Protein AF-A0A2D6QEG7-F1 (afdb_monomer)

Secondary structure (DSSP, 8-state):
------PPPPPGGGS-HHHHHHHHHHHTTT--TT-EEEHHHHHHHTT--HHHHHHHHHTTSS--EEEEETTEEEEEEEHHHHHHHTT------TTSS------PPPHHHHHHHHHHHHHHHHHHHHHHHHHHHHHHHHHHHHHHHHHHS--HHHHHHHHHHHHHHHHHHHS--HHHHHHHHHHHHHHHHS-HHHHHHHHHHHHHHHHHHHHHHHHHHHHHHHHHHHHHHHHHHHHHHHHHHHHHHHHHHHHHHHHHHHHHHHHHHHHHHHHHHHHHHHHHHHHHHHHHHH--S-HHHHHHHHHHHHHHHHHHHHHHHHHHHHHHHHHHHHHHHHHHHHHHHHHHHHHHHHHHHHHHHHHHHHHHHHHHHHHHHHHHHHHHHHHHHHHHHHHHHHHHHHHHHHHHHHHHHHHHHHHHHHHHHHHHTT-S-TTHHHHHHHHHHHHHHSPPP-------

Sequence (456 aa):
MGESHMHAPESPDLVEPEERAAHVRKALEGHAPADLFTVGEAAQLLALSEALLRRRIKSGHLLHEMGRRGGREVRLIRVVDLLDLFGCSGRASAGDLGSGSTAEPDPPAVEALLHLRAERDQLLKRCEDLDGRLTLLALERQEVAAAGAPSRSQWLELESVVARRFIWWRRPSTLGWVASVAALFWLWTGADDARILAQDHVVDVVQEHRLVRDQFTAQLSEWRDEARSTQEVLAQERRDAARDRTLFDERLQDSHGQAESARVIVREERLRFEVERSRWSDLLEDTQRTLGVRDEAWRAAVASNETQQVAFQAELAARDDVLREERERGARRDLERREREAQDQARQAALIEALEGQIIAAQAQSSLFKGELDRMGALADQQEARISEGLERMEQMQLAQDRRLQEAEMRFRILSRLGDLSHWLGLWGPRFQVEALLGARTNVARGPADEPEAHR

Radius of gyration: 50.29 Å; Cα contacts (8 Å, |Δi|>4): 112; chains: 1; bounding box: 112×65×163 Å

Solvent-accessible surface area (backbone atoms only — not comparable to full-atom values): 25643 Å² total; per-residue (Å²): 141,80,86,79,81,76,76,75,78,75,72,81,83,77,60,55,70,66,59,51,27,52,50,46,51,59,59,48,61,92,60,57,60,81,42,73,32,43,57,63,54,48,14,62,61,63,75,45,57,50,66,58,55,52,49,34,38,74,71,66,65,34,64,69,45,86,44,77,59,95,92,38,83,40,55,28,31,37,43,48,42,56,29,51,66,52,71,53,63,64,75,75,69,94,76,82,77,78,92,85,79,96,69,81,76,60,66,71,62,54,51,51,52,51,50,53,48,52,52,50,54,53,50,52,51,51,51,53,52,50,52,50,51,51,51,50,53,49,48,50,51,49,49,49,46,56,72,68,38,61,49,73,65,51,45,48,46,47,48,46,51,50,36,68,75,36,55,63,70,79,43,93,47,68,64,40,58,48,50,53,49,48,50,52,45,44,52,70,73,45,62,71,69,63,35,51,56,54,50,53,56,53,50,50,56,53,51,53,54,48,52,54,49,52,51,52,52,50,53,53,49,52,55,52,51,52,54,47,52,54,49,52,51,55,54,47,53,52,51,51,55,52,50,51,50,51,54,48,54,51,52,52,51,52,52,50,53,51,53,50,51,50,51,51,51,55,51,52,53,48,52,51,49,54,51,50,52,50,53,53,50,51,51,51,52,50,50,55,66,73,48,84,67,62,76,63,65,54,50,51,52,51,53,53,47,52,53,50,50,52,51,51,51,51,51,51,52,55,50,51,51,52,54,49,52,51,50,52,53,48,54,49,52,53,49,54,48,50,52,49,51,52,50,52,50,52,52,49,51,55,50,50,56,52,48,52,55,49,50,54,53,49,51,53,53,50,53,52,52,49,54,50,50,54,51,51,48,55,51,50,53,53,48,52,51,52,51,50,54,51,50,53,52,50,51,53,49,49,54,52,50,52,50,52,50,51,51,52,50,52,53,48,54,52,52,50,53,52,50,53,49,39,55,74,70,65,77,60,63,86,74,58,62,57,56,56,56,54,55,56,57,55,58,70,70,55,64,83,77,79,74,83,80,77,89,127

Foldseek 3Di:
DDDDPDDDPDDPPPDDLVVLLVLLCVLCPPPDQADKDFLVRSCVSSVHDSVVVVVCVVVVLADWDFDDDPNDTTTIGGSNSSCVSSVNPPDPPPPPDDDDDPDDPDPVVVVVVVVVVVVVVVVVVVVVVVVVVVVVVVVVVVVCCVVVVLDVVSVVVVVVVVCVVCVLPPDPPVVSVCVVVVVVVCLVPPDPVVVVVVVVVVVVVVVVVVVVVVVVVVVVVVVVVVVVVVVVVVVVVVVVVVVVVVVVVVVVVVVVVVVVVVVVVVVVVVVVVVVVVVVVVVVVVVCCVVPPDDPPVVVVVVVVVVVVVVVVVVVVVVVVVVVVVVVVVVVVVVVVVVVVVVVVVVVVVVVVVVVVVVVVVVVVVVVVVVVVVVVVVVVVVVVVVVVVVVVVVVVVVVVVVVVVVVVVVVVVVVVVVVVVVCVVVVVDDPVVVVVVVVVVVVVVVDDPDDDPDDDD

pLDDT: mean 74.1, std 18.47, range [35.56, 98.12]

Mean predicted aligned error: 22.45 Å

Structure (mmCIF, N/CA/C/O backbone):
data_AF-A0A2D6QEG7-F1
#
_entry.id   AF-A0A2D6QEG7-F1
#
loop_
_atom_site.group_PDB
_atom_site.id
_atom_site.type_symbol
_atom_site.label_atom_id
_atom_site.label_alt_id
_atom_site.label_comp_id
_atom_site.label_asym_id
_atom_site.label_entity_id
_atom_site.label_seq_id
_atom_site.pdbx_PDB_ins_code
_atom_site.Cartn_x
_atom_site.Cartn_y
_atom_site.Cartn_z
_atom_site.occupancy
_atom_site.B_iso_or_equiv
_atom_site.auth_seq_id
_atom_site.auth_comp_id
_atom_site.auth_asym_id
_atom_site.auth_atom_id
_atom_site.pdbx_PDB_model_num
ATOM 1 N N . MET A 1 1 ? -46.913 -15.820 -39.730 1.00 39.91 1 MET A N 1
ATOM 2 C CA . MET A 1 1 ? -45.527 -15.352 -39.547 1.00 39.91 1 MET A CA 1
ATOM 3 C C . MET A 1 1 ? -45.547 -14.389 -38.378 1.00 39.91 1 MET A C 1
ATOM 5 O O . MET A 1 1 ? -46.182 -13.352 -38.490 1.00 39.91 1 MET A O 1
ATOM 9 N N . GLY A 1 2 ? -45.002 -14.796 -37.237 1.00 43.12 2 GLY A N 1
ATOM 10 C CA . GLY A 1 2 ? -44.930 -13.984 -36.026 1.00 43.12 2 GLY A CA 1
ATOM 11 C C . GLY A 1 2 ? -43.597 -14.288 -35.366 1.00 43.12 2 GLY A C 1
ATOM 12 O O . GLY A 1 2 ? -43.443 -15.345 -34.761 1.00 43.12 2 GLY A O 1
ATOM 13 N N . GLU A 1 3 ? -42.619 -13.417 -35.586 1.00 45.06 3 GLU A N 1
ATOM 14 C CA . GLU A 1 3 ? -41.305 -13.514 -34.961 1.00 45.06 3 GLU A CA 1
ATOM 15 C C . GLU A 1 3 ? -41.426 -13.003 -33.525 1.00 45.06 3 GLU A C 1
ATOM 17 O O . GLU A 1 3 ? -41.550 -11.810 -33.261 1.00 45.06 3 GLU A O 1
ATOM 22 N N . SER A 1 4 ? -41.457 -13.950 -32.589 1.00 47.66 4 SER A N 1
ATOM 23 C CA . SER A 1 4 ? -41.339 -13.683 -31.162 1.00 47.66 4 SER A CA 1
ATOM 24 C C . SER A 1 4 ? -39.878 -13.356 -30.861 1.00 47.66 4 SER A C 1
ATOM 26 O O . SER A 1 4 ? -39.062 -14.260 -30.676 1.00 47.66 4 SER A O 1
ATOM 28 N N . HIS A 1 5 ? -39.538 -12.068 -30.822 1.00 46.06 5 HIS A N 1
ATOM 29 C CA . HIS A 1 5 ? -38.275 -11.601 -30.258 1.00 46.06 5 HIS A CA 1
ATOM 30 C C . HIS A 1 5 ? -38.232 -11.949 -28.764 1.00 46.06 5 HIS A C 1
ATOM 32 O O . HIS A 1 5 ? -38.870 -11.301 -27.938 1.00 46.06 5 HIS A O 1
ATOM 38 N N . MET A 1 6 ? -37.485 -12.999 -28.415 1.00 48.09 6 MET A N 1
ATOM 39 C CA . MET A 1 6 ? -37.076 -13.237 -27.035 1.00 48.09 6 MET A CA 1
ATOM 40 C C . MET A 1 6 ? -36.037 -12.179 -26.666 1.00 48.09 6 MET A C 1
ATOM 42 O O . MET A 1 6 ? -34.900 -12.227 -27.133 1.00 48.09 6 MET A O 1
ATOM 46 N N . HIS A 1 7 ? -36.452 -11.202 -25.860 1.00 41.47 7 HIS A N 1
ATOM 47 C CA . HIS A 1 7 ? -35.541 -10.273 -25.205 1.00 41.47 7 HIS A CA 1
ATOM 48 C C . HIS A 1 7 ? -34.551 -11.073 -24.352 1.00 41.47 7 HIS A C 1
ATOM 50 O O . HIS A 1 7 ? -34.952 -11.834 -23.470 1.00 41.47 7 HIS A O 1
ATOM 56 N N . ALA A 1 8 ? -33.257 -10.923 -24.639 1.00 43.62 8 ALA A N 1
ATOM 57 C CA . ALA A 1 8 ? -32.216 -11.367 -23.727 1.00 43.62 8 ALA A CA 1
ATOM 58 C C . ALA A 1 8 ? -32.406 -10.619 -22.394 1.00 43.62 8 ALA A C 1
ATOM 60 O O . ALA A 1 8 ? -32.623 -9.405 -22.435 1.00 43.62 8 ALA A O 1
ATOM 61 N N . PRO A 1 9 ? -32.371 -11.307 -21.238 1.00 53.78 9 PRO A N 1
ATOM 62 C CA . PRO A 1 9 ? -32.488 -10.638 -19.951 1.00 53.78 9 PRO A CA 1
ATOM 63 C C . PRO A 1 9 ? -31.363 -9.606 -19.831 1.00 53.78 9 PRO A C 1
ATOM 65 O O . PRO A 1 9 ? -30.201 -9.920 -20.096 1.00 53.78 9 PRO A O 1
ATOM 68 N N . GLU A 1 10 ? -31.736 -8.372 -19.496 1.00 51.69 10 GLU A N 1
ATOM 69 C CA . GLU A 1 10 ? -30.807 -7.267 -19.270 1.00 51.69 10 GLU A CA 1
ATOM 70 C C . GLU A 1 10 ? -29.712 -7.715 -18.295 1.00 51.69 10 GLU A C 1
ATOM 72 O O . GLU A 1 10 ? -29.996 -8.352 -17.278 1.00 51.69 10 GLU A O 1
ATOM 77 N N . SER A 1 11 ? -28.448 -7.441 -18.637 1.00 55.84 11 SER A N 1
ATOM 78 C CA . SER A 1 11 ? -27.312 -7.846 -17.810 1.00 55.84 11 SER A CA 1
ATOM 79 C C . SER A 1 11 ? -27.508 -7.338 -16.373 1.00 55.84 11 SER A C 1
ATOM 81 O O . SER A 1 11 ? -27.599 -6.123 -16.182 1.00 55.84 11 SER A O 1
ATOM 83 N N . PRO A 1 12 ? -27.505 -8.222 -15.355 1.00 58.12 12 PRO A N 1
ATOM 84 C CA . PRO A 1 12 ? -27.801 -7.883 -13.955 1.00 58.12 12 PRO A CA 1
ATOM 85 C C . PRO A 1 12 ? -26.788 -6.925 -13.294 1.00 58.12 12 PRO A C 1
ATOM 87 O O . PRO A 1 12 ? -26.907 -6.597 -12.113 1.00 58.12 12 PRO A O 1
ATOM 90 N N . ASP A 1 13 ? -25.794 -6.442 -14.040 1.00 60.88 13 ASP A N 1
ATOM 91 C CA . ASP A 1 13 ? -24.777 -5.510 -13.560 1.00 60.88 13 ASP A CA 1
ATOM 92 C C . ASP A 1 13 ? -25.273 -4.055 -13.430 1.00 60.88 13 ASP A C 1
ATOM 94 O O . ASP A 1 13 ? -24.636 -3.282 -12.710 1.00 60.88 13 ASP A O 1
ATOM 98 N N . LEU A 1 14 ? -26.413 -3.693 -14.041 1.00 65.38 14 LEU A N 1
ATOM 99 C CA . LEU A 1 14 ? -26.975 -2.327 -14.024 1.00 65.38 14 LEU A CA 1
ATOM 100 C C . LEU A 1 14 ? -28.032 -2.066 -12.935 1.00 65.38 14 LEU A C 1
ATOM 102 O O . LEU A 1 14 ? -28.532 -0.951 -12.836 1.00 65.38 14 LEU A O 1
ATOM 106 N N . VAL A 1 15 ? -28.371 -3.058 -12.112 1.00 78.69 15 VAL A N 1
ATOM 107 C CA . VAL A 1 15 ? -29.359 -2.891 -11.033 1.00 78.69 15 VAL A CA 1
ATOM 108 C C . VAL A 1 15 ? -28.757 -2.048 -9.901 1.00 78.69 15 VAL A C 1
ATOM 110 O O . VAL A 1 15 ? -27.615 -2.290 -9.498 1.00 78.69 15 VAL A O 1
ATOM 113 N N . GLU A 1 16 ? -29.492 -1.076 -9.362 1.00 87.81 16 GLU A N 1
ATOM 114 C CA . GLU A 1 16 ? -29.030 -0.258 -8.231 1.00 87.81 16 GLU A CA 1
ATOM 115 C C . GLU A 1 16 ? -28.603 -1.158 -7.044 1.00 87.81 16 GLU A C 1
ATOM 117 O O . GLU A 1 16 ? -29.196 -2.220 -6.811 1.00 87.81 16 GLU A O 1
ATOM 122 N N . PRO A 1 17 ? -27.543 -0.805 -6.291 1.00 85.31 17 PRO A N 1
ATOM 123 C CA . PRO A 1 17 ? -26.996 -1.659 -5.234 1.00 85.31 17 PRO A CA 1
ATOM 124 C C . PRO A 1 17 ? -28.027 -1.997 -4.144 1.00 85.31 17 PRO A C 1
ATOM 126 O O . PRO A 1 17 ? -27.994 -3.100 -3.598 1.00 85.31 17 PRO A O 1
ATOM 129 N N . GLU A 1 18 ? -28.979 -1.101 -3.873 1.00 85.44 18 GLU A N 1
ATOM 130 C CA . GLU A 1 18 ? -30.068 -1.334 -2.916 1.00 85.44 18 GLU A CA 1
ATOM 131 C C . GLU A 1 18 ? -31.064 -2.401 -3.397 1.00 85.44 18 GLU A C 1
ATOM 133 O O . GLU A 1 18 ? -31.463 -3.279 -2.628 1.00 85.44 18 GLU A O 1
ATOM 138 N N . GLU A 1 19 ? -31.423 -2.388 -4.683 1.00 88.81 19 GLU A N 1
ATOM 139 C CA . GLU A 1 19 ? -32.310 -3.392 -5.280 1.00 88.81 19 GLU A CA 1
ATOM 140 C C . GLU A 1 19 ? -31.637 -4.770 -5.329 1.00 88.81 19 GLU A C 1
ATOM 142 O O . GLU A 1 19 ? -32.277 -5.790 -5.049 1.00 88.81 19 GLU A O 1
ATOM 147 N N . ARG A 1 20 ? -30.321 -4.811 -5.586 1.00 87.50 20 ARG A N 1
ATOM 148 C CA . ARG A 1 20 ? -29.526 -6.045 -5.483 1.00 87.50 20 ARG A CA 1
ATOM 149 C C . ARG A 1 20 ? -29.517 -6.595 -4.060 1.00 87.50 20 ARG A C 1
ATOM 151 O O . ARG A 1 20 ? -29.740 -7.790 -3.879 1.00 87.50 20 ARG A O 1
ATOM 158 N N . ALA A 1 21 ? -29.320 -5.746 -3.053 1.00 88.19 21 ALA A N 1
ATOM 159 C CA . ALA A 1 21 ? -29.365 -6.158 -1.652 1.00 88.19 21 ALA A CA 1
ATOM 160 C C . ALA A 1 21 ? -30.751 -6.710 -1.258 1.00 88.19 21 ALA A C 1
ATOM 162 O O . ALA A 1 21 ? -30.854 -7.752 -0.606 1.00 88.19 21 ALA A O 1
ATOM 163 N N . ALA A 1 22 ? -31.833 -6.068 -1.709 1.00 89.06 22 ALA A N 1
ATOM 164 C CA . ALA A 1 22 ? -33.194 -6.550 -1.483 1.00 89.06 22 ALA A CA 1
ATOM 165 C C . ALA A 1 22 ? -33.455 -7.909 -2.161 1.00 89.06 22 ALA A C 1
ATOM 167 O O . ALA A 1 22 ? -34.053 -8.798 -1.549 1.00 89.06 22 ALA A O 1
ATOM 168 N N . HIS A 1 23 ? -32.968 -8.100 -3.392 1.00 91.56 23 HIS A N 1
ATOM 169 C CA . HIS A 1 23 ? -33.079 -9.370 -4.111 1.00 91.56 23 HIS A CA 1
ATOM 170 C C . HIS A 1 23 ? -32.321 -10.498 -3.402 1.00 91.56 23 HIS A C 1
ATOM 172 O O . HIS A 1 23 ? -32.884 -11.568 -3.184 1.00 91.56 23 HIS A O 1
ATOM 178 N N . VAL A 1 24 ? -31.080 -10.241 -2.977 1.00 92.00 24 VAL A N 1
ATOM 179 C CA . VAL A 1 24 ? -30.248 -11.203 -2.237 1.00 92.00 24 VAL A CA 1
ATOM 180 C C . VAL A 1 24 ? -30.906 -11.590 -0.914 1.00 92.00 24 VAL A C 1
ATOM 182 O O . VAL A 1 24 ? -30.996 -12.776 -0.599 1.00 92.00 24 VAL A O 1
ATOM 185 N N . ARG A 1 25 ? -31.431 -10.615 -0.158 1.00 91.81 25 ARG A N 1
ATOM 186 C CA . ARG A 1 25 ? -32.133 -10.880 1.106 1.00 91.81 25 ARG A CA 1
ATOM 187 C C . ARG A 1 25 ? -33.362 -11.763 0.893 1.00 91.81 25 ARG A C 1
ATOM 189 O O . ARG A 1 25 ? -33.557 -12.705 1.649 1.00 91.81 25 ARG A O 1
ATOM 196 N N . LYS A 1 26 ? -34.153 -11.484 -0.146 1.00 94.44 26 LYS A N 1
ATOM 197 C CA . LYS A 1 26 ? -35.336 -12.278 -0.502 1.00 94.44 26 LYS A CA 1
ATOM 198 C C . LYS A 1 26 ? -34.970 -13.683 -0.990 1.00 94.44 26 LYS A C 1
ATOM 200 O O . LYS A 1 26 ? -35.658 -14.639 -0.661 1.00 94.44 26 LYS A O 1
ATOM 205 N N . ALA A 1 27 ? -33.892 -13.824 -1.761 1.00 93.88 27 ALA A N 1
ATOM 206 C CA . ALA A 1 27 ? -33.422 -15.117 -2.259 1.00 93.88 27 ALA A CA 1
ATOM 207 C C . ALA A 1 27 ? -32.888 -16.027 -1.139 1.00 93.88 27 ALA A C 1
ATOM 209 O O . ALA A 1 27 ? -32.972 -17.247 -1.242 1.00 93.88 27 ALA A O 1
ATOM 210 N N . LEU A 1 28 ? -32.354 -15.432 -0.070 1.00 95.12 28 LEU A N 1
ATOM 211 C CA . LEU A 1 28 ? -31.849 -16.137 1.111 1.00 95.12 28 LEU A CA 1
ATOM 212 C C . LEU A 1 28 ? -32.895 -16.262 2.234 1.00 95.12 28 LEU A C 1
ATOM 214 O O . LEU A 1 28 ? -32.611 -16.852 3.278 1.00 95.12 28 LEU A O 1
ATOM 218 N N . GLU A 1 29 ? -34.102 -15.727 2.038 1.00 94.38 29 GLU A N 1
ATOM 219 C CA . GLU A 1 29 ? -35.189 -15.803 3.009 1.00 94.38 29 GLU A CA 1
ATOM 220 C C . GLU A 1 29 ? -35.631 -17.265 3.187 1.00 94.38 29 GLU A C 1
ATOM 222 O O . GLU A 1 29 ? -36.079 -17.917 2.247 1.00 94.38 29 GLU A O 1
ATOM 227 N N . GLY A 1 30 ? -35.473 -17.798 4.402 1.00 92.56 30 GLY A N 1
ATOM 228 C CA . GLY A 1 30 ? -35.771 -19.199 4.726 1.00 92.56 30 GLY A CA 1
ATOM 229 C C . GLY A 1 30 ? -34.545 -20.102 4.895 1.00 92.56 30 GLY A C 1
ATOM 230 O O . GLY A 1 30 ? -34.708 -21.251 5.303 1.00 92.56 30 GLY A O 1
ATOM 231 N N . HIS A 1 31 ? -33.336 -19.591 4.655 1.00 95.56 31 HIS A N 1
ATOM 232 C CA . HIS A 1 31 ? -32.087 -20.294 4.952 1.00 95.56 31 HIS A CA 1
ATOM 233 C C . HIS A 1 31 ? -31.481 -19.816 6.274 1.00 95.56 31 HIS A C 1
ATOM 235 O O . HIS A 1 31 ? -31.470 -18.620 6.578 1.00 95.56 31 HIS A O 1
ATOM 241 N N . ALA A 1 32 ? -30.970 -20.746 7.082 1.00 93.75 32 ALA A N 1
ATOM 242 C CA . ALA A 1 32 ? -30.276 -20.393 8.312 1.00 93.75 32 ALA A CA 1
ATOM 243 C C . ALA A 1 32 ? -28.915 -19.745 7.981 1.00 93.75 32 ALA A C 1
ATOM 245 O O . ALA A 1 32 ? -28.272 -20.139 7.010 1.00 93.75 32 ALA A O 1
ATOM 246 N N . PRO A 1 33 ? -28.398 -18.810 8.803 1.00 92.31 33 PRO A N 1
ATOM 247 C CA . PRO A 1 33 ? -27.100 -18.166 8.553 1.00 92.31 33 PRO A CA 1
ATOM 248 C C . PRO A 1 33 ? -25.915 -19.140 8.419 1.00 92.31 33 PRO A C 1
ATOM 250 O O . PRO A 1 33 ? -24.909 -18.811 7.790 1.00 92.31 33 PRO A O 1
ATOM 253 N N . ALA A 1 34 ? -26.041 -20.328 9.019 1.00 93.12 34 ALA A N 1
ATOM 254 C CA . ALA A 1 34 ? -25.050 -21.400 8.985 1.00 93.12 34 ALA A CA 1
ATOM 255 C C . ALA A 1 34 ? -25.218 -22.372 7.800 1.00 93.12 34 ALA A C 1
ATOM 257 O O . ALA A 1 34 ? -24.381 -23.260 7.640 1.00 93.12 34 ALA A O 1
ATOM 258 N N . ASP A 1 35 ? -26.268 -22.230 6.983 1.00 96.69 35 ASP A N 1
ATOM 259 C CA . ASP A 1 35 ? -26.467 -23.081 5.810 1.00 96.69 35 ASP A CA 1
ATOM 260 C C . ASP A 1 35 ? -25.331 -22.867 4.801 1.00 96.69 35 ASP A C 1
ATOM 262 O O . ASP A 1 35 ? -24.838 -21.752 4.604 1.00 96.69 35 ASP A O 1
ATOM 266 N N . LEU A 1 36 ? -24.904 -23.963 4.171 1.00 97.25 36 LEU A N 1
ATOM 267 C CA . LEU A 1 36 ? -23.751 -24.014 3.276 1.00 97.25 36 LEU A CA 1
ATOM 268 C C . LEU A 1 36 ? -24.193 -24.293 1.841 1.00 97.25 36 LEU A C 1
ATOM 270 O O . LEU A 1 36 ? -24.800 -25.328 1.556 1.00 97.25 36 LEU A O 1
ATOM 274 N N . PHE A 1 37 ? -23.786 -23.424 0.921 1.00 97.62 37 PHE A N 1
ATOM 275 C CA . PHE A 1 37 ? -24.023 -23.579 -0.510 1.00 97.62 37 PHE A CA 1
ATOM 276 C C . PHE A 1 37 ? -22.725 -23.828 -1.260 1.00 97.62 37 PHE A C 1
ATOM 278 O O . PHE A 1 37 ? -21.697 -23.216 -0.981 1.00 97.62 37 PHE A O 1
ATOM 285 N N . THR A 1 38 ? -22.757 -24.700 -2.264 1.00 98.12 38 THR A N 1
ATOM 286 C CA . THR A 1 38 ? -21.666 -24.736 -3.245 1.00 98.12 38 THR A CA 1
ATOM 287 C C . THR A 1 38 ? -21.637 -23.430 -4.039 1.00 98.12 38 THR A C 1
ATOM 289 O O . THR A 1 38 ? -22.656 -22.758 -4.183 1.00 98.12 38 THR A O 1
ATOM 292 N N . VAL A 1 39 ? -20.485 -23.082 -4.620 1.00 97.62 39 VAL A N 1
ATOM 293 C CA . VAL A 1 39 ? -20.364 -21.868 -5.455 1.00 97.62 39 VAL A CA 1
ATOM 294 C C . VAL A 1 39 ? -21.399 -21.838 -6.589 1.00 97.62 39 VAL A C 1
ATOM 296 O O . VAL A 1 39 ? -21.946 -20.780 -6.881 1.00 97.62 39 VAL A O 1
ATOM 299 N N . GLY A 1 40 ? -21.695 -22.992 -7.196 1.00 97.25 40 GLY A N 1
ATOM 300 C CA . GLY A 1 40 ? -22.713 -23.105 -8.244 1.00 97.25 40 GLY A CA 1
ATOM 301 C C . GLY A 1 40 ? -24.137 -22.891 -7.725 1.00 97.25 40 GLY A C 1
ATOM 302 O O . GLY A 1 40 ? -24.908 -22.171 -8.350 1.00 97.25 40 GLY A O 1
ATOM 303 N N . GLU A 1 41 ? -24.477 -23.448 -6.560 1.00 97.44 41 GLU A N 1
ATOM 304 C CA . GLU A 1 41 ? -25.793 -23.233 -5.940 1.00 97.44 41 GLU A CA 1
ATOM 305 C C . GLU A 1 41 ? -25.981 -21.785 -5.496 1.00 97.44 41 GLU A C 1
ATOM 307 O O . GLU A 1 41 ? -27.027 -21.211 -5.763 1.00 97.44 41 GLU A O 1
ATOM 312 N N . ALA A 1 42 ? -24.965 -21.173 -4.881 1.00 97.31 42 ALA A N 1
ATOM 313 C CA . ALA A 1 42 ? -25.007 -19.766 -4.496 1.00 97.31 42 ALA A CA 1
ATOM 314 C C . ALA A 1 42 ? -25.154 -18.852 -5.724 1.00 97.31 42 ALA A C 1
ATOM 316 O O . ALA A 1 42 ? -25.933 -17.903 -5.703 1.00 97.31 42 ALA A O 1
ATOM 317 N N . ALA A 1 43 ? -24.448 -19.159 -6.819 1.00 96.88 43 ALA A N 1
ATOM 318 C CA . ALA A 1 43 ? -24.582 -18.436 -8.081 1.00 96.88 43 ALA A CA 1
ATOM 319 C C . ALA A 1 43 ? -26.010 -18.539 -8.636 1.00 96.88 43 ALA A C 1
ATOM 321 O O . ALA A 1 43 ? -26.601 -17.531 -9.016 1.00 96.88 43 ALA A O 1
ATOM 322 N N . GLN A 1 44 ? -26.584 -19.744 -8.628 1.00 96.31 44 GLN A N 1
ATOM 323 C CA . GLN A 1 44 ? -27.942 -19.982 -9.106 1.00 96.31 44 GLN A CA 1
ATOM 324 C C . GLN A 1 44 ? -29.000 -19.311 -8.219 1.00 96.31 44 GLN A C 1
ATOM 326 O O . GLN A 1 44 ? -29.924 -18.699 -8.748 1.00 96.31 44 GLN A O 1
ATOM 331 N N . LEU A 1 45 ? -28.849 -19.393 -6.894 1.00 95.69 45 LEU A N 1
ATOM 332 C CA . LEU A 1 45 ? -29.766 -18.802 -5.919 1.00 95.69 45 LEU A CA 1
ATOM 333 C C . LEU A 1 45 ? -29.823 -17.275 -6.051 1.00 95.69 45 LEU A C 1
ATOM 335 O O . LEU A 1 45 ? -30.898 -16.691 -5.987 1.00 95.69 45 LEU A O 1
ATOM 339 N N . LEU A 1 46 ? -28.670 -16.636 -6.264 1.00 95.12 46 LEU A N 1
ATOM 340 C CA . LEU A 1 46 ? -28.551 -15.178 -6.346 1.00 95.12 46 LEU A CA 1
ATOM 341 C C . LEU A 1 46 ? -28.691 -14.627 -7.774 1.00 95.12 46 LEU A C 1
ATOM 343 O O . LEU A 1 46 ? -28.523 -13.427 -7.973 1.00 95.12 46 LEU A O 1
ATOM 347 N N . ALA A 1 47 ? -28.945 -15.490 -8.765 1.00 94.00 47 ALA A N 1
ATOM 348 C CA . ALA A 1 47 ? -28.932 -15.141 -10.188 1.00 94.00 47 ALA A CA 1
ATOM 349 C C . ALA A 1 47 ? -27.629 -14.433 -10.635 1.00 94.00 47 ALA A C 1
ATOM 351 O O . ALA A 1 47 ? -27.639 -13.512 -11.452 1.00 94.00 47 ALA A O 1
ATOM 352 N N . LEU A 1 48 ? -26.485 -14.880 -10.105 1.00 94.25 48 LEU A N 1
ATOM 353 C CA . LEU A 1 48 ? -25.152 -14.354 -10.408 1.00 94.25 48 LEU A CA 1
ATOM 354 C C . LEU A 1 48 ? -24.339 -15.335 -11.249 1.00 94.25 48 LEU A C 1
ATOM 356 O O . LEU A 1 48 ? -24.572 -16.542 -11.254 1.00 94.25 48 LEU A O 1
ATOM 360 N N . SER A 1 49 ? -23.305 -14.828 -11.923 1.00 95.50 49 SER A N 1
ATOM 361 C CA . SER A 1 49 ? -22.344 -15.710 -12.582 1.00 95.50 49 SER A CA 1
ATOM 362 C C . SER A 1 49 ? -21.441 -16.406 -11.558 1.00 95.50 49 SER A C 1
ATOM 364 O O . SER A 1 49 ? -20.891 -15.786 -10.645 1.00 95.50 49 SER A O 1
ATOM 366 N N . GLU A 1 50 ? -21.204 -17.705 -11.748 1.00 97.00 50 GLU A N 1
ATOM 367 C CA . GLU A 1 50 ? -20.275 -18.469 -10.902 1.00 97.00 50 GLU A CA 1
ATOM 368 C C . GLU A 1 50 ? -18.849 -17.883 -10.951 1.00 97.00 50 GLU A C 1
ATOM 370 O O . GLU A 1 50 ? -18.110 -17.900 -9.964 1.00 97.00 50 GLU A O 1
ATOM 375 N N . ALA A 1 51 ? -18.472 -17.300 -12.094 1.00 95.06 51 ALA A N 1
ATOM 376 C CA . ALA A 1 51 ? -17.198 -16.616 -12.286 1.00 95.06 51 ALA A CA 1
ATOM 377 C C . ALA A 1 51 ? -17.024 -15.416 -11.339 1.00 95.06 51 ALA A C 1
ATOM 379 O O . ALA A 1 51 ? -15.930 -15.223 -10.801 1.00 95.06 51 ALA A O 1
ATOM 380 N N . LEU A 1 52 ? -18.089 -14.644 -11.091 1.00 94.12 52 LEU A N 1
ATOM 381 C CA . LEU A 1 52 ? -18.065 -13.515 -10.162 1.00 94.12 52 LEU A CA 1
ATOM 382 C C . LEU A 1 52 ? -17.792 -13.988 -8.731 1.00 94.12 52 LEU A C 1
ATOM 384 O O . LEU A 1 52 ? -16.879 -13.474 -8.082 1.00 94.12 52 LEU A O 1
ATOM 388 N N . LEU A 1 53 ? -18.517 -15.009 -8.262 1.00 96.31 53 LEU A N 1
ATOM 389 C CA . LEU A 1 53 ? -18.313 -15.564 -6.920 1.00 96.31 53 LEU A CA 1
ATOM 390 C C . LEU A 1 53 ? -16.908 -16.162 -6.768 1.00 96.31 53 LEU A C 1
ATOM 392 O O . LEU A 1 53 ? -16.222 -15.900 -5.781 1.00 96.31 53 LEU A O 1
ATOM 396 N N . ARG A 1 54 ? -16.409 -16.884 -7.781 1.00 96.88 54 ARG A N 1
ATOM 397 C CA . ARG A 1 54 ? -15.027 -17.398 -7.792 1.00 96.88 54 ARG A CA 1
ATOM 398 C C . ARG A 1 54 ? -13.988 -16.279 -7.733 1.00 96.88 54 ARG A C 1
ATOM 400 O O . ARG A 1 54 ? -12.974 -16.438 -7.051 1.00 96.88 54 ARG A O 1
ATOM 407 N N . ARG A 1 55 ? -14.225 -15.157 -8.422 1.00 95.56 55 ARG A N 1
ATOM 408 C CA . ARG A 1 55 ? -13.351 -13.976 -8.373 1.00 95.56 55 ARG A CA 1
ATOM 409 C C . ARG A 1 55 ? -13.340 -13.355 -6.975 1.00 95.56 55 ARG A C 1
ATOM 411 O O . ARG A 1 55 ? -12.254 -13.063 -6.486 1.00 95.56 55 ARG A O 1
ATOM 418 N N . ARG A 1 56 ? -14.503 -13.227 -6.322 1.00 96.12 56 ARG A N 1
ATOM 419 C CA . ARG A 1 56 ? -14.626 -12.701 -4.947 1.00 96.12 56 ARG A CA 1
ATOM 420 C C . ARG A 1 56 ? -13.965 -13.601 -3.904 1.00 96.12 56 ARG A C 1
ATOM 422 O O . ARG A 1 56 ? -13.306 -13.095 -3.001 1.00 96.12 56 ARG A O 1
ATOM 429 N N . ILE A 1 57 ? -14.053 -14.919 -4.079 1.00 96.56 57 ILE A N 1
ATOM 430 C CA . ILE A 1 57 ? -13.301 -15.881 -3.263 1.00 96.56 57 ILE A CA 1
ATOM 431 C C . ILE A 1 57 ? -11.792 -15.692 -3.462 1.00 96.56 57 ILE A C 1
ATOM 433 O O . ILE A 1 57 ? -11.039 -15.637 -2.496 1.00 96.56 57 ILE A O 1
ATOM 437 N N . LYS A 1 58 ? -11.330 -15.573 -4.715 1.00 94.88 58 LYS A N 1
ATOM 438 C CA . LYS A 1 58 ? -9.899 -15.411 -5.022 1.00 94.88 58 LYS A CA 1
ATOM 439 C C . LYS A 1 58 ? -9.323 -14.104 -4.467 1.00 94.88 58 LYS A C 1
ATOM 441 O O . LYS A 1 58 ? -8.153 -14.085 -4.105 1.00 94.88 58 LYS A O 1
ATOM 446 N N . SER A 1 59 ? -10.120 -13.038 -4.411 1.00 92.56 59 SER A N 1
ATOM 447 C CA . SER A 1 59 ? -9.717 -11.749 -3.840 1.00 92.56 59 SER A CA 1
ATOM 448 C C . SER A 1 59 ? -9.871 -11.670 -2.316 1.00 92.56 59 SER A C 1
ATOM 450 O O . SER A 1 59 ? -9.593 -10.621 -1.756 1.00 92.56 59 SER A O 1
ATOM 452 N N . GLY A 1 60 ? -10.362 -12.720 -1.647 1.00 94.06 60 GLY A N 1
ATOM 453 C CA . GLY A 1 60 ? -10.572 -12.720 -0.194 1.00 94.06 60 GLY A CA 1
ATOM 454 C C . GLY A 1 60 ? -11.796 -11.934 0.293 1.00 94.06 60 GLY A C 1
ATOM 455 O O . GLY A 1 60 ? -11.982 -11.804 1.495 1.00 94.06 60 GLY A O 1
ATOM 456 N N . HIS A 1 61 ? -12.656 -11.446 -0.609 1.00 92.06 61 HIS A N 1
ATOM 457 C CA . HIS A 1 61 ? -13.881 -10.716 -0.240 1.00 92.06 61 HIS A CA 1
ATOM 458 C C . HIS A 1 61 ? -15.058 -11.636 0.102 1.00 92.06 61 HIS A C 1
ATOM 460 O O . HIS A 1 61 ? -16.057 -11.168 0.631 1.00 92.06 61 HIS A O 1
ATOM 466 N N . LEU A 1 62 ? -14.969 -12.923 -0.243 1.00 96.31 62 LEU A N 1
ATOM 467 C CA . LEU A 1 62 ? -15.967 -13.927 0.109 1.00 96.31 62 LEU A CA 1
ATOM 468 C C . LEU A 1 62 ? -15.267 -15.107 0.777 1.00 96.31 62 LEU A C 1
ATOM 470 O O . LEU A 1 62 ? -14.431 -15.774 0.153 1.00 96.31 62 LEU A O 1
ATOM 474 N N . LEU A 1 63 ? -15.600 -15.344 2.043 1.00 94.88 63 LEU A N 1
ATOM 475 C CA . LEU A 1 63 ? -15.090 -16.483 2.794 1.00 94.88 63 LEU A CA 1
ATOM 476 C C . LEU A 1 63 ? -15.716 -17.778 2.268 1.00 94.88 63 LEU A C 1
ATOM 478 O O . LEU A 1 63 ? -16.813 -17.796 1.709 1.00 94.88 63 LEU A O 1
ATOM 482 N N . HIS A 1 64 ? -14.963 -18.867 2.376 1.00 97.12 64 HIS A N 1
ATOM 483 C CA . HIS A 1 64 ? -15.433 -20.189 1.994 1.00 97.12 64 HIS A CA 1
ATOM 484 C C . HIS A 1 64 ? -14.730 -21.258 2.819 1.00 97.12 64 HIS A C 1
ATOM 486 O O . HIS A 1 64 ? -13.596 -21.081 3.266 1.00 97.12 64 HIS A O 1
ATOM 492 N N . GLU A 1 65 ? -15.387 -22.401 2.941 1.00 97.19 65 GLU A N 1
ATOM 493 C CA . GLU A 1 65 ? -14.862 -23.598 3.576 1.00 97.19 65 GLU A CA 1
ATOM 494 C C . GLU A 1 65 ? -14.695 -24.702 2.532 1.00 97.19 65 GLU A C 1
ATOM 496 O O . GLU A 1 65 ? -15.420 -24.769 1.536 1.00 97.19 65 GLU A O 1
ATOM 501 N N . MET A 1 66 ? -13.721 -25.582 2.740 1.00 97.44 66 MET A N 1
ATOM 502 C CA . MET A 1 66 ? -13.572 -26.780 1.918 1.00 97.44 66 MET A CA 1
ATOM 503 C C . MET A 1 66 ? -14.408 -27.899 2.535 1.00 97.44 66 MET A C 1
ATOM 505 O O . MET A 1 66 ? -14.175 -28.296 3.673 1.00 97.44 66 MET A O 1
ATOM 509 N N . GLY A 1 67 ? -15.37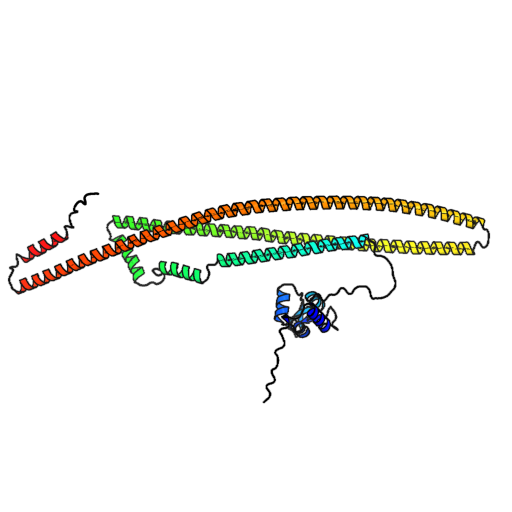6 -28.419 1.782 1.00 95.31 67 GLY A N 1
ATOM 510 C CA . GLY A 1 67 ? -16.222 -29.533 2.204 1.00 95.31 67 GLY A CA 1
ATOM 511 C C . GLY A 1 67 ? -16.269 -30.647 1.165 1.00 95.31 67 GLY A C 1
ATOM 512 O O . GLY A 1 67 ? -15.829 -30.479 0.028 1.00 95.31 67 GLY A O 1
ATOM 513 N N . ARG A 1 68 ? -16.822 -31.806 1.536 1.00 95.44 68 ARG A N 1
ATOM 514 C CA . ARG A 1 68 ? -17.085 -32.903 0.592 1.00 95.44 68 ARG A CA 1
ATOM 515 C C . ARG A 1 68 ? -18.568 -32.985 0.268 1.00 95.44 68 ARG A C 1
ATOM 517 O O . ARG A 1 68 ? -19.384 -33.163 1.165 1.00 95.44 68 ARG A O 1
ATOM 524 N N . ARG A 1 69 ? -18.911 -32.933 -1.022 1.00 92.75 69 ARG A N 1
ATOM 525 C CA . ARG A 1 69 ? -20.283 -33.136 -1.508 1.00 92.75 69 ARG A CA 1
ATOM 526 C C . ARG A 1 69 ? -20.264 -34.021 -2.747 1.00 92.75 69 ARG A C 1
ATOM 528 O O . ARG A 1 69 ? -19.498 -33.781 -3.675 1.00 92.75 69 ARG A O 1
ATOM 535 N N . GLY A 1 70 ? -21.043 -35.104 -2.730 1.00 91.44 70 GLY A N 1
ATOM 536 C CA . GLY A 1 70 ? -21.017 -36.107 -3.804 1.00 91.44 70 GLY A CA 1
ATOM 537 C C . GLY A 1 70 ? -19.637 -36.752 -4.013 1.00 91.44 70 GLY A C 1
ATOM 538 O O . GLY A 1 70 ? -19.258 -37.041 -5.143 1.00 91.44 70 GLY A O 1
ATOM 539 N N . GLY A 1 71 ? -18.849 -36.911 -2.942 1.00 93.56 71 GLY A N 1
ATOM 540 C CA . GLY A 1 71 ? -17.507 -37.508 -2.996 1.00 93.56 71 GLY A CA 1
ATOM 541 C C . GLY A 1 71 ? -16.408 -36.614 -3.583 1.00 93.56 71 GLY A C 1
ATOM 542 O O . GLY A 1 71 ? -15.264 -37.053 -3.667 1.00 93.56 71 GLY A O 1
ATOM 543 N N . ARG A 1 72 ? -16.715 -35.367 -3.961 1.00 95.25 72 ARG A N 1
ATOM 544 C CA . ARG A 1 72 ? -15.734 -34.384 -4.442 1.00 95.25 72 ARG A CA 1
ATOM 545 C C . ARG A 1 72 ? -15.517 -33.294 -3.404 1.00 95.25 72 ARG A C 1
ATOM 547 O O . ARG A 1 72 ? -16.453 -32.909 -2.704 1.00 95.25 72 ARG A O 1
ATOM 554 N N . GLU A 1 73 ? -14.288 -32.797 -3.325 1.00 96.38 73 GLU A N 1
ATOM 555 C CA . GLU A 1 73 ? -13.984 -31.586 -2.568 1.00 96.38 73 GLU A CA 1
ATOM 556 C C . GLU A 1 73 ? -14.532 -30.371 -3.314 1.00 96.38 73 GLU A C 1
ATOM 558 O O . GLU A 1 73 ? -14.233 -30.147 -4.488 1.00 96.38 73 GLU A O 1
ATOM 563 N N . VAL A 1 74 ? -15.381 -29.613 -2.631 1.00 97.31 74 VAL A N 1
ATOM 564 C CA . VAL A 1 74 ? -16.065 -28.436 -3.156 1.00 97.31 74 VAL A CA 1
ATOM 565 C C . VAL A 1 74 ? -15.919 -27.284 -2.172 1.00 97.31 74 VAL A C 1
ATOM 567 O O . VAL A 1 74 ? -15.825 -27.485 -0.962 1.00 97.31 74 VAL A O 1
ATOM 570 N N . ARG A 1 75 ? -15.907 -26.062 -2.705 1.00 96.38 75 ARG A N 1
ATOM 571 C CA . ARG A 1 75 ? -15.950 -24.842 -1.897 1.00 96.38 75 ARG A CA 1
ATOM 572 C C . ARG A 1 75 ? -17.390 -24.578 -1.484 1.00 96.38 75 ARG A C 1
ATOM 574 O O . ARG A 1 75 ? -18.265 -24.522 -2.353 1.00 96.38 75 ARG A O 1
ATOM 581 N N . LEU A 1 76 ? -17.601 -24.434 -0.186 1.00 97.44 76 LEU A N 1
ATOM 582 C CA . LEU A 1 76 ? -18.877 -24.135 0.437 1.00 97.44 76 LEU A CA 1
ATOM 583 C C . LEU A 1 76 ? -18.844 -22.709 0.986 1.00 97.44 76 LEU A C 1
ATOM 585 O O . LEU A 1 76 ? -17.858 -22.307 1.594 1.00 97.44 76 LEU A O 1
ATOM 589 N N . ILE A 1 77 ? -19.898 -21.948 0.740 1.00 97.62 77 ILE A N 1
ATOM 590 C CA . ILE A 1 77 ? -20.058 -20.560 1.172 1.00 97.62 77 ILE A CA 1
ATOM 591 C C . ILE A 1 77 ? -21.223 -20.539 2.159 1.00 97.62 77 ILE A C 1
ATOM 593 O O . ILE A 1 77 ? -22.273 -21.117 1.859 1.00 97.62 77 ILE A O 1
ATOM 597 N N . ARG A 1 78 ? -21.050 -19.908 3.325 1.00 97.00 78 ARG A N 1
ATOM 598 C CA . ARG A 1 78 ? -22.140 -19.769 4.297 1.00 97.00 78 ARG A CA 1
ATOM 599 C C . ARG A 1 78 ? -23.089 -18.653 3.868 1.00 97.00 78 ARG A C 1
ATOM 601 O O . ARG A 1 78 ? -22.673 -17.678 3.243 1.00 97.00 78 ARG A O 1
ATOM 608 N N . VAL A 1 79 ? -24.358 -18.761 4.253 1.00 96.06 79 VAL A N 1
ATOM 609 C CA . VAL A 1 79 ? -25.358 -17.702 4.024 1.00 96.06 79 VAL A CA 1
ATOM 610 C C . VAL A 1 79 ? -24.907 -16.361 4.594 1.00 96.06 79 VAL A C 1
ATOM 612 O O . VAL A 1 79 ? -25.062 -15.341 3.928 1.00 96.06 79 VAL A O 1
ATOM 615 N N . VAL A 1 80 ? -24.311 -16.353 5.791 1.00 95.38 80 VAL A N 1
ATOM 616 C CA . VAL A 1 80 ? -23.815 -15.114 6.412 1.00 95.38 80 VAL A CA 1
ATOM 617 C C . VAL A 1 80 ? -22.750 -14.417 5.559 1.00 95.38 80 VAL A C 1
ATOM 619 O O . VAL A 1 80 ? -22.838 -13.210 5.364 1.00 95.38 80 VAL A O 1
ATOM 622 N N . ASP A 1 81 ? -21.834 -15.174 4.947 1.00 95.81 81 ASP A N 1
ATOM 623 C CA . ASP A 1 81 ? -20.775 -14.616 4.098 1.00 95.81 81 ASP A CA 1
ATOM 624 C C . ASP A 1 81 ? -21.354 -14.012 2.806 1.00 95.81 81 ASP A C 1
ATOM 626 O O . ASP A 1 81 ? -20.865 -13.000 2.301 1.00 95.81 81 ASP A O 1
ATOM 630 N N . LEU A 1 82 ? -22.427 -14.613 2.270 1.00 95.31 82 LEU A N 1
ATOM 631 C CA . LEU A 1 82 ? -23.170 -14.049 1.140 1.00 95.31 82 LEU A CA 1
ATOM 632 C C . LEU A 1 82 ? -23.895 -12.763 1.545 1.00 95.31 82 LEU A C 1
ATOM 634 O O . LEU A 1 82 ? -23.860 -11.793 0.795 1.00 95.31 82 LEU A O 1
ATOM 638 N N . LEU A 1 83 ? -24.522 -12.722 2.722 1.00 93.88 83 LEU A N 1
ATOM 639 C CA . LEU A 1 83 ? -25.188 -11.515 3.214 1.00 93.88 83 LEU A CA 1
ATOM 640 C C . LEU A 1 83 ? -24.187 -10.377 3.456 1.00 93.88 83 LEU A C 1
ATOM 642 O O . LEU A 1 83 ? -24.471 -9.243 3.072 1.00 93.88 83 LEU A O 1
ATOM 646 N N . ASP A 1 84 ? -23.018 -10.667 4.025 1.00 92.94 84 ASP A N 1
ATOM 64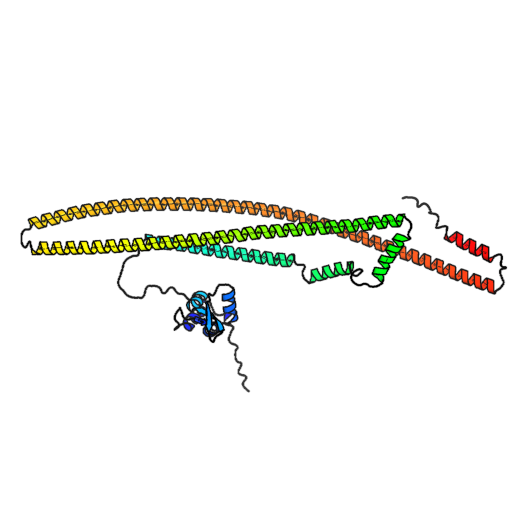7 C CA . ASP A 1 84 ? -21.954 -9.683 4.251 1.00 92.94 84 ASP A CA 1
ATOM 648 C C . ASP A 1 84 ? -21.422 -9.101 2.936 1.00 92.94 84 ASP A C 1
ATOM 650 O O . ASP A 1 84 ? -21.275 -7.883 2.817 1.00 92.94 84 ASP A O 1
ATOM 654 N N . LEU A 1 85 ? -21.220 -9.941 1.911 1.00 93.44 85 LEU A N 1
ATOM 655 C CA . LEU A 1 85 ? -20.742 -9.502 0.594 1.00 93.44 85 LEU A CA 1
ATOM 656 C C . LEU A 1 85 ? -21.646 -8.432 -0.045 1.00 93.44 85 LEU A C 1
ATOM 658 O O . LEU A 1 85 ? -21.151 -7.566 -0.767 1.00 93.44 85 LEU A O 1
ATOM 662 N N . PHE A 1 86 ? -22.955 -8.491 0.211 1.00 91.31 86 PHE A N 1
ATOM 663 C CA . PHE A 1 86 ? -23.945 -7.557 -0.336 1.00 91.31 86 PHE A CA 1
ATOM 664 C C . PHE A 1 86 ? -24.415 -6.503 0.676 1.00 91.31 86 PHE A C 1
ATOM 666 O O . PHE A 1 86 ? -25.430 -5.850 0.438 1.00 91.31 86 PHE A O 1
ATOM 673 N N . GLY A 1 87 ? -23.733 -6.347 1.819 1.00 87.25 87 GLY A N 1
ATOM 674 C CA . GLY A 1 87 ? -24.135 -5.397 2.866 1.00 87.25 87 GLY A CA 1
ATOM 675 C C . GLY A 1 87 ? -25.528 -5.683 3.446 1.00 87.25 87 GLY A C 1
ATOM 676 O O . GLY A 1 87 ? -26.195 -4.795 3.972 1.00 87.25 87 GLY A O 1
ATOM 677 N N . CYS A 1 88 ? -25.996 -6.926 3.313 1.00 84.25 88 CYS A N 1
ATOM 678 C CA . CYS A 1 88 ? -27.315 -7.381 3.733 1.00 84.25 88 CYS A CA 1
ATOM 679 C C . CYS A 1 88 ? -27.347 -7.860 5.183 1.00 84.25 88 CYS A C 1
ATOM 681 O O . CYS A 1 88 ? -28.448 -8.095 5.693 1.00 84.25 88 CYS A O 1
ATOM 683 N N . SER A 1 89 ? -26.192 -7.970 5.849 1.00 71.56 89 SER A N 1
ATOM 684 C CA . SER A 1 89 ? -26.077 -8.170 7.293 1.00 71.56 89 SER A CA 1
ATOM 685 C C . SER A 1 89 ? -26.509 -6.909 8.037 1.00 71.56 89 SER A C 1
ATOM 687 O O . SER A 1 89 ? -25.753 -6.203 8.704 1.00 71.56 89 SER A O 1
ATOM 689 N N . GLY A 1 90 ? -27.805 -6.619 7.936 1.00 53.91 90 GLY A N 1
ATOM 690 C CA . GLY A 1 90 ? -28.458 -5.763 8.895 1.00 53.91 90 GLY A CA 1
ATOM 691 C C . GLY A 1 90 ? -28.188 -6.357 10.267 1.00 53.91 90 GLY A C 1
ATOM 692 O O . GLY A 1 90 ? -28.584 -7.489 10.545 1.00 53.91 90 GLY A O 1
ATOM 693 N N . ARG A 1 91 ? -27.530 -5.577 11.131 1.00 46.62 91 ARG A N 1
ATOM 694 C CA . ARG A 1 91 ? -27.798 -5.627 12.565 1.00 46.62 91 ARG A CA 1
ATOM 695 C C . ARG A 1 91 ? -29.301 -5.824 12.695 1.00 46.62 91 ARG A C 1
ATOM 697 O O . ARG A 1 91 ? -30.061 -4.897 12.417 1.00 46.62 91 ARG A O 1
ATOM 704 N N . ALA A 1 92 ? -29.721 -7.019 13.097 1.00 44.12 92 ALA A N 1
ATOM 705 C CA . ALA A 1 92 ? -30.967 -7.131 13.815 1.00 44.12 92 ALA A CA 1
ATOM 706 C C . ALA A 1 92 ? -30.810 -6.127 14.955 1.00 44.12 92 ALA A C 1
ATOM 708 O O . ALA A 1 92 ? -29.973 -6.299 15.843 1.00 44.12 92 ALA A O 1
ATOM 709 N N . SER A 1 93 ? -31.494 -4.992 14.827 1.00 37.84 93 SER A N 1
ATOM 710 C CA . SER A 1 93 ? -31.677 -4.082 15.935 1.00 37.84 93 SER A CA 1
ATOM 711 C C . SER A 1 93 ? -32.219 -4.965 17.046 1.00 37.84 93 SER A C 1
ATOM 713 O O . SER A 1 93 ? -33.285 -5.562 16.893 1.00 37.84 93 SER A O 1
ATOM 715 N N . ALA A 1 94 ? -31.432 -5.144 18.103 1.00 44.19 94 ALA A N 1
ATOM 716 C CA . ALA A 1 94 ? -31.802 -5.869 19.309 1.00 44.19 94 ALA A CA 1
ATOM 717 C C . ALA A 1 94 ? -32.872 -5.072 20.078 1.00 44.19 94 ALA A C 1
ATOM 719 O O . ALA A 1 94 ? -32.685 -4.707 21.232 1.00 44.19 94 ALA A O 1
ATOM 720 N N . GLY A 1 95 ? -33.951 -4.712 19.387 1.00 40.53 95 GLY A N 1
ATOM 721 C CA . GLY A 1 95 ? -34.943 -3.737 19.805 1.00 40.53 95 GLY A CA 1
ATOM 722 C C . GLY A 1 95 ? -36.376 -4.236 19.695 1.00 40.53 95 GLY A C 1
ATOM 723 O O . GLY A 1 95 ? -37.268 -3.460 19.997 1.00 40.53 95 GLY A O 1
ATOM 724 N N . ASP A 1 96 ? -36.616 -5.491 19.299 1.00 39.50 96 ASP A N 1
ATOM 725 C CA . ASP A 1 96 ? -37.992 -5.999 19.191 1.00 39.50 96 ASP A CA 1
ATOM 726 C C . ASP A 1 96 ? -38.166 -7.457 19.648 1.00 39.50 96 ASP A C 1
ATOM 728 O O . ASP A 1 96 ? -38.904 -8.253 19.072 1.00 39.50 96 ASP A O 1
ATOM 732 N N . LEU A 1 97 ? -37.476 -7.816 20.734 1.00 41.19 97 LEU A N 1
ATOM 733 C CA . LEU A 1 97 ? -37.854 -8.955 21.566 1.00 41.19 97 LEU A CA 1
ATOM 734 C C . LEU A 1 97 ? -38.033 -8.477 23.008 1.00 41.19 97 LEU A C 1
ATOM 736 O O . LEU A 1 97 ? -37.065 -8.274 23.729 1.00 41.19 97 LEU A O 1
ATOM 740 N N . GLY A 1 98 ? -39.295 -8.328 23.410 1.00 35.56 98 GLY A N 1
ATOM 741 C CA . GLY A 1 98 ? -39.745 -8.600 24.774 1.00 35.56 98 GLY A CA 1
ATOM 742 C C . GLY A 1 98 ? -39.220 -7.687 25.883 1.00 35.56 98 GLY A C 1
ATOM 743 O O . GLY A 1 98 ? -38.247 -8.000 26.555 1.00 35.56 98 GLY A O 1
ATOM 744 N N . SER A 1 99 ? -39.972 -6.611 26.124 1.00 46.56 99 SER A N 1
ATOM 745 C CA . SER A 1 99 ? -40.327 -6.068 27.445 1.00 46.56 99 SER A CA 1
ATOM 746 C C . SER A 1 99 ? -39.742 -6.812 28.662 1.00 46.56 99 SER A C 1
ATOM 748 O O . SER A 1 99 ? -40.154 -7.935 28.957 1.00 46.56 99 SER A O 1
ATOM 750 N N . GLY A 1 100 ? -38.851 -6.147 29.415 1.00 40.19 100 GLY A N 1
ATOM 751 C CA . GLY A 1 100 ? -38.626 -6.520 30.815 1.00 40.19 100 GLY A CA 1
ATOM 752 C C . GLY A 1 100 ? -37.251 -6.303 31.450 1.00 40.19 100 GLY A C 1
ATOM 753 O O . GLY A 1 100 ? -36.916 -7.094 32.319 1.00 40.19 100 GLY A O 1
ATOM 754 N N . SER A 1 101 ? -36.448 -5.288 31.104 1.00 41.66 101 SER A N 1
ATOM 755 C CA . SER A 1 101 ? -35.431 -4.766 32.045 1.00 41.66 101 SER A CA 1
ATOM 756 C C . SER A 1 101 ? -34.811 -3.456 31.553 1.00 41.66 101 SER A C 1
ATOM 758 O O . SER A 1 101 ? -33.989 -3.448 30.642 1.00 41.66 101 SER A O 1
ATOM 760 N N . THR A 1 102 ? -35.194 -2.333 32.159 1.00 40.38 102 THR A N 1
ATOM 761 C CA . THR A 1 102 ? -34.514 -1.038 32.017 1.00 40.38 102 THR A CA 1
ATOM 762 C C . THR A 1 102 ? -33.304 -0.998 32.950 1.00 40.38 102 THR A C 1
ATOM 764 O O . THR A 1 102 ? -33.335 -0.346 33.992 1.00 40.38 102 THR A O 1
ATOM 767 N N . ALA A 1 103 ? -32.257 -1.747 32.619 1.00 47.88 103 ALA A N 1
ATOM 768 C CA . ALA A 1 103 ? -30.930 -1.498 33.163 1.00 47.88 103 ALA A CA 1
ATOM 769 C C . ALA A 1 103 ? -30.150 -0.755 32.077 1.00 47.88 103 ALA A C 1
ATOM 771 O O . ALA A 1 103 ? -29.752 -1.356 31.078 1.00 47.88 103 ALA A O 1
ATOM 772 N N . GLU A 1 104 ? -30.018 0.565 32.236 1.00 42.66 104 GLU A N 1
ATOM 773 C CA . GLU A 1 104 ? -29.076 1.357 31.445 1.00 42.66 104 GLU A CA 1
ATOM 774 C C . GLU A 1 104 ? -27.698 0.678 31.517 1.00 42.66 104 GLU A C 1
ATOM 776 O O . GLU A 1 104 ? -27.233 0.370 32.617 1.00 42.66 104 GLU A O 1
ATOM 781 N N . PRO A 1 105 ? -27.063 0.365 30.375 1.00 48.75 105 PRO A N 1
ATOM 782 C CA . PRO A 1 105 ? -25.733 -0.220 30.381 1.00 48.75 105 PRO A CA 1
ATOM 783 C C . PRO A 1 105 ? -24.742 0.781 30.978 1.00 48.75 105 PRO A C 1
ATOM 785 O O . PRO A 1 105 ? -24.734 1.949 30.590 1.00 48.75 105 PRO A O 1
ATOM 788 N N . ASP A 1 106 ? -23.902 0.307 31.901 1.00 52.00 106 ASP A N 1
ATOM 789 C CA . ASP A 1 106 ? -22.905 1.122 32.593 1.00 52.00 106 ASP A CA 1
ATOM 790 C C . ASP A 1 106 ? -22.078 1.967 31.596 1.00 52.00 106 ASP A C 1
ATOM 792 O O . ASP A 1 106 ? -21.428 1.401 30.704 1.00 52.00 106 ASP A O 1
ATOM 796 N N . PRO A 1 107 ? -22.045 3.309 31.745 1.00 58.94 107 PRO A N 1
ATOM 797 C CA . PRO A 1 107 ? -21.330 4.208 30.840 1.00 58.94 107 PRO A CA 1
ATOM 798 C C . PRO A 1 107 ? -19.854 3.841 30.570 1.00 58.94 107 PRO A C 1
ATOM 800 O O . PRO A 1 107 ? -19.455 3.918 29.405 1.00 58.94 107 PRO A O 1
ATOM 803 N N . PRO A 1 108 ? -19.039 3.354 31.537 1.00 56.97 108 PRO A N 1
ATOM 804 C CA . PRO A 1 108 ? -17.646 2.990 31.247 1.00 56.97 108 PRO A CA 1
ATOM 805 C C . PRO A 1 108 ? -17.505 1.784 30.305 1.00 56.97 108 PRO A C 1
ATOM 807 O O . PRO A 1 108 ? -16.546 1.710 29.537 1.00 56.97 108 PRO A O 1
ATOM 810 N N . ALA A 1 109 ? -18.461 0.847 30.307 1.00 51.78 109 ALA A N 1
ATOM 811 C CA . ALA A 1 109 ? -18.430 -0.296 29.394 1.00 51.78 109 ALA A CA 1
ATOM 812 C C . ALA A 1 109 ? -18.775 0.122 27.954 1.00 51.78 109 ALA A C 1
ATOM 814 O O . ALA A 1 109 ? -18.229 -0.428 26.995 1.00 51.78 109 ALA A O 1
ATOM 815 N N . VAL A 1 110 ? -19.655 1.116 27.796 1.00 61.00 110 VAL A N 1
ATOM 816 C CA . VAL A 1 110 ? -20.020 1.681 26.490 1.00 61.00 110 VAL A CA 1
ATOM 817 C C . VAL A 1 110 ? -18.860 2.503 25.918 1.00 61.00 110 VAL A C 1
ATOM 819 O O . VAL A 1 110 ? -18.531 2.341 24.744 1.00 61.00 110 VAL A O 1
ATOM 822 N N . GLU A 1 111 ? -18.188 3.318 26.735 1.00 61.00 111 GLU A N 1
ATOM 823 C CA . GLU A 1 111 ? -17.001 4.079 26.316 1.00 61.00 111 GLU A CA 1
ATOM 824 C C . GLU A 1 111 ? -15.827 3.170 25.922 1.00 61.00 111 GLU A C 1
ATOM 826 O O . GLU A 1 111 ? -15.214 3.387 24.875 1.00 61.00 111 GLU A O 1
ATOM 831 N N . ALA A 1 112 ? -15.566 2.096 26.677 1.00 59.31 112 ALA A N 1
ATOM 832 C CA . ALA A 1 112 ? -14.536 1.113 26.330 1.00 59.31 112 ALA A CA 1
ATOM 833 C C . ALA A 1 112 ? -14.822 0.419 24.984 1.00 59.31 112 ALA A C 1
ATOM 835 O O . ALA A 1 112 ? -13.924 0.259 24.155 1.00 59.31 112 ALA A O 1
ATOM 836 N N . LEU A 1 113 ? -16.085 0.063 24.719 1.00 54.41 113 LEU A N 1
ATOM 837 C CA . LEU A 1 113 ? -16.497 -0.523 23.440 1.00 54.41 113 LEU A CA 1
ATOM 838 C C . LEU A 1 113 ? -16.405 0.472 22.275 1.00 54.41 113 LEU A C 1
ATOM 840 O O . LEU A 1 113 ? -16.079 0.070 21.157 1.00 54.41 113 LEU A O 1
ATOM 844 N N . LEU A 1 114 ? -16.672 1.760 22.510 1.00 69.31 114 LEU A N 1
ATOM 845 C CA . LEU A 1 114 ? -16.495 2.806 21.500 1.00 69.31 114 LEU A CA 1
ATOM 846 C C . LEU A 1 114 ? -15.012 3.040 21.181 1.00 69.31 114 LEU A C 1
ATOM 848 O O . LEU A 1 114 ? -14.669 3.166 20.005 1.00 69.31 114 LEU A O 1
ATOM 852 N N . HIS A 1 115 ? -14.134 3.016 22.188 1.00 64.75 115 HIS A N 1
ATOM 853 C CA . HIS A 1 115 ? -12.686 3.133 21.998 1.00 64.75 115 HIS A CA 1
ATOM 854 C C . HIS A 1 115 ? -12.117 1.938 21.216 1.00 64.75 115 HIS A C 1
ATOM 856 O O . HIS A 1 115 ? -11.418 2.130 20.224 1.00 64.75 115 HIS A O 1
ATOM 862 N N . LEU A 1 116 ? -12.492 0.706 21.581 1.00 59.78 116 LEU A N 1
ATOM 863 C CA . LEU A 1 116 ? -12.092 -0.506 20.849 1.00 59.78 116 LEU A CA 1
ATOM 864 C C . LEU A 1 116 ? -12.587 -0.498 19.396 1.00 59.78 116 LEU A C 1
ATOM 866 O O . LEU A 1 116 ? -11.912 -0.986 18.489 1.00 59.78 116 LEU A O 1
ATOM 870 N N . ARG A 1 117 ? -13.767 0.081 19.147 1.00 71.94 117 ARG A N 1
ATOM 871 C CA . ARG A 1 117 ? -14.310 0.218 17.793 1.00 71.94 117 ARG A CA 1
ATOM 872 C C . ARG A 1 117 ? -13.539 1.242 16.964 1.00 71.94 117 ARG A C 1
ATOM 874 O O . ARG A 1 117 ? -13.258 0.964 15.802 1.00 71.94 117 ARG A O 1
ATOM 881 N N . ALA A 1 118 ? -13.163 2.371 17.561 1.00 75.75 118 ALA A N 1
ATOM 882 C CA . ALA A 1 118 ? -12.318 3.367 16.911 1.00 75.75 118 ALA A CA 1
ATOM 883 C C . ALA A 1 118 ? -10.934 2.790 16.563 1.00 75.75 118 ALA A C 1
ATOM 885 O O . ALA A 1 118 ? -10.475 2.960 15.436 1.00 75.75 118 ALA A O 1
ATOM 886 N N . GLU A 1 119 ? -10.312 2.037 17.477 1.00 68.00 119 GLU A N 1
ATOM 887 C CA . GLU A 1 119 ? -9.033 1.353 17.229 1.00 68.00 119 GLU A CA 1
ATOM 888 C C . GLU A 1 119 ? -9.137 0.319 16.102 1.00 68.00 119 GLU A C 1
ATOM 890 O O . GLU A 1 119 ? -8.283 0.276 15.215 1.00 68.00 119 GLU A O 1
ATOM 895 N N . ARG A 1 120 ? -10.211 -0.481 16.085 1.00 81.38 120 ARG A N 1
ATOM 896 C CA . ARG A 1 120 ? -10.481 -1.437 15.004 1.00 81.38 120 ARG A CA 1
ATOM 897 C C . ARG A 1 120 ? -10.607 -0.737 13.653 1.00 81.38 120 ARG A C 1
ATOM 899 O O . ARG A 1 120 ? -10.012 -1.188 12.678 1.00 81.38 120 ARG A O 1
ATOM 906 N N . ASP A 1 121 ? -11.379 0.342 13.584 1.00 78.06 121 ASP A N 1
ATOM 907 C CA . ASP A 1 121 ? -11.597 1.071 12.333 1.00 78.06 121 ASP A CA 1
ATOM 908 C C . ASP A 1 121 ? -10.290 1.740 11.854 1.00 78.06 121 ASP A C 1
ATOM 910 O O . ASP A 1 121 ? -10.006 1.776 10.657 1.00 78.06 121 ASP A O 1
ATOM 914 N N . GLN A 1 122 ? -9.431 2.176 12.781 1.00 77.75 122 GLN A N 1
ATOM 915 C CA . GLN A 1 122 ? -8.104 2.718 12.481 1.00 77.75 122 GLN A CA 1
ATOM 916 C C . GLN A 1 122 ? -7.122 1.641 11.980 1.00 77.75 122 GLN A C 1
ATOM 918 O O . GLN A 1 122 ? -6.341 1.898 11.060 1.00 77.75 122 GLN A O 1
ATOM 923 N N . LEU A 1 123 ? -7.181 0.425 12.536 1.00 68.25 123 LEU A N 1
ATOM 924 C CA . LEU A 1 123 ? -6.414 -0.731 12.061 1.00 68.25 123 LEU A CA 1
ATOM 925 C C . LEU A 1 123 ? -6.873 -1.191 10.674 1.00 68.25 123 LEU A C 1
ATOM 927 O O . LEU A 1 123 ? -6.029 -1.426 9.813 1.00 68.25 123 LEU A O 1
ATOM 931 N N . LEU A 1 124 ? -8.186 -1.258 10.432 1.00 72.94 124 LEU A N 1
ATOM 932 C CA . LEU A 1 124 ? -8.739 -1.583 9.114 1.00 72.94 124 LEU A CA 1
ATOM 933 C C . LEU A 1 124 ? -8.282 -0.574 8.060 1.00 72.94 124 LEU A C 1
ATOM 935 O O . LEU A 1 124 ? -7.778 -0.979 7.016 1.00 72.94 124 LEU A O 1
ATOM 939 N N . LYS A 1 125 ? -8.342 0.725 8.372 1.00 78.38 125 LYS A N 1
ATOM 940 C CA . LYS A 1 125 ? -7.861 1.780 7.473 1.00 78.38 125 LYS A CA 1
ATOM 941 C C . LYS A 1 125 ? -6.362 1.655 7.169 1.00 78.38 125 LYS A C 1
ATOM 943 O O . LYS A 1 125 ? -5.951 1.819 6.027 1.00 78.38 125 LYS A O 1
ATOM 948 N N . ARG A 1 126 ? -5.537 1.295 8.162 1.00 77.56 126 ARG A N 1
ATOM 949 C CA . ARG A 1 126 ? -4.107 0.996 7.946 1.00 77.56 126 ARG A CA 1
ATOM 950 C C . ARG A 1 126 ? -3.887 -0.221 7.050 1.00 77.56 126 ARG A C 1
ATOM 952 O O . ARG A 1 126 ? -2.964 -0.206 6.241 1.00 77.56 126 ARG A O 1
ATOM 959 N N . CYS A 1 127 ? -4.692 -1.270 7.200 1.00 74.44 127 CYS A N 1
ATOM 960 C CA . CYS A 1 127 ? -4.623 -2.442 6.330 1.00 74.44 127 CYS A CA 1
ATOM 961 C C . CYS A 1 127 ? -5.006 -2.091 4.887 1.00 74.44 127 CYS A C 1
ATOM 963 O O . CYS A 1 127 ? -4.291 -2.486 3.971 1.00 74.44 127 CYS A O 1
ATOM 965 N N . GLU A 1 128 ? -6.063 -1.301 4.689 1.00 76.12 128 GLU A N 1
ATOM 966 C CA . GLU A 1 128 ? -6.473 -0.803 3.370 1.00 76.12 128 GLU A CA 1
ATOM 967 C C . GLU A 1 128 ? -5.389 0.076 2.725 1.00 76.12 128 GLU A C 1
ATOM 969 O O . GLU A 1 128 ? -5.063 -0.116 1.553 1.00 76.12 128 GLU A O 1
ATOM 974 N N . ASP A 1 129 ? -4.764 0.978 3.491 1.00 81.56 129 ASP A N 1
ATOM 975 C CA . ASP A 1 129 ? -3.646 1.804 3.013 1.00 81.56 129 ASP A CA 1
ATOM 976 C C . ASP A 1 129 ? -2.429 0.947 2.621 1.00 81.56 129 ASP A C 1
ATOM 978 O O . ASP A 1 129 ? -1.787 1.198 1.597 1.00 81.56 129 ASP A O 1
ATOM 982 N N . LEU A 1 130 ? -2.097 -0.084 3.408 1.00 75.62 130 LEU A N 1
ATOM 983 C CA . LEU A 1 130 ? -1.001 -1.009 3.096 1.00 75.62 130 LEU A CA 1
ATOM 984 C C . LEU A 1 130 ? -1.289 -1.840 1.842 1.00 75.62 130 LEU A C 1
ATOM 986 O O . LEU A 1 130 ? -0.402 -1.973 0.998 1.00 75.62 130 LEU A O 1
ATOM 990 N N . ASP A 1 131 ? -2.512 -2.346 1.679 1.00 73.25 131 ASP A N 1
ATOM 991 C CA . ASP A 1 131 ? -2.928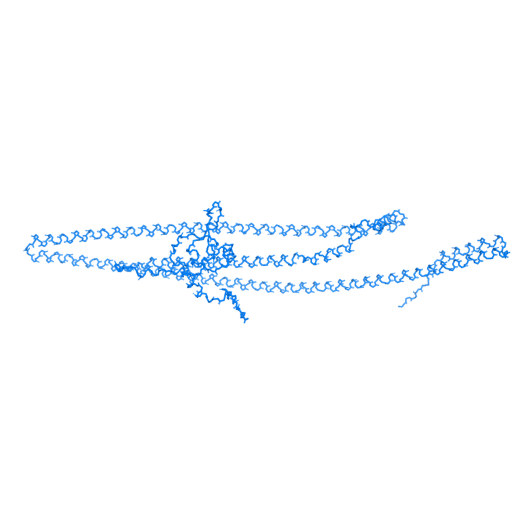 -3.044 0.460 1.00 73.25 131 ASP A CA 1
ATOM 992 C C . ASP A 1 131 ? -2.886 -2.102 -0.751 1.00 73.25 131 ASP A C 1
ATOM 994 O O . ASP A 1 131 ? -2.373 -2.480 -1.807 1.00 73.25 131 ASP A O 1
ATOM 998 N N . GLY A 1 132 ? -3.311 -0.844 -0.599 1.00 74.00 132 GLY A N 1
ATOM 999 C CA . GLY A 1 132 ? -3.176 0.189 -1.627 1.00 74.00 132 GLY A CA 1
ATOM 1000 C C . GLY A 1 132 ? -1.720 0.410 -2.049 1.00 74.00 132 GLY A C 1
ATOM 1001 O O . GLY A 1 132 ? -1.406 0.381 -3.242 1.00 74.00 132 GLY A O 1
ATOM 1002 N N . ARG A 1 133 ? -0.800 0.537 -1.083 1.00 77.25 133 ARG A N 1
ATOM 1003 C CA . ARG A 1 133 ? 0.646 0.685 -1.342 1.00 77.25 133 ARG A CA 1
ATOM 1004 C C . ARG A 1 133 ? 1.255 -0.559 -1.986 1.00 77.25 133 ARG A C 1
ATOM 1006 O O . ARG A 1 133 ? 2.062 -0.427 -2.901 1.00 77.25 133 ARG A O 1
ATOM 1013 N N . LEU A 1 134 ? 0.858 -1.760 -1.566 1.00 71.62 134 LEU A N 1
ATOM 1014 C CA . LEU A 1 134 ? 1.290 -3.010 -2.202 1.00 71.62 134 LEU A CA 1
ATOM 1015 C C . LEU A 1 134 ? 0.782 -3.121 -3.641 1.00 71.62 134 LEU A C 1
ATOM 1017 O O . LEU A 1 134 ? 1.503 -3.622 -4.502 1.00 71.62 134 LEU A O 1
ATOM 1021 N N . THR A 1 135 ? -0.429 -2.634 -3.911 1.00 79.12 135 THR A N 1
ATOM 1022 C CA . THR A 1 135 ? -1.006 -2.617 -5.259 1.00 79.12 135 THR A CA 1
ATOM 1023 C C . THR A 1 135 ? -0.271 -1.622 -6.155 1.00 79.12 135 THR A C 1
ATOM 1025 O O . THR A 1 135 ? 0.062 -1.967 -7.287 1.00 79.12 135 THR A O 1
ATOM 1028 N N . LEU A 1 136 ? 0.057 -0.430 -5.640 1.00 78.38 136 LEU A N 1
ATOM 1029 C CA . LEU A 1 136 ? 0.885 0.559 -6.340 1.00 78.38 136 LEU A CA 1
ATOM 1030 C C . LEU A 1 136 ? 2.294 0.028 -6.615 1.00 78.38 136 LEU A C 1
ATOM 1032 O O . LEU A 1 136 ? 2.733 0.078 -7.753 1.00 78.38 136 LEU A O 1
ATOM 1036 N N . LEU A 1 137 ? 2.960 -0.588 -5.634 1.00 67.62 137 LEU A N 1
ATOM 1037 C CA . LEU A 1 137 ? 4.270 -1.221 -5.838 1.00 67.62 137 LEU A CA 1
ATOM 1038 C C . LEU A 1 137 ? 4.211 -2.401 -6.818 1.00 67.62 137 LEU A C 1
ATOM 1040 O O . LEU A 1 137 ? 5.174 -2.663 -7.534 1.00 67.62 137 LEU A O 1
ATOM 1044 N N . ALA A 1 138 ? 3.106 -3.150 -6.853 1.00 66.75 138 ALA A N 1
ATOM 1045 C CA . ALA A 1 138 ? 2.905 -4.212 -7.834 1.00 66.75 138 ALA A CA 1
ATOM 1046 C C . ALA A 1 138 ? 2.710 -3.644 -9.247 1.00 66.75 138 ALA A C 1
ATOM 1048 O O . ALA A 1 138 ? 3.269 -4.203 -10.188 1.00 66.75 138 ALA A O 1
ATOM 1049 N N . LEU A 1 139 ? 1.974 -2.536 -9.382 1.00 72.00 139 LEU A N 1
ATOM 1050 C CA . LEU A 1 139 ? 1.817 -1.794 -10.634 1.00 72.00 139 LEU A CA 1
ATOM 1051 C C . LEU A 1 139 ? 3.139 -1.178 -11.085 1.00 72.00 139 LEU A C 1
ATOM 1053 O O . LEU A 1 139 ? 3.533 -1.419 -12.214 1.00 72.00 139 LEU A O 1
ATOM 1057 N N . GLU A 1 140 ? 3.882 -0.509 -10.206 1.00 65.81 140 GLU A N 1
ATOM 1058 C CA . GLU A 1 140 ? 5.222 0.010 -10.499 1.00 65.81 140 GLU A CA 1
ATOM 1059 C C . GLU A 1 140 ? 6.178 -1.118 -10.886 1.00 65.81 140 GLU A C 1
ATOM 1061 O O . GLU A 1 140 ? 6.909 -0.995 -11.857 1.00 65.81 140 GLU A O 1
ATOM 1066 N N . ARG A 1 141 ? 6.145 -2.274 -10.210 1.00 62.34 141 ARG A N 1
ATOM 1067 C CA . ARG A 1 141 ? 6.913 -3.455 -10.640 1.00 62.34 141 ARG A CA 1
ATOM 1068 C C . ARG A 1 141 ? 6.469 -3.971 -11.997 1.00 62.34 141 ARG A C 1
ATOM 1070 O O .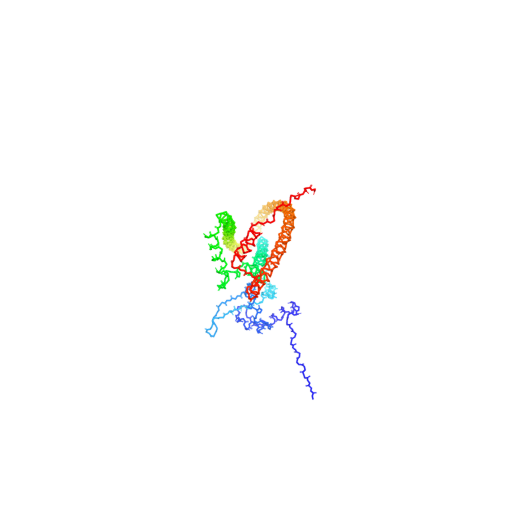 ARG A 1 141 ? 7.303 -4.478 -12.737 1.00 62.34 141 ARG A O 1
ATOM 1077 N N . GLN A 1 142 ? 5.185 -3.888 -12.319 1.00 61.47 142 GLN A N 1
ATOM 1078 C CA . GLN A 1 142 ? 4.650 -4.313 -13.605 1.00 61.47 142 GLN A CA 1
ATOM 1079 C C . GLN A 1 142 ? 5.005 -3.315 -14.713 1.00 61.47 142 GLN A C 1
ATOM 1081 O O . GLN A 1 142 ? 5.310 -3.746 -15.818 1.00 61.47 142 GLN A O 1
ATOM 1086 N N . GLU A 1 143 ? 5.047 -2.018 -14.412 1.00 62.34 143 GLU A N 1
ATOM 1087 C CA . GLU A 1 143 ? 5.483 -0.940 -15.299 1.00 62.34 143 GLU A CA 1
ATOM 1088 C C . GLU A 1 143 ? 6.997 -0.951 -15.492 1.00 62.34 143 GLU A C 1
ATOM 1090 O O . GLU A 1 143 ? 7.451 -0.875 -16.622 1.00 62.34 143 GLU A O 1
ATOM 1095 N N . VAL A 1 144 ? 7.787 -1.158 -14.439 1.00 51.94 144 VAL A N 1
ATOM 1096 C CA . VAL A 1 144 ? 9.242 -1.361 -14.510 1.00 51.94 144 VAL A CA 1
ATOM 1097 C C . VAL A 1 144 ? 9.568 -2.686 -15.193 1.00 51.94 144 VAL A C 1
ATOM 1099 O O . VAL A 1 144 ? 10.516 -2.749 -15.965 1.00 51.94 144 VAL A O 1
ATOM 1102 N N . ALA A 1 145 ? 8.775 -3.743 -15.003 1.00 51.09 145 ALA A N 1
ATOM 1103 C CA . ALA A 1 145 ? 8.910 -4.968 -15.787 1.00 51.09 145 ALA A CA 1
ATOM 1104 C C . ALA A 1 145 ? 8.455 -4.776 -17.241 1.00 51.09 145 ALA A C 1
ATOM 1106 O O . ALA A 1 145 ? 9.000 -5.434 -18.113 1.00 51.09 145 ALA A O 1
ATOM 1107 N N . ALA A 1 146 ? 7.503 -3.888 -17.535 1.00 52.44 146 ALA A N 1
ATOM 1108 C CA . ALA A 1 146 ? 7.078 -3.567 -18.900 1.00 52.44 146 ALA A CA 1
ATOM 1109 C C . ALA A 1 146 ? 8.024 -2.579 -19.608 1.00 52.44 146 ALA A C 1
ATOM 1111 O O . ALA A 1 146 ? 8.144 -2.628 -20.828 1.00 52.44 146 ALA A O 1
ATOM 1112 N N . ALA A 1 147 ? 8.703 -1.712 -18.854 1.00 47.56 147 ALA A N 1
ATOM 1113 C CA . ALA A 1 147 ? 9.711 -0.7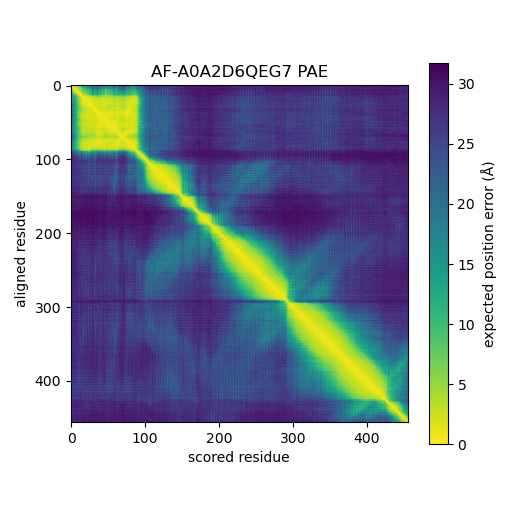65 -19.323 1.00 47.56 147 ALA A CA 1
ATOM 1114 C C . ALA A 1 147 ? 11.115 -1.396 -19.380 1.00 47.56 147 ALA A C 1
ATOM 1116 O O . ALA A 1 147 ? 11.929 -1.018 -20.216 1.00 47.56 147 ALA A O 1
ATOM 1117 N N . GLY A 1 148 ? 11.390 -2.366 -18.503 1.00 42.19 148 GLY A N 1
ATOM 1118 C CA . GLY A 1 148 ? 12.654 -3.096 -18.379 1.00 42.19 148 GLY A CA 1
ATOM 1119 C C . GLY A 1 148 ? 12.663 -4.477 -19.041 1.00 42.19 148 GLY A C 1
ATOM 1120 O O . GLY A 1 148 ? 13.740 -5.004 -19.310 1.00 42.19 148 GLY A O 1
ATOM 1121 N N . ALA A 1 149 ? 11.507 -5.071 -19.362 1.00 42.66 149 ALA A N 1
ATOM 1122 C CA . ALA A 1 149 ? 11.442 -6.112 -20.380 1.00 42.66 149 ALA A CA 1
ATOM 1123 C C . ALA A 1 149 ? 11.360 -5.394 -21.727 1.00 42.66 149 ALA A C 1
ATOM 1125 O O . ALA A 1 149 ? 10.339 -4.760 -21.998 1.00 42.66 149 ALA A O 1
ATOM 1126 N N . PRO A 1 150 ? 12.387 -5.488 -22.591 1.00 44.91 150 PRO A N 1
ATOM 1127 C CA . PRO A 1 150 ? 12.249 -4.999 -23.950 1.00 44.91 150 PRO A CA 1
ATOM 1128 C C . PRO A 1 150 ? 11.001 -5.671 -24.516 1.00 44.91 150 PRO A C 1
ATOM 1130 O O . PRO A 1 150 ? 10.895 -6.904 -24.479 1.00 44.91 150 PRO A O 1
ATOM 1133 N N . SER A 1 151 ? 10.030 -4.868 -24.962 1.00 47.59 151 SER A N 1
ATOM 1134 C CA . SER A 1 151 ? 8.824 -5.373 -25.625 1.00 47.59 151 SER A CA 1
ATOM 1135 C C . SER A 1 151 ? 9.237 -6.462 -26.616 1.00 47.59 151 SER A C 1
ATOM 1137 O O . SER A 1 151 ? 10.297 -6.360 -27.220 1.00 47.59 151 SER A O 1
ATOM 1139 N N . ARG A 1 152 ? 8.465 -7.536 -26.805 1.00 44.88 152 ARG A N 1
ATOM 1140 C CA . ARG A 1 152 ? 8.868 -8.622 -27.724 1.00 44.88 152 ARG A CA 1
ATOM 1141 C C . ARG A 1 152 ? 9.285 -8.090 -29.108 1.00 44.88 152 ARG A C 1
ATOM 1143 O O . ARG A 1 152 ? 10.144 -8.685 -29.734 1.00 44.88 152 ARG A O 1
ATOM 1150 N N . SER A 1 153 ? 8.740 -6.948 -29.536 1.00 43.06 153 SER A N 1
ATOM 1151 C CA . SER A 1 153 ? 9.188 -6.149 -30.684 1.00 43.06 153 SER A CA 1
ATOM 1152 C C . SER A 1 153 ? 10.564 -5.496 -30.515 1.00 43.06 153 SER A C 1
ATOM 1154 O O . SER A 1 153 ? 11.361 -5.637 -31.423 1.00 43.06 153 SER A O 1
ATOM 1156 N N . GLN A 1 154 ? 10.891 -4.860 -29.385 1.00 46.34 154 GLN A N 1
ATOM 1157 C CA . GLN A 1 154 ? 12.245 -4.367 -29.074 1.00 46.34 154 GLN A CA 1
ATOM 1158 C C . GLN A 1 154 ? 13.252 -5.492 -28.834 1.00 46.34 154 GLN A C 1
ATOM 1160 O O . GLN A 1 154 ? 14.415 -5.330 -29.163 1.00 46.34 154 GLN A O 1
ATOM 1165 N N . TRP A 1 155 ? 12.834 -6.636 -28.288 1.00 46.53 155 TRP A N 1
ATOM 1166 C CA . TRP A 1 155 ? 13.665 -7.836 -28.179 1.00 46.53 155 TRP A CA 1
ATOM 1167 C C . TRP A 1 155 ? 13.900 -8.455 -29.552 1.00 46.53 155 TRP A C 1
ATOM 1169 O O . TRP A 1 155 ? 14.998 -8.918 -29.795 1.00 46.53 155 TRP A O 1
ATOM 1179 N N . LEU A 1 156 ? 12.913 -8.420 -30.456 1.00 46.47 156 LEU A N 1
ATOM 1180 C CA . LEU A 1 156 ? 13.059 -8.814 -31.860 1.00 46.47 156 LEU A CA 1
ATOM 1181 C C . LEU A 1 156 ? 13.827 -7.772 -32.678 1.00 46.47 156 LEU A C 1
ATOM 1183 O O . LEU A 1 156 ? 14.518 -8.154 -33.610 1.00 46.47 156 LEU A O 1
ATOM 1187 N N . GLU A 1 157 ? 13.757 -6.484 -32.342 1.00 47.00 157 GLU A N 1
ATOM 1188 C CA . GLU A 1 157 ? 14.558 -5.426 -32.957 1.00 47.00 157 GLU A CA 1
ATOM 1189 C C . GLU A 1 157 ? 15.998 -5.496 -32.469 1.00 47.00 157 GLU A C 1
ATOM 1191 O O . GLU A 1 157 ? 16.886 -5.512 -33.309 1.00 47.00 157 GLU A O 1
ATOM 1196 N N . LEU A 1 158 ? 16.244 -5.663 -31.167 1.00 47.34 158 LEU A N 1
ATOM 1197 C CA . LEU A 1 158 ? 17.558 -5.969 -30.600 1.00 47.34 158 LEU A CA 1
ATOM 1198 C C . LEU A 1 158 ? 18.059 -7.317 -31.106 1.00 47.34 158 LEU A C 1
ATOM 1200 O O . LEU A 1 158 ? 19.197 -7.376 -31.535 1.00 47.34 158 LEU A O 1
ATOM 1204 N N . GLU A 1 159 ? 17.246 -8.372 -31.177 1.00 44.03 159 GLU A N 1
ATOM 1205 C CA . GLU A 1 159 ? 17.621 -9.619 -31.854 1.00 44.03 159 GLU A CA 1
ATOM 1206 C C . GLU A 1 159 ? 17.839 -9.399 -33.339 1.00 44.03 159 GLU A C 1
ATOM 1208 O O . GLU A 1 159 ? 18.647 -10.119 -33.887 1.00 44.03 159 GLU A O 1
ATOM 1213 N N . SER A 1 160 ? 17.192 -8.448 -34.012 1.00 47.59 160 SER A N 1
ATOM 1214 C CA . SER A 1 160 ? 17.420 -8.174 -35.435 1.00 47.59 160 SER A CA 1
ATOM 1215 C C . SER A 1 160 ? 18.622 -7.268 -35.673 1.00 47.59 160 SER A C 1
ATOM 1217 O O . SER A 1 160 ? 19.244 -7.388 -36.716 1.00 47.59 160 SER A O 1
ATOM 1219 N N . VAL A 1 161 ? 18.987 -6.402 -34.728 1.00 48.25 161 VAL A N 1
ATOM 1220 C CA . VAL A 1 161 ? 20.169 -5.532 -34.757 1.00 48.25 161 VAL A CA 1
ATOM 1221 C C . VAL A 1 161 ? 21.383 -6.350 -34.339 1.00 48.25 161 VAL A C 1
ATOM 1223 O O . VAL A 1 161 ? 22.376 -6.381 -35.059 1.00 48.25 161 VAL A O 1
ATOM 1226 N N . VAL A 1 162 ? 21.268 -7.123 -33.257 1.00 47.06 162 VAL A N 1
ATOM 1227 C CA . VAL A 1 162 ? 22.224 -8.156 -32.856 1.00 47.06 162 VAL A CA 1
ATOM 1228 C C . VAL A 1 162 ? 22.296 -9.213 -33.949 1.00 47.06 162 VAL A C 1
ATOM 1230 O O . VAL A 1 162 ? 23.391 -9.474 -34.398 1.00 47.06 162 VAL A O 1
ATOM 1233 N N . ALA A 1 163 ? 21.207 -9.753 -34.503 1.00 39.97 163 ALA A N 1
ATOM 1234 C CA . ALA A 1 163 ? 21.297 -10.689 -35.629 1.00 39.97 163 ALA A CA 1
ATOM 1235 C C . ALA A 1 163 ? 21.822 -10.017 -36.895 1.00 39.97 163 ALA A C 1
ATOM 1237 O O . ALA A 1 163 ? 22.620 -10.638 -37.556 1.00 39.97 163 ALA A O 1
ATOM 1238 N N . ARG A 1 164 ? 21.517 -8.769 -37.258 1.00 48.41 164 ARG A N 1
ATOM 1239 C CA . ARG A 1 164 ? 22.167 -8.113 -38.418 1.00 48.41 164 ARG A CA 1
ATOM 1240 C C . ARG A 1 164 ? 23.663 -7.896 -38.187 1.00 48.41 164 ARG A C 1
ATOM 1242 O O . ARG A 1 164 ? 24.438 -8.022 -39.130 1.00 48.41 164 ARG A O 1
ATOM 1249 N N . ARG A 1 165 ? 24.080 -7.697 -36.935 1.00 46.72 165 ARG A N 1
ATOM 1250 C CA . ARG A 1 165 ? 25.486 -7.597 -36.511 1.00 46.72 165 ARG A CA 1
ATOM 1251 C C . ARG A 1 165 ? 26.155 -8.974 -36.292 1.00 46.72 165 ARG A C 1
ATOM 1253 O O . ARG A 1 165 ? 27.366 -9.080 -36.426 1.00 46.72 165 ARG A O 1
ATOM 1260 N N . PHE A 1 166 ? 25.381 -10.044 -36.067 1.00 40.28 166 PHE A N 1
ATOM 1261 C CA . PHE A 1 166 ? 25.806 -11.437 -35.806 1.00 40.28 166 PHE A CA 1
ATOM 1262 C C . PHE A 1 166 ? 25.393 -12.453 -36.900 1.00 40.28 166 PHE A C 1
ATOM 1264 O O . PHE A 1 166 ? 25.670 -13.647 -36.765 1.00 40.28 166 PHE A O 1
ATOM 1271 N N . ILE A 1 167 ? 24.752 -12.042 -38.000 1.00 42.25 167 ILE A N 1
ATOM 1272 C CA . ILE A 1 167 ? 24.307 -12.923 -39.104 1.00 42.25 167 ILE A CA 1
ATOM 1273 C C . ILE A 1 167 ? 25.527 -13.515 -39.819 1.00 42.25 167 ILE A C 1
ATOM 1275 O O . ILE A 1 167 ? 25.447 -14.615 -40.358 1.00 42.25 167 ILE A O 1
ATOM 1279 N N . TRP A 1 168 ? 26.687 -12.868 -39.694 1.00 42.69 168 TRP A N 1
ATOM 1280 C CA . TRP A 1 168 ? 27.989 -13.406 -40.086 1.00 42.69 168 TRP A CA 1
ATOM 1281 C C . TRP A 1 168 ? 28.473 -14.583 -39.222 1.00 42.69 168 TRP A C 1
ATOM 1283 O O . TRP A 1 168 ? 29.390 -15.289 -39.628 1.00 42.69 168 TRP A O 1
ATOM 1293 N N . TRP A 1 169 ? 27.881 -14.809 -38.044 1.00 43.12 169 TRP A N 1
ATOM 1294 C CA . TRP A 1 169 ? 28.378 -15.758 -37.040 1.00 43.12 169 TRP A CA 1
ATOM 1295 C C . TRP A 1 169 ? 27.433 -16.927 -36.731 1.00 43.12 169 TRP A C 1
ATOM 1297 O O . TRP A 1 169 ? 27.900 -17.983 -36.312 1.00 43.12 169 TRP A O 1
ATOM 1307 N N . ARG A 1 170 ? 26.111 -16.791 -36.931 1.00 38.56 170 ARG A N 1
ATOM 1308 C CA . ARG A 1 170 ? 25.136 -17.835 -36.530 1.00 38.56 170 ARG A CA 1
ATOM 1309 C C . ARG A 1 170 ? 24.604 -18.738 -37.644 1.00 38.56 170 ARG A C 1
ATOM 1311 O O . ARG A 1 170 ? 23.887 -19.695 -37.358 1.00 38.56 170 ARG A O 1
ATOM 1318 N N . ARG A 1 171 ? 25.001 -18.507 -38.895 1.00 41.16 171 ARG A N 1
ATOM 1319 C CA . ARG A 1 171 ? 24.977 -19.538 -39.940 1.00 41.16 171 ARG A CA 1
ATOM 1320 C C . ARG A 1 171 ? 26.416 -19.776 -40.383 1.00 41.16 171 ARG A C 1
ATOM 1322 O O . ARG A 1 171 ? 27.097 -18.795 -40.668 1.00 41.16 171 ARG A O 1
ATOM 1329 N N . PRO A 1 172 ? 26.878 -21.029 -40.537 1.00 42.69 172 PRO A N 1
ATOM 1330 C CA . PRO A 1 172 ? 28.068 -21.303 -41.323 1.00 42.69 172 PRO A CA 1
ATOM 1331 C C . PRO A 1 172 ? 27.699 -21.082 -42.798 1.00 42.69 172 PRO A C 1
ATOM 1333 O O . PRO A 1 172 ? 27.631 -22.016 -43.589 1.00 42.69 172 PRO A O 1
ATOM 1336 N N . SER A 1 173 ? 27.371 -19.846 -43.183 1.00 45.34 173 SER A N 1
ATOM 1337 C CA . SER A 1 173 ? 27.478 -19.465 -44.580 1.00 45.34 173 SER A CA 1
ATOM 1338 C C . SER A 1 173 ? 28.968 -19.429 -44.860 1.00 45.34 173 SER A C 1
ATOM 1340 O O . SER A 1 173 ? 29.706 -18.687 -44.210 1.00 45.34 173 SER A O 1
ATOM 1342 N N . THR A 1 174 ? 29.390 -20.258 -45.802 1.00 47.94 174 THR A N 1
ATOM 1343 C CA . THR A 1 174 ? 30.759 -20.416 -46.301 1.00 47.94 174 THR A CA 1
ATOM 1344 C C . THR A 1 174 ? 31.529 -19.096 -46.441 1.00 47.94 174 THR A C 1
ATOM 1346 O O . THR A 1 174 ? 32.729 -19.089 -46.223 1.00 47.94 174 THR A O 1
ATOM 1349 N N . LEU A 1 175 ? 30.859 -17.964 -46.682 1.00 45.12 175 LEU A N 1
ATOM 1350 C CA . LEU A 1 175 ? 31.456 -16.626 -46.767 1.00 45.12 175 LEU A CA 1
ATOM 1351 C C . LEU A 1 175 ? 32.006 -16.050 -45.448 1.00 45.12 175 LEU A C 1
ATOM 1353 O O . LEU A 1 175 ? 33.066 -15.437 -45.477 1.00 45.12 175 LEU A O 1
ATOM 1357 N N . GLY A 1 176 ? 31.349 -16.249 -44.300 1.00 45.03 176 GLY A N 1
ATOM 1358 C CA . GLY A 1 176 ? 31.821 -15.713 -43.009 1.00 45.03 176 GLY A CA 1
ATOM 1359 C C . GLY A 1 176 ? 33.057 -16.456 -42.499 1.00 45.03 176 GLY A C 1
ATOM 1360 O O . GLY A 1 176 ? 34.032 -15.846 -42.070 1.00 45.03 176 GLY A O 1
ATOM 1361 N N . TRP A 1 177 ? 33.063 -17.782 -42.661 1.00 43.59 177 TRP A N 1
ATOM 1362 C CA . TRP A 1 177 ? 34.228 -18.613 -42.362 1.00 43.59 177 TRP A CA 1
ATOM 1363 C C . TRP A 1 177 ? 35.373 -18.353 -43.351 1.00 43.59 177 TRP A C 1
ATOM 1365 O O . TRP A 1 177 ? 36.516 -18.241 -42.927 1.00 43.59 177 TRP A O 1
ATOM 1375 N N . VAL A 1 178 ? 35.083 -18.159 -44.645 1.00 48.72 178 VAL A N 1
ATOM 1376 C CA . VAL A 1 178 ? 36.093 -17.769 -45.645 1.00 48.72 178 VAL A CA 1
ATOM 1377 C C . VAL A 1 178 ? 36.639 -16.367 -45.381 1.00 48.72 178 VAL A C 1
ATOM 1379 O O . VAL A 1 178 ? 37.832 -16.180 -45.552 1.00 48.72 178 VAL A O 1
ATOM 1382 N N . ALA A 1 179 ? 35.843 -15.407 -44.901 1.00 51.41 179 ALA A N 1
ATOM 1383 C CA . ALA A 1 179 ? 36.329 -14.076 -44.533 1.00 51.41 179 ALA A CA 1
ATOM 1384 C C . ALA A 1 179 ? 37.210 -14.109 -43.274 1.00 51.41 179 ALA A C 1
ATOM 1386 O O . ALA A 1 179 ? 38.260 -13.478 -43.255 1.00 51.41 179 ALA A O 1
ATOM 1387 N N . SER A 1 180 ? 36.850 -14.890 -42.249 1.00 48.22 180 SER A N 1
ATOM 1388 C CA . SER A 1 180 ? 37.695 -15.068 -41.060 1.00 48.22 180 SER A CA 1
ATOM 1389 C C . SER A 1 180 ? 38.965 -15.870 -41.356 1.00 48.22 180 SER A C 1
ATOM 1391 O O . SER A 1 180 ? 40.027 -15.535 -40.841 1.00 48.22 180 SER A O 1
ATOM 1393 N N . VAL A 1 181 ? 38.894 -16.891 -42.218 1.00 49.16 181 VAL A N 1
ATOM 1394 C CA . VAL A 1 181 ? 40.066 -17.650 -42.679 1.00 49.16 181 VAL A CA 1
ATOM 1395 C C . VAL A 1 181 ? 40.924 -16.812 -43.623 1.00 49.16 181 VAL A C 1
ATOM 1397 O O . VAL A 1 181 ? 42.136 -16.878 -43.509 1.00 49.16 181 VAL A O 1
ATOM 1400 N N . ALA A 1 182 ? 40.345 -15.979 -44.490 1.00 48.31 182 ALA A N 1
ATOM 1401 C CA . ALA A 1 182 ? 41.081 -15.044 -45.340 1.00 48.31 182 ALA A CA 1
ATOM 1402 C C . ALA A 1 182 ? 41.724 -13.922 -44.522 1.00 48.31 182 ALA A C 1
ATOM 1404 O O . ALA A 1 182 ? 42.858 -13.568 -44.813 1.00 48.31 182 ALA A O 1
ATOM 1405 N N . ALA A 1 183 ? 41.057 -13.424 -43.477 1.00 52.06 183 ALA A N 1
ATOM 1406 C CA . ALA A 1 183 ? 41.623 -12.471 -42.529 1.00 52.06 183 ALA A CA 1
ATOM 1407 C C . ALA A 1 183 ? 42.757 -13.104 -41.715 1.00 52.06 183 ALA A C 1
ATOM 1409 O O . ALA A 1 183 ? 43.797 -12.481 -41.582 1.00 52.06 183 ALA A O 1
ATOM 1410 N N . LEU A 1 184 ? 42.618 -14.353 -41.249 1.00 48.00 184 LEU A N 1
ATOM 1411 C CA . LEU A 1 184 ? 43.695 -15.110 -40.593 1.00 48.00 184 LEU A CA 1
ATOM 1412 C C . LEU A 1 184 ? 44.834 -15.476 -41.554 1.00 48.00 184 LEU A C 1
ATOM 1414 O O . LEU A 1 184 ? 45.988 -15.493 -41.142 1.00 48.00 184 LEU A O 1
ATOM 1418 N N . PHE A 1 185 ? 44.534 -15.746 -42.826 1.00 48.28 185 PHE A N 1
ATOM 1419 C CA . PHE A 1 185 ? 45.520 -16.016 -43.872 1.00 48.28 185 PHE A CA 1
ATOM 1420 C C . PHE A 1 185 ? 46.286 -14.740 -44.221 1.00 48.28 185 PHE A C 1
ATOM 1422 O O . PHE A 1 185 ? 47.506 -14.773 -44.242 1.00 48.28 185 PHE A O 1
ATOM 1429 N N . TRP A 1 186 ? 45.605 -13.598 -44.363 1.00 48.47 186 TRP A N 1
ATOM 1430 C CA . TRP A 1 186 ? 46.222 -12.273 -44.491 1.00 48.47 186 TRP A CA 1
ATOM 1431 C C . TRP A 1 186 ? 47.009 -11.875 -43.247 1.00 48.47 186 TRP A C 1
ATOM 1433 O O . TRP A 1 186 ? 48.102 -11.335 -43.373 1.00 48.47 186 TRP A O 1
ATOM 1443 N N . LEU A 1 187 ? 46.513 -12.206 -42.055 1.00 47.50 187 LEU A N 1
ATOM 1444 C CA . LEU A 1 187 ? 47.278 -12.074 -40.824 1.00 47.50 187 LEU A CA 1
ATOM 1445 C C . LEU A 1 187 ? 48.513 -12.977 -40.877 1.00 47.50 187 LEU A C 1
ATOM 1447 O O . LEU A 1 187 ? 49.506 -12.632 -40.274 1.00 47.50 187 LEU A O 1
ATOM 1451 N N . TRP A 1 188 ? 48.500 -14.123 -41.569 1.00 47.69 188 TRP A N 1
ATOM 1452 C CA . TRP A 1 188 ? 49.663 -15.014 -41.634 1.00 47.69 188 TRP A CA 1
ATOM 1453 C C . TRP A 1 188 ? 50.674 -14.665 -42.733 1.00 47.69 188 TRP A C 1
ATOM 1455 O O . TRP A 1 188 ? 51.874 -14.878 -42.538 1.00 47.69 188 TRP A O 1
ATOM 1465 N N . THR A 1 189 ? 50.200 -14.129 -43.860 1.00 47.16 189 THR A N 1
ATOM 1466 C CA . THR A 1 189 ? 50.970 -13.921 -45.097 1.00 47.16 189 THR A CA 1
ATOM 1467 C C . THR A 1 189 ? 51.121 -12.456 -45.519 1.00 47.16 189 THR A C 1
ATOM 1469 O O . THR A 1 189 ? 51.802 -12.189 -46.506 1.00 47.16 189 THR A O 1
ATOM 1472 N N . GLY A 1 190 ? 50.467 -11.514 -44.839 1.00 44.94 190 GLY A N 1
ATOM 1473 C CA . GLY A 1 190 ? 50.586 -10.076 -45.084 1.00 44.94 190 GLY A CA 1
ATOM 1474 C C . GLY A 1 190 ? 51.856 -9.479 -44.475 1.00 44.94 190 GLY A C 1
ATOM 1475 O O . GLY A 1 190 ? 52.442 -10.058 -43.561 1.00 44.94 190 GLY A O 1
ATOM 1476 N N . ALA A 1 191 ? 52.277 -8.322 -44.997 1.00 53.91 191 ALA A N 1
ATOM 1477 C CA . ALA A 1 191 ? 53.415 -7.556 -44.486 1.00 53.91 191 ALA A CA 1
ATOM 1478 C C . ALA A 1 191 ? 53.275 -7.281 -42.976 1.00 53.91 191 ALA A C 1
ATOM 1480 O O . ALA A 1 191 ? 52.168 -7.011 -42.502 1.00 53.91 191 ALA A O 1
ATOM 1481 N N . ASP A 1 192 ? 54.392 -7.347 -42.244 1.00 52.72 192 ASP A N 1
ATOM 1482 C CA . ASP A 1 192 ? 54.429 -7.349 -40.772 1.00 52.72 192 ASP A CA 1
ATOM 1483 C C . ASP A 1 192 ? 53.656 -6.177 -40.131 1.00 52.72 192 ASP A C 1
ATOM 1485 O O . ASP A 1 192 ? 52.999 -6.360 -39.106 1.00 52.72 192 ASP A O 1
ATOM 1489 N N . ASP A 1 193 ? 53.606 -5.014 -40.785 1.00 47.91 193 ASP A N 1
ATOM 1490 C CA . ASP A 1 193 ? 52.893 -3.828 -40.287 1.00 47.91 193 ASP A CA 1
ATOM 1491 C C . ASP A 1 193 ? 51.359 -3.991 -40.267 1.00 47.91 193 ASP A C 1
ATOM 1493 O O . ASP A 1 193 ? 50.688 -3.538 -39.339 1.00 47.91 193 ASP A O 1
ATOM 1497 N N . ALA A 1 194 ? 50.777 -4.699 -41.244 1.00 46.78 194 ALA A N 1
ATOM 1498 C CA . ALA A 1 194 ? 49.334 -4.977 -41.277 1.00 46.78 194 ALA A CA 1
ATOM 1499 C C . ALA A 1 194 ? 48.924 -6.018 -40.221 1.00 46.78 194 ALA A C 1
ATOM 1501 O O . ALA A 1 194 ? 47.777 -6.062 -39.773 1.00 46.78 194 ALA A O 1
ATOM 1502 N N . ARG A 1 195 ? 49.882 -6.853 -39.813 1.00 50.34 195 ARG A N 1
ATOM 1503 C CA . ARG A 1 195 ? 49.719 -7.907 -38.813 1.00 50.34 195 ARG A CA 1
ATOM 1504 C C . ARG A 1 195 ? 49.623 -7.329 -37.403 1.00 50.34 195 ARG A C 1
ATOM 1506 O O . ARG A 1 195 ? 48.778 -7.768 -36.628 1.00 50.34 195 ARG A O 1
ATOM 1513 N N . ILE A 1 196 ? 50.448 -6.322 -37.118 1.00 54.97 196 ILE A N 1
ATOM 1514 C CA . ILE A 1 196 ? 50.473 -5.594 -35.844 1.00 54.97 196 ILE A CA 1
ATOM 1515 C C . ILE A 1 196 ? 49.192 -4.761 -35.687 1.00 54.97 196 ILE A C 1
ATOM 1517 O O . ILE A 1 196 ? 48.491 -4.911 -34.692 1.00 54.97 196 ILE A O 1
ATOM 1521 N N . LEU A 1 197 ? 48.801 -3.995 -36.714 1.00 51.00 197 LEU A N 1
ATOM 1522 C CA . LEU A 1 197 ? 47.564 -3.195 -36.702 1.00 51.00 197 LEU A CA 1
ATOM 1523 C C . LEU A 1 197 ? 46.294 -4.040 -36.511 1.00 51.00 197 LEU A C 1
ATOM 1525 O O . LEU A 1 197 ? 45.383 -3.653 -35.781 1.00 51.00 197 LEU A O 1
ATOM 1529 N N . ALA A 1 198 ? 46.222 -5.214 -37.142 1.00 48.09 198 ALA A N 1
ATOM 1530 C CA . ALA A 1 198 ? 45.086 -6.117 -36.974 1.00 48.09 198 ALA A CA 1
ATOM 1531 C C . ALA A 1 198 ? 45.083 -6.832 -35.610 1.00 48.09 198 ALA A C 1
ATOM 1533 O O . ALA A 1 198 ? 44.010 -7.167 -35.108 1.00 48.09 198 ALA A O 1
ATOM 1534 N N . GLN A 1 199 ? 46.247 -7.064 -34.993 1.00 52.78 199 GLN A N 1
ATOM 1535 C CA . GLN A 1 199 ? 46.320 -7.579 -33.623 1.00 52.78 199 GLN A CA 1
ATOM 1536 C C . GLN A 1 199 ? 45.880 -6.531 -32.598 1.00 52.78 199 GLN A C 1
ATOM 1538 O O . GLN A 1 199 ? 45.068 -6.867 -31.738 1.00 52.78 199 GLN A O 1
ATOM 1543 N N . ASP A 1 200 ? 46.331 -5.283 -32.728 1.00 50.41 200 ASP A N 1
ATOM 1544 C CA . ASP A 1 200 ? 45.971 -4.203 -31.800 1.00 50.41 200 ASP A CA 1
ATOM 1545 C C . ASP A 1 200 ? 44.456 -3.936 -31.811 1.00 50.41 200 ASP A C 1
ATOM 1547 O O . ASP A 1 200 ? 43.801 -3.999 -30.771 1.00 50.41 200 ASP A O 1
ATOM 1551 N N . HIS A 1 201 ? 43.845 -3.798 -32.992 1.00 46.28 201 HIS A N 1
ATOM 1552 C CA . HIS A 1 201 ? 42.405 -3.529 -33.084 1.00 46.28 201 HIS A CA 1
ATOM 1553 C C . HIS A 1 201 ? 41.509 -4.696 -32.635 1.00 46.28 201 HIS A C 1
ATOM 1555 O O . HIS A 1 201 ? 40.407 -4.476 -32.134 1.00 46.28 201 HIS A O 1
ATOM 1561 N N . VAL A 1 202 ? 41.950 -5.950 -32.789 1.00 47.03 202 VAL A N 1
ATOM 1562 C CA . VAL A 1 202 ? 41.192 -7.112 -32.287 1.00 47.03 202 VAL A CA 1
ATOM 1563 C C . VAL A 1 202 ? 41.296 -7.220 -30.763 1.00 47.03 202 VAL A C 1
ATOM 1565 O O . VAL A 1 202 ? 40.332 -7.634 -30.115 1.00 47.03 202 VAL A O 1
ATOM 1568 N N . VAL A 1 203 ? 42.432 -6.833 -30.176 1.00 52.03 203 VAL A N 1
ATOM 1569 C CA . VAL A 1 203 ? 42.609 -6.798 -28.719 1.00 52.03 203 VAL A CA 1
ATOM 1570 C C . VAL A 1 203 ? 41.708 -5.736 -28.088 1.00 52.03 203 VAL A C 1
ATOM 1572 O O . VAL A 1 203 ? 41.032 -6.057 -27.108 1.00 52.03 203 VAL A O 1
ATOM 1575 N N . ASP A 1 204 ? 41.612 -4.544 -28.678 1.00 50.81 204 ASP A N 1
ATOM 1576 C CA . ASP A 1 204 ? 40.770 -3.452 -28.170 1.00 50.81 204 ASP A CA 1
ATOM 1577 C C . ASP A 1 204 ? 39.283 -3.840 -28.128 1.00 50.81 204 ASP A C 1
ATOM 1579 O O . ASP A 1 204 ? 38.633 -3.727 -27.088 1.00 50.81 204 ASP A O 1
ATOM 1583 N N . VAL A 1 205 ? 38.759 -4.428 -29.210 1.00 50.84 205 VAL A N 1
ATOM 1584 C CA . VAL A 1 205 ? 37.350 -4.865 -29.281 1.00 50.84 205 VAL A CA 1
ATOM 1585 C C . VAL A 1 205 ? 37.042 -5.968 -28.263 1.00 50.84 205 VAL A C 1
ATOM 1587 O O . VAL A 1 205 ? 35.960 -6.000 -27.670 1.00 50.84 205 VAL A O 1
ATOM 1590 N N . VAL A 1 206 ? 37.982 -6.890 -28.027 1.00 52.97 206 VAL A N 1
ATOM 1591 C CA . VAL A 1 206 ? 37.815 -7.954 -27.025 1.00 52.97 206 VAL A CA 1
ATOM 1592 C C . VAL A 1 206 ? 37.889 -7.395 -25.600 1.00 52.97 206 VAL A C 1
ATOM 1594 O O . VAL A 1 206 ? 37.165 -7.882 -24.725 1.00 52.97 206 VAL A O 1
ATOM 1597 N N . GLN A 1 207 ? 38.730 -6.388 -25.349 1.00 53.34 207 GLN A N 1
ATOM 1598 C CA . GLN A 1 207 ? 38.829 -5.729 -24.046 1.00 53.34 207 GLN A CA 1
ATOM 1599 C C . GLN A 1 207 ? 37.585 -4.891 -23.730 1.00 53.34 207 GLN A C 1
ATOM 1601 O O . GLN A 1 207 ? 37.033 -5.037 -22.637 1.00 53.34 207 GLN A O 1
ATOM 1606 N N . GLU A 1 208 ? 37.075 -4.112 -24.685 1.00 59.09 208 GLU A N 1
ATOM 1607 C CA . GLU A 1 208 ? 35.820 -3.365 -24.529 1.00 59.09 208 GLU A CA 1
ATOM 1608 C C . GLU A 1 208 ? 34.635 -4.301 -24.252 1.00 59.09 208 GLU A C 1
ATOM 1610 O O . GLU A 1 208 ? 33.842 -4.062 -23.339 1.00 59.09 208 GLU A O 1
ATOM 1615 N N . HIS A 1 209 ? 34.550 -5.436 -24.956 1.00 50.81 209 HIS A N 1
ATOM 1616 C CA . HIS A 1 209 ? 33.499 -6.428 -24.713 1.00 50.81 209 HIS A CA 1
ATOM 1617 C C . HIS A 1 209 ? 33.566 -7.066 -23.319 1.00 50.81 209 HIS A C 1
ATOM 1619 O O . HIS A 1 209 ? 32.522 -7.407 -22.752 1.00 50.81 209 HIS A O 1
ATOM 1625 N N . ARG A 1 210 ? 34.769 -7.261 -22.765 1.00 58.91 210 ARG A N 1
ATOM 1626 C CA . ARG A 1 210 ? 34.931 -7.750 -21.388 1.00 58.91 210 ARG A CA 1
ATOM 1627 C C . ARG A 1 210 ? 34.500 -6.694 -20.380 1.00 58.91 210 ARG A C 1
ATOM 1629 O O . ARG A 1 210 ? 33.721 -7.024 -19.498 1.00 58.91 210 ARG A O 1
ATOM 1636 N N . LEU A 1 211 ? 34.899 -5.437 -20.571 1.00 64.69 211 LEU A N 1
ATOM 1637 C CA . LEU A 1 211 ? 34.505 -4.324 -19.702 1.00 64.69 211 LEU A CA 1
ATOM 1638 C C . LEU A 1 211 ? 32.984 -4.148 -19.629 1.00 64.69 211 LEU A C 1
ATOM 1640 O O . LEU A 1 211 ? 32.435 -4.080 -18.532 1.00 64.69 211 LEU A O 1
ATOM 1644 N N . VAL A 1 212 ? 32.289 -4.150 -20.771 1.00 59.38 212 VAL A N 1
ATOM 1645 C CA . VAL A 1 212 ? 30.820 -4.021 -20.803 1.00 59.38 212 VAL A CA 1
ATOM 1646 C C . VAL A 1 212 ? 30.144 -5.219 -20.135 1.00 59.38 212 VAL A C 1
ATOM 1648 O O . VAL A 1 212 ? 29.196 -5.054 -19.368 1.00 59.38 212 VAL A O 1
ATOM 1651 N N . ARG A 1 213 ? 30.635 -6.439 -20.387 1.00 63.06 213 ARG A N 1
ATOM 1652 C CA . ARG A 1 213 ? 30.102 -7.647 -19.745 1.00 63.06 213 ARG A CA 1
ATOM 1653 C C . ARG A 1 213 ? 30.297 -7.608 -18.232 1.00 63.06 213 ARG A C 1
ATOM 1655 O O . ARG A 1 213 ? 29.350 -7.918 -17.514 1.00 63.06 213 ARG A O 1
ATOM 1662 N N . ASP A 1 214 ? 31.486 -7.232 -17.775 1.00 69.94 214 ASP A N 1
ATOM 1663 C CA . ASP A 1 214 ? 31.839 -7.200 -16.359 1.00 69.94 214 ASP A CA 1
ATOM 1664 C C . ASP A 1 214 ? 31.012 -6.135 -15.619 1.00 69.94 214 ASP A C 1
ATOM 1666 O O . ASP A 1 214 ? 30.440 -6.430 -14.567 1.00 69.94 214 ASP A O 1
ATOM 1670 N N . GLN A 1 215 ? 30.829 -4.951 -16.220 1.00 71.25 215 GLN A N 1
ATOM 1671 C CA . GLN A 1 215 ? 29.937 -3.900 -15.712 1.00 71.25 215 GLN A CA 1
ATOM 1672 C C . GLN A 1 215 ? 28.480 -4.367 -15.626 1.00 71.25 215 GLN A C 1
ATOM 1674 O O . GLN A 1 215 ? 27.832 -4.174 -14.598 1.00 71.25 215 GLN A O 1
ATOM 1679 N N . PHE A 1 216 ? 27.971 -5.042 -16.661 1.00 57.69 216 PHE A N 1
ATOM 1680 C C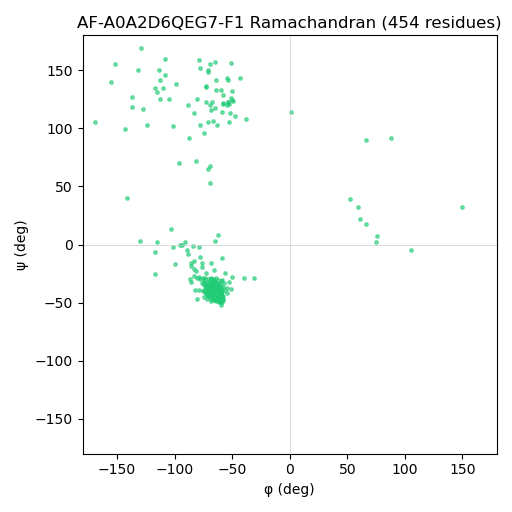A . PHE A 1 216 ? 26.601 -5.555 -16.658 1.00 57.69 216 PHE A CA 1
ATOM 1681 C C . PHE A 1 216 ? 26.402 -6.651 -15.601 1.00 57.69 216 PHE A C 1
ATOM 1683 O O . PHE A 1 216 ? 25.385 -6.683 -14.911 1.00 57.69 216 PHE A O 1
ATOM 1690 N N . THR A 1 217 ? 27.384 -7.542 -15.416 1.00 69.00 217 THR A N 1
ATOM 1691 C CA . THR A 1 217 ? 27.328 -8.542 -14.341 1.00 69.00 217 THR A CA 1
ATOM 1692 C C . THR A 1 217 ? 27.413 -7.924 -12.949 1.00 69.00 217 THR A C 1
ATOM 1694 O O . THR A 1 217 ? 26.727 -8.416 -12.055 1.00 69.00 217 THR A O 1
ATOM 1697 N N . ALA A 1 218 ? 28.188 -6.849 -12.771 1.00 76.25 218 ALA A N 1
ATOM 1698 C CA . ALA A 1 218 ? 28.279 -6.123 -11.506 1.00 76.25 218 ALA A CA 1
ATOM 1699 C C . ALA A 1 218 ? 26.946 -5.438 -11.153 1.00 76.25 218 ALA A C 1
ATOM 1701 O O . ALA A 1 218 ? 26.437 -5.624 -10.048 1.00 76.25 218 ALA A O 1
ATOM 1702 N N . GLN A 1 219 ? 26.324 -4.751 -12.116 1.00 66.38 219 GLN A N 1
ATOM 1703 C CA . GLN A 1 219 ? 25.005 -4.132 -11.936 1.00 66.38 219 GLN A CA 1
ATOM 1704 C C . GLN A 1 219 ? 23.919 -5.172 -11.625 1.00 66.38 219 GLN A C 1
ATOM 1706 O O . GLN A 1 219 ? 23.104 -4.980 -10.727 1.00 66.38 219 GLN A O 1
ATOM 1711 N N . LEU A 1 220 ? 23.937 -6.327 -12.302 1.00 66.06 220 LEU A N 1
ATOM 1712 C CA . LEU A 1 220 ? 23.002 -7.415 -12.002 1.00 66.06 220 LEU A CA 1
ATOM 1713 C C . LEU A 1 220 ? 23.207 -8.014 -10.605 1.00 66.06 220 LEU A C 1
ATOM 1715 O O . LEU A 1 220 ? 22.227 -8.434 -9.985 1.00 66.06 220 LEU A O 1
ATOM 1719 N N . SER A 1 221 ? 24.447 -8.101 -10.109 1.00 74.19 221 SER A N 1
ATOM 1720 C CA . SER A 1 221 ? 24.688 -8.539 -8.729 1.00 74.19 221 SER A CA 1
ATOM 1721 C C . SER A 1 221 ? 24.195 -7.517 -7.710 1.00 74.19 221 SER A C 1
ATOM 1723 O O . SER A 1 221 ? 23.534 -7.912 -6.756 1.00 74.19 221 SER A O 1
ATOM 1725 N N . GLU A 1 222 ? 24.418 -6.226 -7.958 1.00 77.69 222 GLU A N 1
ATOM 1726 C CA . GLU A 1 222 ? 23.968 -5.138 -7.085 1.00 77.69 222 GLU A CA 1
ATOM 1727 C C . GLU A 1 222 ? 22.438 -5.113 -6.969 1.00 77.69 222 GLU A C 1
ATOM 1729 O O . GLU A 1 222 ? 21.898 -5.180 -5.866 1.00 77.69 222 GLU A O 1
ATOM 1734 N N . TRP A 1 223 ? 21.722 -5.184 -8.096 1.00 74.56 223 TRP A N 1
ATOM 1735 C CA . TRP A 1 223 ? 20.257 -5.273 -8.095 1.00 74.56 223 TRP A CA 1
ATOM 1736 C C . TRP A 1 223 ? 19.731 -6.538 -7.420 1.00 74.56 223 TRP A C 1
ATOM 1738 O O . TRP A 1 223 ? 18.666 -6.528 -6.803 1.00 74.56 223 TRP A O 1
ATOM 1748 N N . ARG A 1 224 ? 20.453 -7.659 -7.530 1.00 77.69 224 ARG A N 1
ATOM 1749 C CA . ARG A 1 224 ? 20.064 -8.903 -6.858 1.00 77.69 224 ARG A CA 1
ATOM 1750 C C . ARG A 1 224 ? 20.217 -8.788 -5.344 1.00 77.69 224 ARG A C 1
ATOM 1752 O O . ARG A 1 224 ? 19.370 -9.318 -4.624 1.00 77.69 224 ARG A O 1
ATOM 1759 N N . ASP A 1 225 ? 21.269 -8.133 -4.875 1.00 82.62 225 ASP A N 1
ATOM 1760 C CA . ASP A 1 225 ? 21.514 -7.935 -3.449 1.00 82.62 225 ASP A CA 1
ATOM 1761 C C . ASP A 1 225 ? 20.550 -6.897 -2.856 1.00 82.62 225 ASP A C 1
ATOM 1763 O O . ASP A 1 225 ? 20.008 -7.118 -1.773 1.00 82.62 225 ASP A O 1
ATOM 1767 N N . GLU A 1 226 ? 20.202 -5.850 -3.605 1.00 76.56 226 GLU A N 1
ATOM 1768 C CA . GLU A 1 226 ? 19.159 -4.886 -3.234 1.00 76.56 226 GLU A CA 1
ATOM 1769 C C . GLU A 1 226 ? 17.754 -5.524 -3.208 1.00 76.56 226 GLU A C 1
ATOM 1771 O O . GLU A 1 226 ? 16.955 -5.310 -2.290 1.00 76.56 226 GLU A O 1
ATOM 1776 N N . ALA A 1 227 ? 17.450 -6.408 -4.162 1.00 69.62 227 ALA A N 1
ATOM 1777 C CA . ALA A 1 227 ? 16.213 -7.189 -4.144 1.00 69.62 227 ALA A CA 1
ATOM 1778 C C . ALA A 1 227 ? 16.149 -8.165 -2.952 1.00 69.62 227 ALA A C 1
ATOM 1780 O O . ALA A 1 227 ? 15.066 -8.437 -2.429 1.00 69.62 227 ALA A O 1
ATOM 1781 N N . ARG A 1 228 ? 17.294 -8.703 -2.508 1.00 81.62 228 ARG A N 1
ATOM 1782 C CA . ARG A 1 228 ? 17.371 -9.555 -1.311 1.00 81.62 228 ARG A CA 1
ATOM 1783 C C . ARG A 1 228 ? 17.180 -8.751 -0.033 1.00 81.62 228 ARG A C 1
ATOM 1785 O O . ARG A 1 228 ? 16.369 -9.157 0.793 1.00 81.62 228 ARG A O 1
ATOM 1792 N N . SER A 1 229 ? 17.853 -7.610 0.107 1.00 86.12 229 SER A N 1
ATOM 1793 C CA . SER A 1 229 ? 17.724 -6.765 1.300 1.00 86.12 229 SER A CA 1
ATOM 1794 C C . SER A 1 229 ? 16.288 -6.260 1.473 1.00 86.12 229 SER A C 1
ATOM 1796 O O . SER A 1 229 ? 15.717 -6.358 2.557 1.00 86.12 229 SER A O 1
ATOM 1798 N N . THR A 1 230 ? 15.639 -5.832 0.387 1.00 78.44 230 THR A N 1
ATOM 1799 C CA . THR A 1 230 ? 14.225 -5.424 0.413 1.00 78.44 230 THR A CA 1
ATOM 1800 C C . THR A 1 230 ? 13.285 -6.585 0.749 1.00 78.44 230 THR A C 1
ATOM 1802 O O . THR A 1 230 ? 12.319 -6.398 1.491 1.00 78.44 230 THR A O 1
ATOM 1805 N N . GLN A 1 231 ? 13.558 -7.806 0.272 1.00 79.25 231 GLN A N 1
ATOM 1806 C CA . GLN A 1 231 ? 12.799 -8.994 0.684 1.00 79.25 231 GLN A CA 1
ATOM 1807 C C . GLN A 1 231 ? 12.983 -9.331 2.167 1.00 79.25 231 GLN A C 1
ATOM 1809 O O . GLN A 1 231 ? 12.013 -9.727 2.813 1.00 79.25 231 GLN A O 1
ATOM 1814 N N . GLU A 1 232 ? 14.189 -9.176 2.711 1.00 87.25 232 GLU A N 1
ATOM 1815 C CA . GLU A 1 232 ? 14.468 -9.402 4.131 1.00 87.25 232 GLU A CA 1
ATOM 1816 C C . GLU A 1 232 ? 13.740 -8.389 5.020 1.00 87.25 232 GLU A C 1
ATOM 1818 O O . GLU A 1 232 ? 13.119 -8.794 6.005 1.00 87.25 232 GLU A O 1
ATOM 1823 N N . VAL A 1 233 ? 13.721 -7.108 4.631 1.00 85.06 233 VAL A N 1
ATOM 1824 C CA . VAL A 1 233 ? 12.963 -6.054 5.329 1.00 85.06 233 VAL A CA 1
ATOM 1825 C C . VAL A 1 233 ? 11.465 -6.365 5.319 1.00 85.06 233 VAL A C 1
ATOM 1827 O O . VAL A 1 233 ? 10.847 -6.420 6.379 1.00 85.06 233 VAL A O 1
ATOM 1830 N N . LEU A 1 234 ? 10.883 -6.686 4.158 1.00 79.88 234 LEU A N 1
ATOM 1831 C CA . LEU A 1 234 ? 9.460 -7.043 4.060 1.00 79.88 234 LEU A CA 1
ATOM 1832 C C . LEU A 1 234 ? 9.117 -8.321 4.840 1.00 79.88 234 LEU A C 1
ATOM 1834 O O . LEU A 1 234 ? 8.033 -8.446 5.413 1.00 79.88 234 LEU A O 1
ATOM 1838 N N . ALA A 1 235 ? 10.018 -9.306 4.856 1.00 85.25 235 ALA A N 1
ATOM 1839 C CA . ALA A 1 235 ? 9.835 -10.514 5.651 1.00 85.25 235 ALA A CA 1
ATOM 1840 C C . ALA A 1 235 ? 9.871 -10.205 7.152 1.00 85.25 235 ALA A C 1
ATOM 1842 O O . ALA A 1 235 ? 9.116 -10.818 7.908 1.00 85.25 235 ALA A O 1
ATOM 1843 N N . GLN A 1 236 ? 10.717 -9.268 7.578 1.00 88.50 236 GLN A N 1
ATOM 1844 C CA . GLN A 1 236 ? 10.797 -8.823 8.962 1.00 88.50 236 GLN A CA 1
ATOM 1845 C C . GLN A 1 236 ? 9.539 -8.048 9.375 1.00 88.50 236 GLN A C 1
ATOM 1847 O O . GLN A 1 236 ? 8.914 -8.421 10.365 1.00 88.50 236 GLN A O 1
ATOM 1852 N N . GLU A 1 237 ? 9.078 -7.095 8.562 1.00 84.19 237 GLU A N 1
ATOM 1853 C CA . GLU A 1 237 ? 7.825 -6.361 8.802 1.00 84.19 237 GLU A CA 1
ATOM 1854 C C . GLU A 1 237 ? 6.617 -7.299 8.931 1.00 84.19 237 GLU A C 1
ATOM 1856 O O . GLU A 1 237 ? 5.776 -7.121 9.809 1.00 84.19 237 GLU A O 1
ATOM 1861 N N . ARG A 1 238 ? 6.547 -8.363 8.119 1.00 84.81 238 ARG A N 1
ATOM 1862 C CA . ARG A 1 238 ? 5.490 -9.384 8.240 1.00 84.81 238 ARG A CA 1
ATOM 1863 C C . ARG A 1 238 ? 5.541 -10.145 9.562 1.00 84.81 238 ARG A C 1
ATOM 1865 O O . ARG A 1 238 ? 4.490 -10.490 10.097 1.00 84.81 238 ARG A O 1
ATOM 1872 N N . ARG A 1 239 ? 6.738 -10.446 10.076 1.00 91.69 239 ARG A N 1
ATOM 1873 C CA . ARG A 1 239 ? 6.890 -11.110 11.383 1.00 91.69 239 ARG A CA 1
ATOM 1874 C C . ARG A 1 239 ? 6.482 -10.179 12.513 1.00 91.69 239 ARG A C 1
ATOM 1876 O O . ARG A 1 239 ? 5.822 -10.634 13.441 1.00 91.69 239 ARG A O 1
ATOM 1883 N N . ASP A 1 240 ? 6.854 -8.909 12.425 1.00 86.75 240 ASP A N 1
ATOM 1884 C CA . ASP A 1 240 ? 6.532 -7.923 13.451 1.00 86.75 240 ASP A CA 1
ATOM 1885 C C . ASP A 1 240 ? 5.024 -7.618 13.456 1.00 86.75 240 ASP A C 1
ATOM 1887 O O . ASP A 1 240 ? 4.397 -7.701 14.507 1.00 86.75 240 ASP A O 1
ATOM 1891 N N . ALA A 1 241 ? 4.387 -7.488 12.286 1.00 80.75 241 ALA A N 1
ATOM 1892 C CA . ALA A 1 241 ? 2.928 -7.389 12.179 1.00 80.75 241 ALA A CA 1
ATOM 1893 C C . ALA A 1 241 ? 2.194 -8.631 12.727 1.00 80.75 241 ALA A C 1
ATOM 1895 O O . ALA A 1 241 ? 1.141 -8.513 13.356 1.00 80.75 241 ALA A O 1
ATOM 1896 N N . ALA A 1 242 ? 2.735 -9.836 12.513 1.00 84.62 242 ALA A N 1
ATOM 1897 C CA . ALA A 1 242 ? 2.166 -11.057 13.083 1.00 84.62 242 ALA A CA 1
ATOM 1898 C C . ALA A 1 242 ? 2.288 -11.090 14.617 1.00 84.62 242 ALA A C 1
ATOM 1900 O O . ALA A 1 242 ? 1.340 -11.498 15.287 1.00 84.62 242 ALA A O 1
ATOM 1901 N N . ARG A 1 243 ? 3.418 -10.630 15.173 1.00 89.75 243 ARG A N 1
ATOM 1902 C CA . ARG A 1 243 ? 3.620 -10.497 16.626 1.00 89.75 243 ARG A CA 1
ATOM 1903 C C . ARG A 1 243 ? 2.671 -9.473 17.240 1.00 89.75 243 ARG A C 1
ATOM 1905 O O . ARG A 1 243 ? 2.047 -9.763 18.258 1.00 89.75 243 ARG A O 1
ATOM 1912 N N . ASP A 1 244 ? 2.515 -8.318 16.604 1.00 83.75 244 ASP A N 1
ATOM 1913 C CA . ASP A 1 244 ? 1.599 -7.276 17.068 1.00 83.75 244 ASP A CA 1
ATOM 1914 C C . ASP A 1 244 ? 0.153 -7.777 17.093 1.00 83.75 244 ASP A C 1
ATOM 1916 O O . ASP A 1 244 ? -0.571 -7.528 18.056 1.00 83.75 244 ASP A O 1
ATOM 1920 N N . ARG A 1 245 ? -0.249 -8.566 16.088 1.00 84.00 245 ARG A N 1
ATOM 1921 C CA . ARG A 1 245 ? -1.564 -9.215 16.067 1.00 84.00 245 ARG A CA 1
ATOM 1922 C C . ARG A 1 245 ? -1.747 -10.188 17.231 1.00 84.00 245 ARG A C 1
ATOM 1924 O O . ARG A 1 245 ? -2.776 -10.132 17.892 1.00 84.00 245 ARG A O 1
ATOM 1931 N N . THR A 1 246 ? -0.752 -11.028 17.525 1.00 88.56 246 THR A N 1
ATOM 1932 C CA . THR A 1 246 ? -0.833 -11.942 18.678 1.00 88.56 246 THR A CA 1
ATOM 1933 C C . THR A 1 246 ? -0.909 -11.197 20.012 1.00 88.56 246 THR A C 1
ATOM 1935 O O . THR A 1 246 ? -1.732 -11.548 20.848 1.00 88.56 246 THR A O 1
ATOM 1938 N N . LEU A 1 247 ? -0.131 -10.120 20.188 1.00 87.31 247 LEU A N 1
ATOM 1939 C CA . LEU A 1 247 ? -0.179 -9.289 21.397 1.00 87.31 247 LEU A CA 1
ATOM 1940 C C . LEU A 1 247 ? -1.521 -8.564 21.546 1.00 87.31 247 LEU A C 1
ATOM 1942 O O . LEU A 1 247 ? -2.003 -8.363 22.661 1.00 87.31 247 LEU A O 1
ATOM 1946 N N . PHE A 1 248 ? -2.119 -8.142 20.433 1.00 84.44 248 PHE A N 1
ATOM 1947 C CA . PHE A 1 248 ? -3.451 -7.551 20.433 1.00 84.44 248 PHE A CA 1
ATOM 1948 C C . PHE A 1 248 ? -4.515 -8.574 20.846 1.00 84.44 248 PHE A C 1
ATOM 1950 O O . PHE A 1 248 ? -5.328 -8.272 21.716 1.00 84.44 248 PHE A O 1
ATOM 1957 N N . ASP A 1 249 ? -4.477 -9.783 20.282 1.00 83.69 249 ASP A N 1
ATOM 1958 C CA . ASP A 1 249 ? -5.420 -10.855 20.617 1.00 83.69 249 ASP A CA 1
ATOM 1959 C C . ASP A 1 249 ? -5.311 -11.266 22.102 1.00 83.69 249 ASP A C 1
ATOM 1961 O O . ASP A 1 249 ? -6.336 -11.443 22.762 1.00 83.69 249 ASP A O 1
ATOM 1965 N N . GLU A 1 250 ? -4.094 -11.334 22.659 1.00 85.94 250 GLU A N 1
ATOM 1966 C CA . GLU A 1 250 ? -3.859 -11.564 24.097 1.00 85.94 250 GLU A CA 1
ATOM 1967 C C . GLU A 1 250 ? -4.468 -10.448 24.962 1.00 85.94 250 GLU A C 1
ATOM 1969 O O . GLU A 1 250 ? -5.226 -10.725 25.891 1.00 85.94 250 GLU A O 1
ATOM 1974 N N . ARG A 1 251 ? -4.228 -9.172 24.623 1.00 83.62 251 ARG A N 1
ATOM 1975 C CA . ARG A 1 251 ? -4.823 -8.032 25.351 1.00 83.62 251 ARG A CA 1
ATOM 1976 C C . ARG A 1 251 ? -6.345 -8.012 25.264 1.00 83.62 251 ARG A C 1
ATOM 1978 O O . ARG A 1 251 ? -7.009 -7.617 26.223 1.00 83.62 251 ARG A O 1
ATOM 1985 N N . LEU A 1 252 ? -6.903 -8.413 24.123 1.00 78.94 252 LEU A N 1
ATOM 1986 C CA . LEU A 1 252 ? -8.346 -8.507 23.934 1.00 78.94 252 LEU A CA 1
ATOM 1987 C C . LEU A 1 252 ? -8.938 -9.600 24.838 1.00 78.94 252 LEU A C 1
ATOM 1989 O O . LEU A 1 252 ? -9.968 -9.375 25.473 1.00 78.94 252 LEU A O 1
ATOM 1993 N N . GLN A 1 253 ? -8.274 -10.757 24.937 1.00 82.62 253 GLN A N 1
ATOM 1994 C CA . GLN A 1 253 ? -8.664 -11.830 25.856 1.00 82.62 253 GLN A CA 1
ATOM 1995 C C . GLN A 1 253 ? -8.564 -11.398 27.321 1.00 82.62 253 GLN A C 1
ATOM 1997 O O . GLN A 1 253 ? -9.511 -11.624 28.074 1.00 82.62 253 GLN A O 1
ATOM 2002 N N . ASP A 1 254 ? -7.486 -10.715 27.712 1.00 83.75 254 ASP A N 1
ATOM 2003 C CA . ASP A 1 254 ? -7.327 -10.180 29.068 1.00 83.75 254 ASP A CA 1
ATOM 2004 C C . ASP A 1 254 ? -8.427 -9.165 29.408 1.00 83.75 254 ASP A C 1
ATOM 2006 O O . ASP A 1 254 ? -9.023 -9.222 30.486 1.00 83.75 254 ASP A O 1
ATOM 2010 N N . SER A 1 255 ? -8.754 -8.265 28.476 1.00 75.38 255 SER A N 1
ATOM 2011 C CA . SER A 1 255 ? -9.839 -7.293 28.647 1.00 75.38 255 SER A CA 1
ATOM 2012 C C . SER A 1 255 ? -11.204 -7.979 28.776 1.00 75.38 255 SER A C 1
ATOM 2014 O O . SER A 1 255 ? -11.999 -7.611 29.645 1.00 75.38 255 SER A O 1
ATOM 2016 N N . HIS A 1 256 ? -11.463 -9.026 27.985 1.00 73.44 256 HIS A N 1
ATOM 2017 C CA . HIS A 1 256 ? -12.665 -9.848 28.124 1.00 73.44 256 HIS A CA 1
ATOM 2018 C C . HIS A 1 256 ? -12.726 -10.563 29.479 1.00 73.44 256 HIS A C 1
ATOM 2020 O O . HIS A 1 256 ? -13.765 -10.510 30.137 1.00 73.44 256 HIS A O 1
ATOM 2026 N N . GLY A 1 257 ? -11.621 -11.157 29.937 1.00 78.06 257 GLY A N 1
ATOM 2027 C CA . GLY A 1 257 ? -11.538 -11.800 31.249 1.00 78.06 257 GLY A CA 1
ATOM 2028 C C . GLY A 1 257 ? -11.765 -10.820 32.405 1.00 78.06 257 GLY A C 1
ATOM 2029 O O . GLY A 1 257 ? -12.461 -11.143 33.371 1.00 78.06 257 GLY A O 1
ATOM 2030 N N . GLN A 1 258 ? -11.248 -9.593 32.295 1.00 75.44 258 GLN A N 1
ATOM 2031 C CA . GLN A 1 258 ? -11.491 -8.524 33.269 1.00 75.44 258 GLN A CA 1
ATOM 2032 C C . GLN A 1 258 ? -12.952 -8.062 33.264 1.00 75.44 258 GLN A C 1
ATOM 2034 O O . GLN A 1 258 ? -13.545 -7.903 34.331 1.00 75.44 258 GLN A O 1
ATOM 2039 N N . ALA A 1 259 ? -13.557 -7.893 32.086 1.00 69.69 259 ALA A N 1
ATOM 2040 C CA . ALA A 1 259 ? -14.962 -7.515 31.962 1.00 69.69 259 ALA A CA 1
ATOM 2041 C C . ALA A 1 259 ? -15.902 -8.600 32.516 1.00 69.69 259 ALA A C 1
ATOM 2043 O O . ALA A 1 259 ? -16.885 -8.284 33.190 1.00 69.69 259 ALA A O 1
ATOM 2044 N N . GLU A 1 260 ? -15.604 -9.880 32.280 1.00 71.56 260 GLU A N 1
ATOM 2045 C CA . GLU A 1 260 ? -16.352 -10.994 32.869 1.00 71.56 260 GLU A CA 1
ATOM 2046 C C . GLU A 1 260 ? -16.176 -11.062 34.387 1.00 71.56 260 GLU A C 1
ATOM 2048 O O . GLU A 1 260 ? -17.170 -11.176 35.105 1.00 71.56 260 GLU A O 1
ATOM 2053 N N . SER A 1 261 ? -14.949 -10.899 34.888 1.00 74.12 261 SER A N 1
ATOM 2054 C CA . SER A 1 261 ? -14.675 -10.855 36.330 1.00 74.12 261 SER A CA 1
ATOM 2055 C C . SER A 1 261 ? -15.432 -9.711 37.011 1.00 74.12 261 SER A C 1
ATOM 2057 O O . SER A 1 261 ? -16.076 -9.924 38.037 1.00 74.12 261 SER A O 1
ATOM 2059 N N . ALA A 1 262 ? -15.444 -8.517 36.410 1.00 67.69 262 ALA A N 1
ATOM 2060 C CA . ALA A 1 262 ? -16.208 -7.376 36.911 1.00 67.69 262 ALA A CA 1
ATOM 2061 C C . ALA A 1 262 ? -17.720 -7.661 36.933 1.00 67.69 262 ALA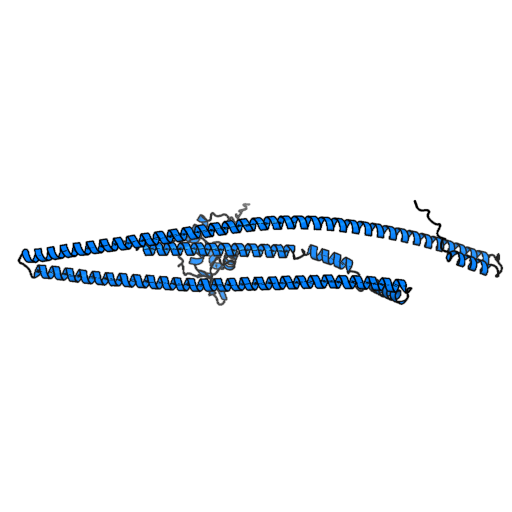 A C 1
ATOM 2063 O O . ALA A 1 262 ? -18.386 -7.372 37.926 1.00 67.69 262 ALA A O 1
ATOM 2064 N N . ARG A 1 263 ? -18.269 -8.297 35.887 1.00 72.50 263 ARG A N 1
ATOM 2065 C CA . ARG A 1 263 ? -19.686 -8.707 35.855 1.00 72.50 263 ARG A CA 1
ATOM 2066 C C . ARG A 1 263 ? -20.028 -9.719 36.946 1.00 72.50 263 ARG A C 1
ATOM 2068 O O . ARG A 1 263 ? -21.112 -9.631 37.522 1.00 72.50 263 ARG A O 1
ATOM 2075 N N . VAL A 1 264 ? -19.138 -10.671 37.228 1.00 80.19 264 VAL A N 1
ATOM 2076 C CA . VAL A 1 264 ? -19.327 -11.647 38.312 1.00 80.19 264 VAL A CA 1
ATOM 2077 C C . VAL A 1 264 ? -19.331 -10.943 39.669 1.00 80.19 264 VAL A C 1
ATOM 2079 O O . VAL A 1 264 ? -20.263 -11.161 40.438 1.00 80.19 264 VAL A O 1
ATOM 2082 N N . ILE A 1 265 ? -18.377 -10.042 39.925 1.00 77.62 265 ILE A N 1
ATOM 2083 C CA . ILE A 1 265 ? -18.306 -9.264 41.175 1.00 77.62 265 ILE A CA 1
ATOM 2084 C C . ILE A 1 265 ? -19.579 -8.430 41.369 1.00 77.62 265 ILE A C 1
ATOM 2086 O O . ILE A 1 265 ? -20.218 -8.532 42.412 1.00 77.62 265 ILE A O 1
ATOM 2090 N N . VAL A 1 266 ? -20.016 -7.678 40.351 1.00 73.69 266 VAL A N 1
ATOM 2091 C CA . VAL A 1 266 ? -21.251 -6.871 40.421 1.00 73.69 266 VAL A CA 1
ATOM 2092 C C . VAL A 1 266 ? -22.480 -7.751 40.677 1.00 73.69 266 VAL A C 1
ATOM 2094 O O . VAL A 1 266 ? -23.364 -7.387 41.454 1.00 73.69 266 VAL A O 1
ATOM 2097 N N . ARG A 1 267 ? -22.548 -8.937 40.059 1.00 80.25 267 ARG A N 1
ATOM 2098 C CA . ARG A 1 267 ? -23.644 -9.889 40.283 1.00 80.25 267 ARG A CA 1
ATOM 2099 C C . ARG A 1 267 ? -23.633 -10.453 41.705 1.00 80.25 267 ARG A C 1
ATOM 2101 O O . ARG A 1 267 ? -24.701 -10.580 42.302 1.00 80.25 267 ARG A O 1
ATOM 2108 N N . GLU A 1 268 ? -22.466 -10.792 42.245 1.00 84.69 268 GLU A N 1
ATOM 2109 C CA . GLU A 1 268 ? -22.328 -11.280 43.620 1.00 84.69 268 GLU A CA 1
ATOM 2110 C C . GLU A 1 268 ? -22.657 -10.198 44.652 1.00 84.69 268 GLU A C 1
ATOM 2112 O O . GLU A 1 268 ? -23.390 -10.474 45.603 1.00 84.69 268 GLU A O 1
ATOM 2117 N N . GLU A 1 269 ? -22.185 -8.964 44.457 1.00 81.25 269 GLU A N 1
ATOM 2118 C CA . GLU A 1 269 ? -22.515 -7.836 45.335 1.00 81.25 269 GLU A CA 1
ATOM 2119 C C . GLU A 1 269 ? -24.012 -7.526 45.314 1.00 81.25 269 GLU A C 1
ATOM 2121 O O . GLU A 1 269 ? -24.616 -7.332 46.370 1.00 81.25 269 GLU A O 1
ATOM 2126 N N . ARG A 1 270 ? -24.648 -7.582 44.138 1.00 78.81 270 ARG A N 1
ATOM 2127 C CA . ARG A 1 270 ? -26.101 -7.425 44.020 1.00 78.81 270 ARG A CA 1
ATOM 2128 C C . ARG A 1 270 ? -26.862 -8.513 44.775 1.00 78.81 270 ARG A C 1
ATOM 2130 O O . ARG A 1 270 ? -27.808 -8.197 45.491 1.00 78.81 270 ARG A O 1
ATOM 2137 N N . LEU A 1 271 ? -26.451 -9.776 44.650 1.00 85.62 271 LEU A N 1
ATOM 2138 C CA . LEU A 1 271 ? -27.076 -10.881 45.384 1.00 85.62 271 LEU A CA 1
ATOM 2139 C C . LEU A 1 271 ? -26.886 -10.733 46.898 1.00 85.62 271 LEU A C 1
ATOM 2141 O O . LEU A 1 271 ? -27.831 -10.962 47.650 1.00 85.62 271 LEU A O 1
ATOM 2145 N N . ARG A 1 272 ? -25.701 -10.308 47.361 1.00 83.56 272 ARG A N 1
ATOM 2146 C CA . ARG A 1 272 ? -25.472 -10.001 48.784 1.00 83.56 272 ARG A CA 1
ATOM 2147 C C . ARG A 1 272 ? -26.390 -8.886 49.268 1.00 83.56 272 ARG A C 1
ATOM 2149 O O . ARG A 1 272 ? -27.027 -9.052 50.303 1.00 83.56 272 ARG A O 1
ATOM 2156 N N . PHE A 1 273 ? -26.511 -7.806 48.500 1.00 81.00 273 PHE A N 1
ATOM 2157 C CA . PHE A 1 273 ? -27.391 -6.690 48.833 1.00 81.00 273 PHE A CA 1
ATOM 2158 C C . PHE A 1 273 ? -28.870 -7.104 48.869 1.00 81.00 273 PHE A C 1
ATOM 2160 O O . PHE A 1 273 ? -29.593 -6.724 49.786 1.00 81.00 273 PHE A O 1
ATOM 2167 N N . GLU A 1 274 ? -29.333 -7.919 47.916 1.00 84.06 274 GLU A N 1
ATOM 2168 C CA . GLU A 1 274 ? -30.705 -8.446 47.899 1.00 84.06 274 GLU A CA 1
ATOM 2169 C C . GLU A 1 274 ? -30.982 -9.355 49.111 1.00 84.06 274 GLU A C 1
ATOM 2171 O O . GLU A 1 274 ? -32.031 -9.225 49.747 1.00 84.06 274 GLU A O 1
ATOM 2176 N N . VAL A 1 275 ? -30.026 -10.212 49.491 1.00 87.94 275 VAL A N 1
ATOM 2177 C CA . VAL A 1 275 ? -30.125 -11.063 50.690 1.00 87.94 275 VAL A CA 1
ATOM 2178 C C . VAL A 1 275 ? -30.144 -10.228 51.969 1.00 87.94 275 VAL A C 1
ATOM 2180 O O . VAL A 1 275 ? -30.995 -10.454 52.829 1.00 87.94 275 VAL A O 1
ATOM 2183 N N . GLU A 1 276 ? -29.244 -9.253 52.109 1.00 83.62 276 GLU A N 1
ATOM 2184 C CA . GLU A 1 276 ? -29.223 -8.361 53.272 1.00 83.62 276 GLU A CA 1
ATOM 2185 C C . GLU A 1 276 ? -30.507 -7.545 53.367 1.00 83.62 276 GLU A C 1
ATOM 2187 O O . GLU A 1 276 ? -31.109 -7.484 54.437 1.00 83.62 276 GLU A O 1
ATOM 2192 N N . ARG A 1 277 ? -30.988 -6.988 52.251 1.00 84.25 277 ARG A N 1
ATOM 2193 C CA . ARG A 1 277 ? -32.257 -6.259 52.198 1.00 84.25 277 ARG A CA 1
ATOM 2194 C C . ARG A 1 277 ? -33.431 -7.131 52.639 1.00 84.25 277 ARG A C 1
ATOM 2196 O O . ARG A 1 277 ? -34.262 -6.659 53.412 1.00 84.25 277 ARG A O 1
ATOM 2203 N N . SER A 1 278 ? -33.504 -8.380 52.176 1.00 82.44 278 SER A N 1
ATOM 2204 C CA . SER A 1 278 ? -34.559 -9.308 52.599 1.00 82.44 278 SER A CA 1
ATOM 2205 C C . SER A 1 278 ? -34.460 -9.597 54.095 1.00 82.44 278 SER A C 1
ATOM 2207 O O . SER A 1 278 ? -35.453 -9.508 54.807 1.00 82.44 278 SER A O 1
ATOM 2209 N N . ARG A 1 279 ? -33.241 -9.823 54.600 1.00 85.75 279 ARG A N 1
ATOM 2210 C CA . ARG A 1 279 ? -32.988 -10.063 56.023 1.00 85.75 279 ARG A CA 1
ATOM 2211 C C . ARG A 1 279 ? -33.401 -8.875 56.891 1.00 85.75 279 ARG A C 1
ATOM 2213 O O . ARG A 1 279 ? -34.001 -9.080 57.937 1.00 85.75 279 ARG A O 1
ATOM 2220 N N . TRP A 1 280 ? -33.111 -7.648 56.457 1.00 82.81 280 TRP A N 1
ATOM 2221 C CA . TRP A 1 280 ? -33.547 -6.424 57.134 1.00 82.81 280 TRP A CA 1
ATOM 2222 C C . TRP A 1 280 ? -35.065 -6.237 57.086 1.00 82.81 280 TRP A C 1
ATOM 2224 O O . TRP A 1 280 ? -35.649 -5.825 58.085 1.00 82.81 280 TRP A O 1
ATOM 2234 N N . SER A 1 281 ? -35.705 -6.567 55.960 1.00 82.31 281 SER A N 1
ATOM 2235 C CA . SER A 1 281 ? -37.165 -6.533 55.821 1.00 82.31 281 SER A CA 1
ATOM 2236 C C . SER A 1 281 ? -37.844 -7.504 56.785 1.00 82.31 281 SER A C 1
ATOM 2238 O O . SER A 1 281 ? -38.773 -7.115 57.488 1.00 82.31 281 SER A O 1
ATOM 2240 N N . ASP A 1 282 ? -37.345 -8.738 56.866 1.00 83.00 282 ASP A N 1
ATOM 2241 C CA . ASP A 1 282 ? -37.878 -9.758 57.769 1.00 83.00 282 ASP A CA 1
ATOM 2242 C C . ASP A 1 282 ? -37.699 -9.334 59.230 1.00 83.00 282 ASP A C 1
ATOM 2244 O O . ASP A 1 282 ? -38.630 -9.429 60.022 1.00 83.00 282 ASP A O 1
ATOM 2248 N N . LEU A 1 283 ? -36.530 -8.788 59.586 1.00 80.94 283 LEU A N 1
ATOM 2249 C CA . LEU A 1 283 ? -36.236 -8.312 60.941 1.00 80.94 283 LEU A CA 1
ATOM 2250 C C . LEU A 1 283 ? -37.132 -7.126 61.338 1.00 80.94 283 LEU A C 1
ATOM 2252 O O . LEU A 1 283 ? -37.562 -7.046 62.490 1.00 80.94 283 LEU A O 1
ATOM 2256 N N . LEU A 1 284 ? -37.449 -6.236 60.391 1.00 75.12 284 LEU A N 1
ATOM 2257 C CA . LEU A 1 284 ? -38.402 -5.136 60.572 1.00 75.12 284 LEU A CA 1
ATOM 2258 C C . LEU A 1 284 ? -39.838 -5.641 60.757 1.00 75.12 284 LEU A C 1
ATOM 2260 O O . LEU A 1 284 ? -40.522 -5.174 61.665 1.00 75.12 284 LEU A O 1
ATOM 2264 N N . GLU A 1 285 ? -40.291 -6.609 59.955 1.00 77.06 285 GLU A N 1
ATOM 2265 C CA . GLU A 1 285 ? -41.615 -7.221 60.133 1.00 77.06 285 GLU A CA 1
ATOM 2266 C C . GLU A 1 285 ? -41.731 -7.963 61.469 1.00 77.06 285 GLU A C 1
ATOM 2268 O O . GLU A 1 285 ? -42.742 -7.833 62.164 1.00 77.06 285 GLU A O 1
ATOM 2273 N N . ASP A 1 286 ? -40.706 -8.726 61.855 1.00 78.94 286 ASP A N 1
ATOM 2274 C CA . ASP A 1 286 ? -40.717 -9.513 63.089 1.00 78.94 286 ASP A CA 1
ATOM 2275 C C . ASP A 1 286 ? -40.667 -8.611 64.325 1.00 78.94 286 ASP A C 1
ATOM 2277 O O . ASP A 1 286 ? -41.386 -8.852 65.299 1.00 78.94 286 ASP A O 1
ATOM 2281 N N . THR A 1 287 ? -39.897 -7.516 64.276 1.00 70.88 287 THR A N 1
ATOM 2282 C CA . THR A 1 287 ? -39.918 -6.488 65.329 1.00 70.88 287 THR A CA 1
ATOM 2283 C C . THR A 1 287 ? -41.258 -5.755 65.389 1.00 70.88 287 THR A C 1
ATOM 2285 O O . THR A 1 287 ? -41.760 -5.541 66.491 1.00 70.88 287 THR A O 1
ATOM 2288 N N . GLN A 1 288 ? -41.903 -5.455 64.254 1.00 67.12 288 GLN A N 1
ATOM 2289 C CA . GLN A 1 288 ? -43.263 -4.893 64.230 1.00 67.12 288 GLN A CA 1
ATOM 2290 C C . GLN A 1 288 ? -44.312 -5.840 64.831 1.00 67.12 288 GLN A C 1
ATOM 2292 O O . GLN A 1 288 ? -45.225 -5.388 65.521 1.00 67.12 288 GLN A O 1
ATOM 2297 N N . ARG A 1 289 ? -44.196 -7.152 64.587 1.00 72.81 289 ARG A N 1
ATOM 2298 C CA . ARG A 1 289 ? -45.127 -8.162 65.122 1.00 72.81 289 ARG A CA 1
ATOM 2299 C C . ARG A 1 289 ? -44.905 -8.446 66.605 1.00 72.81 289 ARG A C 1
ATOM 2301 O O . ARG A 1 289 ? -45.876 -8.620 67.337 1.00 72.81 289 ARG A O 1
ATOM 2308 N N . THR A 1 290 ? -43.653 -8.513 67.055 1.00 67.75 290 THR A N 1
ATOM 2309 C CA . THR A 1 290 ? -43.318 -8.801 68.462 1.00 67.75 290 THR A CA 1
ATOM 2310 C C . THR A 1 290 ? -43.536 -7.598 69.374 1.00 67.75 290 THR A C 1
ATOM 2312 O O . THR A 1 290 ? -43.954 -7.765 70.521 1.00 67.75 290 THR A O 1
ATOM 2315 N N . LEU A 1 291 ? -43.331 -6.381 68.873 1.00 55.09 291 LEU A N 1
ATOM 2316 C CA . LEU A 1 291 ? -43.586 -5.148 69.609 1.00 55.09 291 LEU A CA 1
ATOM 2317 C C . LEU A 1 291 ? -44.970 -4.598 69.257 1.00 55.09 291 LEU A C 1
ATOM 2319 O O . LEU A 1 291 ? -45.102 -3.524 68.682 1.00 55.09 291 LEU A O 1
ATOM 2323 N N . GLY A 1 292 ? -46.030 -5.277 69.698 1.00 62.53 292 GLY A N 1
ATOM 2324 C CA . GLY A 1 292 ? -47.387 -4.712 69.676 1.00 62.53 292 GLY A CA 1
ATOM 2325 C C . GLY A 1 292 ? -47.572 -3.444 70.537 1.00 62.53 292 GLY A C 1
ATOM 2326 O O . GLY A 1 292 ? -48.704 -3.023 70.756 1.00 62.53 292 GLY A O 1
ATOM 2327 N N . VAL A 1 293 ? -46.508 -2.846 71.090 1.00 49.34 293 VAL A N 1
ATOM 2328 C CA . VAL A 1 293 ? -46.559 -1.786 72.104 1.00 49.34 293 VAL A CA 1
ATOM 2329 C C . VAL A 1 293 ? -45.281 -0.919 72.085 1.00 49.34 293 VAL A C 1
ATOM 2331 O O . VAL A 1 293 ? -44.172 -1.445 72.074 1.00 49.34 293 VAL A O 1
ATOM 2334 N N . ARG A 1 294 ? -45.496 0.400 72.255 1.00 55.00 294 ARG A N 1
ATOM 2335 C CA . ARG A 1 294 ? -44.585 1.507 72.652 1.00 55.00 294 ARG A CA 1
ATOM 2336 C C . ARG A 1 294 ? -43.798 2.239 71.556 1.00 55.00 294 ARG A C 1
ATOM 2338 O O . ARG A 1 294 ? -42.630 1.987 71.284 1.00 55.00 294 ARG A O 1
ATOM 2345 N N . ASP A 1 295 ? -44.462 3.302 71.114 1.00 60.03 295 ASP A N 1
ATOM 2346 C CA . ASP A 1 295 ? -44.018 4.490 70.376 1.00 60.03 295 ASP A CA 1
ATOM 2347 C C . ASP A 1 295 ? -42.573 4.984 70.618 1.00 60.03 295 ASP A C 1
ATOM 2349 O O . ASP A 1 295 ? -41.982 5.581 69.725 1.00 60.03 295 ASP A O 1
ATOM 2353 N N . GLU A 1 296 ? -41.973 4.767 71.791 1.00 59.03 296 GLU A N 1
ATOM 2354 C CA . GLU A 1 296 ? -40.635 5.293 72.115 1.00 59.03 296 GLU A CA 1
ATOM 2355 C C . GLU A 1 296 ? -39.481 4.441 71.565 1.00 59.03 296 GLU A C 1
ATOM 2357 O O . GLU A 1 296 ? -38.507 4.996 71.058 1.00 59.03 296 GLU A O 1
ATOM 2362 N N . ALA A 1 297 ? -39.587 3.106 71.597 1.00 62.91 297 ALA A N 1
ATOM 2363 C CA . ALA A 1 297 ? -38.547 2.231 71.040 1.00 62.91 297 ALA A CA 1
ATOM 2364 C C . ALA A 1 297 ? -38.529 2.297 69.505 1.00 62.91 297 ALA A C 1
ATOM 2366 O O . ALA A 1 297 ? -37.464 2.284 68.888 1.00 62.91 297 ALA A O 1
ATOM 2367 N N . TRP A 1 298 ? -39.708 2.454 68.894 1.00 67.31 298 TRP A N 1
ATOM 2368 C CA . TRP A 1 298 ? -39.835 2.668 67.455 1.00 67.31 298 TRP A CA 1
ATOM 2369 C C . TRP A 1 298 ? -39.254 4.017 67.024 1.00 67.31 298 TRP A C 1
ATOM 2371 O O . TRP A 1 298 ? -38.468 4.065 66.083 1.00 67.31 298 TRP A O 1
ATOM 2381 N N . ARG A 1 299 ? -39.531 5.105 67.757 1.00 69.69 299 ARG A N 1
ATOM 2382 C CA . ARG A 1 299 ? -38.905 6.413 67.491 1.00 69.69 299 ARG A CA 1
ATOM 2383 C C . ARG A 1 299 ? -37.379 6.377 67.621 1.00 69.69 299 ARG A C 1
ATOM 2385 O O . ARG A 1 299 ? -36.703 6.996 66.806 1.00 69.69 299 ARG A O 1
ATOM 2392 N N . ALA A 1 300 ? -36.828 5.636 68.585 1.00 72.50 300 ALA A N 1
ATOM 2393 C CA . ALA A 1 300 ? -35.378 5.464 68.711 1.00 72.50 300 ALA A CA 1
ATOM 2394 C C . ALA A 1 300 ? -34.773 4.670 67.535 1.00 72.50 300 ALA A C 1
ATOM 2396 O O . ALA A 1 300 ? -33.716 5.044 67.027 1.00 72.50 300 ALA A O 1
ATOM 2397 N N . ALA A 1 301 ? -35.452 3.620 67.060 1.00 70.94 301 ALA A N 1
ATOM 2398 C CA . ALA A 1 301 ? -35.027 2.862 65.883 1.00 70.94 301 ALA A CA 1
ATOM 2399 C C . ALA A 1 301 ? -35.110 3.695 64.590 1.00 70.94 301 ALA A C 1
ATOM 2401 O O . ALA A 1 301 ? -34.187 3.655 63.780 1.00 70.94 301 ALA A O 1
ATOM 2402 N N . VAL A 1 302 ? -36.165 4.501 64.421 1.00 71.69 302 VAL A N 1
ATOM 2403 C CA . VAL A 1 302 ? -36.310 5.423 63.282 1.00 71.69 302 VAL A CA 1
ATOM 2404 C C . VAL A 1 302 ? -35.229 6.507 63.314 1.00 71.69 302 VAL A C 1
ATOM 2406 O O . VAL A 1 302 ? -34.564 6.708 62.305 1.00 71.69 302 VAL A O 1
ATOM 2409 N N . ALA A 1 303 ? -34.951 7.121 64.469 1.00 74.31 303 ALA A N 1
ATOM 2410 C CA . ALA A 1 303 ? -33.869 8.103 64.608 1.00 74.31 303 ALA A CA 1
ATOM 2411 C C . ALA A 1 303 ? -32.472 7.498 64.343 1.00 74.31 303 ALA A C 1
ATOM 2413 O O . ALA A 1 303 ? -31.597 8.148 63.763 1.00 74.31 303 ALA A O 1
ATOM 2414 N N . SER A 1 304 ? -32.254 6.234 64.727 1.00 78.31 304 SER A N 1
ATOM 2415 C CA . SER A 1 304 ? -31.034 5.491 64.383 1.00 78.31 304 SER A CA 1
ATOM 2416 C C . SER A 1 304 ? -30.933 5.199 62.880 1.00 78.31 304 SER A C 1
ATOM 2418 O O . SER A 1 304 ? -29.834 5.175 62.334 1.00 78.31 304 SER A O 1
ATOM 2420 N N . ASN A 1 305 ? -32.060 4.972 62.204 1.00 75.25 305 ASN A N 1
ATOM 2421 C CA . ASN A 1 305 ? -32.095 4.737 60.763 1.00 75.25 305 ASN A CA 1
ATOM 2422 C C . ASN A 1 305 ? -31.877 6.046 59.983 1.00 75.25 305 ASN A C 1
ATOM 2424 O O . ASN A 1 305 ? -31.104 6.073 59.034 1.00 75.25 305 ASN A O 1
ATOM 2428 N N . GLU A 1 306 ? -32.450 7.163 60.441 1.00 78.81 306 GLU A N 1
ATOM 2429 C CA . GLU A 1 306 ? -32.207 8.495 59.867 1.00 78.81 306 GLU A CA 1
ATOM 2430 C C . GLU A 1 306 ? -30.730 8.898 59.975 1.00 78.81 306 GLU A C 1
ATOM 2432 O O . GLU A 1 306 ? -30.146 9.398 59.015 1.00 78.81 306 GLU A O 1
ATOM 2437 N N . THR A 1 307 ? -30.078 8.616 61.107 1.00 80.94 307 THR A N 1
ATOM 2438 C CA . THR A 1 307 ? -28.634 8.866 61.265 1.00 80.94 307 THR A CA 1
ATOM 2439 C C . THR A 1 307 ? -27.779 7.961 60.374 1.00 80.94 307 THR A C 1
ATOM 2441 O O . THR A 1 307 ? -26.795 8.436 59.806 1.00 80.94 307 THR A O 1
ATOM 2444 N N . GLN A 1 308 ? -28.166 6.697 60.178 1.00 77.81 308 GLN A N 1
ATOM 2445 C CA . GLN A 1 308 ? -27.512 5.802 59.214 1.00 77.81 308 GLN A CA 1
ATOM 2446 C C . GLN A 1 308 ? -27.739 6.243 57.760 1.00 77.81 308 GLN A C 1
ATOM 2448 O O . GLN A 1 308 ? -26.801 6.204 56.967 1.00 77.81 308 GLN A O 1
ATOM 2453 N N . GLN A 1 309 ? -28.931 6.736 57.410 1.00 77.50 309 GLN A N 1
ATOM 2454 C CA . GLN A 1 309 ? -29.212 7.309 56.092 1.00 77.50 309 GLN A CA 1
ATOM 2455 C C . GLN A 1 309 ? -28.381 8.563 55.822 1.00 77.50 309 GLN A C 1
ATOM 2457 O O . GLN A 1 309 ? -27.829 8.691 54.733 1.00 77.50 309 GLN A O 1
ATOM 2462 N N . VAL A 1 310 ? -28.249 9.468 56.796 1.00 84.00 310 VAL A N 1
ATOM 2463 C CA . VAL A 1 310 ? -27.411 10.670 56.653 1.00 84.00 310 VAL A CA 1
ATOM 2464 C C . VAL A 1 310 ? -25.935 10.293 56.495 1.00 84.00 310 VAL A C 1
ATOM 2466 O O . VAL A 1 310 ? -25.256 10.855 55.637 1.00 84.00 310 VAL A O 1
ATOM 2469 N N . ALA A 1 311 ? -25.440 9.313 57.260 1.00 82.00 311 ALA A N 1
ATOM 2470 C CA . ALA A 1 311 ? -24.070 8.817 57.114 1.00 82.00 311 ALA A CA 1
ATOM 2471 C C . ALA A 1 311 ? -23.832 8.177 55.734 1.00 82.00 311 ALA A C 1
ATOM 2473 O O . ALA A 1 311 ? -22.833 8.477 55.084 1.00 82.00 311 ALA A O 1
ATOM 2474 N N . PHE A 1 312 ? -24.777 7.368 55.249 1.00 81.81 312 PHE A N 1
ATOM 2475 C CA . PHE A 1 312 ? -24.703 6.748 53.927 1.00 81.81 312 PHE A CA 1
ATOM 2476 C C . PHE A 1 312 ? -24.775 7.779 52.789 1.00 81.81 312 PHE A C 1
ATOM 2478 O O . PHE A 1 312 ? -24.031 7.679 51.817 1.00 81.81 312 PHE A O 1
ATOM 2485 N N . GLN A 1 313 ? -25.614 8.815 52.911 1.00 83.94 313 GLN A N 1
ATOM 2486 C CA . GLN A 1 313 ? -25.652 9.914 51.938 1.00 83.94 313 GLN A CA 1
ATOM 2487 C C . GLN A 1 313 ? -24.354 10.731 51.927 1.00 83.94 313 GLN A C 1
ATOM 2489 O O . GLN A 1 313 ? -23.906 11.137 50.857 1.00 83.94 313 GLN A O 1
ATOM 2494 N N . ALA A 1 314 ? -23.725 10.941 53.087 1.00 86.12 314 ALA A N 1
ATOM 2495 C CA . ALA A 1 314 ? -22.421 11.594 53.162 1.00 86.12 314 ALA A CA 1
ATOM 2496 C C . ALA A 1 314 ? -21.313 10.747 52.509 1.00 86.12 314 ALA A C 1
ATOM 2498 O O . ALA A 1 314 ? -20.450 11.289 51.821 1.00 86.12 314 ALA A O 1
ATOM 2499 N N . GLU A 1 315 ? -21.355 9.423 52.675 1.00 87.81 315 GLU A N 1
ATOM 2500 C CA . GLU A 1 315 ? -20.416 8.501 52.029 1.00 87.81 315 GLU A CA 1
ATOM 2501 C C . GLU A 1 315 ? -20.607 8.461 50.504 1.00 87.81 315 GLU A C 1
ATOM 2503 O O . GLU A 1 315 ? -19.627 8.502 49.759 1.00 87.81 315 GLU A O 1
ATOM 2508 N N . LEU A 1 316 ? -21.857 8.466 50.027 1.00 84.69 316 LEU A N 1
ATOM 2509 C CA . LEU A 1 316 ? -22.169 8.594 48.601 1.00 84.69 316 LEU A CA 1
ATOM 2510 C C . LEU A 1 316 ? -21.648 9.911 48.016 1.00 84.69 316 LEU A C 1
ATOM 2512 O O . LEU A 1 316 ? -20.996 9.886 46.977 1.00 84.69 316 LEU A O 1
ATOM 2516 N N . ALA A 1 317 ? -21.858 11.037 48.704 1.00 85.94 317 ALA A N 1
ATOM 2517 C CA . ALA A 1 317 ? -21.341 12.334 48.266 1.00 85.94 317 ALA A CA 1
ATOM 2518 C C . ALA A 1 317 ? -19.803 12.346 48.188 1.00 85.94 317 ALA A C 1
ATOM 2520 O O . ALA A 1 317 ? -19.236 12.807 47.200 1.00 85.94 317 ALA A O 1
ATOM 2521 N N . ALA A 1 318 ? -19.119 11.766 49.180 1.00 86.94 318 ALA A N 1
ATOM 2522 C CA . ALA A 1 318 ? -17.662 11.637 49.156 1.00 86.94 318 ALA A CA 1
ATOM 2523 C C . ALA A 1 318 ? -17.173 10.744 48.000 1.00 86.94 318 ALA A C 1
ATOM 2525 O O . ALA A 1 318 ? -16.130 11.006 47.399 1.00 86.94 318 ALA A O 1
ATOM 2526 N N . ARG A 1 319 ? -17.928 9.694 47.660 1.00 89.44 319 ARG A N 1
ATOM 2527 C CA . ARG A 1 319 ? -17.614 8.808 46.533 1.00 89.44 319 ARG A CA 1
ATOM 2528 C C . ARG A 1 319 ? -17.834 9.501 45.185 1.00 89.44 319 ARG A C 1
ATOM 2530 O O . ARG A 1 319 ? -17.018 9.317 44.282 1.00 89.44 319 ARG A O 1
ATOM 2537 N N . ASP A 1 320 ? -18.867 10.330 45.067 1.00 89.00 320 ASP A N 1
ATOM 2538 C CA . ASP A 1 320 ? -19.112 11.159 43.883 1.00 89.00 320 ASP A CA 1
ATOM 2539 C C . ASP A 1 320 ? -17.996 12.189 43.661 1.00 89.00 320 ASP A C 1
ATOM 2541 O O . ASP A 1 320 ? -17.565 12.384 42.521 1.00 89.00 320 ASP A O 1
ATOM 2545 N N . ASP A 1 321 ? -17.462 12.787 44.730 1.00 90.06 321 ASP A N 1
ATOM 2546 C CA . ASP A 1 321 ? -16.316 13.701 44.648 1.00 90.06 321 ASP A CA 1
ATOM 2547 C C . ASP A 1 321 ? -15.050 12.991 44.137 1.00 90.06 321 ASP A C 1
ATOM 2549 O O . ASP A 1 321 ? -14.355 13.509 43.259 1.00 90.06 321 ASP A O 1
ATOM 2553 N N . VAL A 1 322 ? -14.782 11.763 44.600 1.00 90.25 322 VAL A N 1
ATOM 2554 C CA . VAL A 1 322 ? -13.657 10.950 44.098 1.00 90.25 322 VAL A CA 1
ATOM 2555 C C . VAL A 1 322 ? -13.844 10.600 42.620 1.00 90.25 322 VAL A C 1
ATOM 2557 O O . VAL A 1 322 ? -12.916 10.768 41.827 1.00 90.25 322 VAL A O 1
ATOM 2560 N N . LEU A 1 323 ? -15.045 10.171 42.216 1.00 88.62 323 LEU A N 1
ATOM 2561 C CA . LEU A 1 323 ? -15.347 9.872 40.812 1.00 88.62 323 LEU A CA 1
ATOM 2562 C C . LEU A 1 323 ? -15.222 11.117 39.927 1.00 88.62 323 LEU A C 1
ATOM 2564 O O . LEU A 1 323 ? -14.779 11.027 38.779 1.00 88.62 323 LEU A O 1
ATOM 2568 N N . ARG A 1 324 ? -15.583 12.293 40.446 1.00 90.88 324 ARG A N 1
ATOM 2569 C CA . ARG A 1 324 ? -15.399 13.565 39.749 1.00 90.88 324 ARG A CA 1
ATOM 2570 C C . ARG A 1 324 ? -13.919 13.884 39.553 1.00 90.88 324 ARG A C 1
ATOM 2572 O O . ARG A 1 324 ? -13.529 14.204 38.431 1.00 90.88 324 ARG A O 1
ATOM 2579 N N . GLU A 1 325 ? -13.091 13.741 40.586 1.00 92.31 325 GLU A N 1
ATOM 2580 C CA . GLU A 1 325 ? -11.641 13.920 40.453 1.00 92.31 325 GLU A CA 1
ATOM 2581 C C . GLU A 1 325 ? -11.025 12.933 39.454 1.00 92.31 325 GLU A C 1
ATOM 2583 O O . GLU A 1 325 ? -10.151 13.309 38.671 1.00 92.31 325 GLU A O 1
ATOM 2588 N N . GLU A 1 326 ? -11.469 11.675 39.441 1.00 89.75 326 GLU A N 1
ATOM 2589 C CA . GLU A 1 326 ? -10.986 10.685 38.476 1.00 89.75 326 GLU A CA 1
ATOM 2590 C C . GLU A 1 326 ? -11.370 11.041 37.038 1.00 89.75 326 GLU A C 1
ATOM 2592 O O . GLU A 1 326 ? -10.520 10.953 36.149 1.00 89.75 326 GLU A O 1
ATOM 2597 N N . ARG A 1 327 ? -12.596 11.532 36.807 1.00 91.06 327 ARG A N 1
ATOM 2598 C CA . ARG A 1 327 ? -13.020 12.051 35.495 1.00 91.06 327 ARG A CA 1
ATOM 2599 C C . ARG A 1 327 ? -12.183 13.251 35.064 1.00 91.06 327 ARG A C 1
ATOM 2601 O O . ARG A 1 327 ? -11.762 13.315 33.912 1.00 91.06 327 ARG A O 1
ATOM 2608 N N . GLU A 1 328 ? -11.888 14.176 35.975 1.00 93.12 328 GLU A N 1
ATOM 2609 C CA . GLU A 1 328 ? -11.037 15.333 35.678 1.00 93.12 328 GLU A CA 1
ATOM 2610 C C . GLU A 1 328 ? -9.592 14.917 35.363 1.00 93.12 328 GLU A C 1
ATOM 2612 O O . GLU A 1 328 ? -8.979 15.449 34.434 1.00 93.12 328 GLU A O 1
ATOM 2617 N N . ARG A 1 329 ? -9.044 13.926 36.077 1.00 93.06 329 ARG A N 1
ATOM 2618 C CA . ARG A 1 329 ? -7.725 13.349 35.768 1.00 93.06 329 ARG A CA 1
ATOM 2619 C C . ARG A 1 329 ? -7.728 12.612 34.428 1.00 93.06 329 ARG A C 1
ATOM 2621 O O . ARG A 1 329 ? -6.755 12.735 33.686 1.00 93.06 329 ARG A O 1
ATOM 2628 N N . GLY A 1 330 ? -8.797 11.881 34.108 1.00 92.44 330 GLY A N 1
ATOM 2629 C CA . GLY A 1 330 ? -8.996 11.232 32.809 1.00 92.44 330 GLY A CA 1
ATOM 2630 C C . GLY A 1 330 ? -9.010 12.247 31.668 1.00 92.44 330 GLY A C 1
ATOM 2631 O O . GLY A 1 330 ? -8.182 12.164 30.766 1.00 92.44 330 GLY A O 1
ATOM 2632 N N . ALA A 1 331 ? -9.834 13.291 31.788 1.00 90.44 331 ALA A N 1
ATOM 2633 C CA . ALA A 1 331 ? -9.924 14.365 30.801 1.00 90.44 331 ALA A CA 1
ATOM 2634 C C . ALA A 1 331 ? -8.580 15.080 30.572 1.00 90.44 331 ALA A C 1
ATOM 2636 O O . ALA A 1 331 ? -8.252 15.428 29.438 1.00 90.44 331 ALA A O 1
ATOM 2637 N N . ARG A 1 332 ? -7.766 15.267 31.623 1.00 93.31 332 ARG A N 1
ATOM 2638 C CA . ARG A 1 332 ? -6.404 15.817 31.485 1.00 93.31 332 ARG A CA 1
ATOM 2639 C C . ARG A 1 332 ? -5.479 14.888 30.699 1.00 93.31 332 ARG A C 1
ATOM 2641 O O . ARG A 1 332 ? -4.769 15.364 29.820 1.00 93.31 332 ARG A O 1
ATOM 2648 N N . ARG A 1 333 ? -5.507 13.578 30.968 1.00 93.50 333 ARG A N 1
ATOM 2649 C CA . ARG A 1 333 ? -4.704 12.593 30.219 1.00 93.50 333 ARG A CA 1
ATOM 2650 C C . ARG A 1 333 ? -5.109 12.529 28.749 1.00 93.50 333 ARG A C 1
ATOM 2652 O O . ARG A 1 333 ? -4.238 12.428 27.889 1.00 93.50 333 ARG A O 1
ATOM 2659 N N . ASP A 1 334 ? -6.402 12.626 28.459 1.00 91.06 334 ASP A N 1
ATOM 2660 C CA . ASP A 1 334 ? -6.903 12.641 27.083 1.00 91.06 334 ASP A CA 1
ATOM 2661 C C . ASP A 1 334 ? -6.483 13.912 26.342 1.00 91.06 334 ASP A C 1
ATOM 2663 O O . ASP A 1 334 ? -6.123 13.856 25.165 1.00 91.06 334 ASP A O 1
ATOM 2667 N N . LEU A 1 335 ? -6.474 15.057 27.030 1.00 94.50 335 LEU A N 1
ATOM 2668 C CA . LEU A 1 335 ? -5.991 16.316 26.469 1.00 94.50 335 LEU A CA 1
ATOM 2669 C C . LEU A 1 335 ? -4.483 16.249 26.182 1.00 94.50 335 LEU A C 1
ATOM 2671 O O . LEU A 1 335 ? -4.070 16.569 25.070 1.00 94.50 335 LEU A O 1
ATOM 2675 N N . GLU A 1 336 ? -3.680 15.722 27.111 1.00 94.38 336 GLU A N 1
ATOM 2676 C CA . GLU A 1 336 ? -2.248 15.470 26.885 1.00 94.38 336 GLU A CA 1
ATOM 2677 C C . GLU A 1 336 ? -2.002 14.492 25.724 1.00 94.38 336 GLU A C 1
ATOM 2679 O O . GLU A 1 336 ? -1.064 14.675 24.944 1.00 94.38 336 GLU A O 1
ATOM 2684 N N . ARG A 1 337 ? -2.837 13.451 25.577 1.00 94.38 337 ARG A N 1
ATOM 2685 C CA . ARG A 1 337 ? -2.747 12.512 24.449 1.00 94.38 337 ARG A CA 1
ATOM 2686 C C . ARG A 1 337 ? -3.029 13.228 23.126 1.00 94.38 337 ARG A C 1
ATOM 2688 O O . ARG A 1 337 ? -2.234 13.090 22.201 1.00 94.38 337 ARG A O 1
ATOM 2695 N N . ARG A 1 338 ? -4.086 14.043 23.055 1.00 93.44 338 ARG A N 1
ATOM 2696 C CA . ARG A 1 338 ? -4.419 14.834 21.856 1.00 93.44 338 ARG A CA 1
ATOM 2697 C C . ARG A 1 338 ? -3.339 15.854 21.505 1.00 93.44 338 ARG A C 1
ATOM 2699 O O . ARG A 1 338 ? -3.050 16.041 20.329 1.00 93.44 338 ARG A O 1
ATOM 2706 N N . GLU A 1 339 ? -2.716 16.491 22.495 1.00 96.31 339 GLU A N 1
ATOM 2707 C CA . GLU A 1 339 ? -1.592 17.402 22.256 1.00 96.31 339 GLU A CA 1
ATOM 2708 C C . GLU A 1 339 ? -0.376 16.672 21.678 1.00 96.31 339 GLU A C 1
ATOM 2710 O O . GLU A 1 339 ? 0.242 17.170 20.736 1.00 96.31 339 GLU A O 1
ATOM 2715 N N . ARG A 1 340 ? -0.051 15.474 22.182 1.00 95.12 340 ARG A N 1
ATOM 2716 C CA . ARG A 1 340 ? 1.026 14.643 21.616 1.00 95.12 340 ARG A CA 1
ATOM 2717 C C . ARG A 1 340 ? 0.705 14.195 20.195 1.00 95.12 340 ARG A C 1
ATOM 2719 O O . ARG A 1 340 ? 1.555 14.325 19.322 1.00 95.12 340 ARG A O 1
ATOM 2726 N N . GLU A 1 341 ? -0.522 13.746 19.944 1.00 93.56 341 GLU A N 1
ATOM 2727 C CA . GLU A 1 341 ? -0.977 13.369 18.602 1.00 93.56 341 GLU A CA 1
ATOM 2728 C C . GLU A 1 341 ? -0.904 14.551 17.626 1.00 93.56 341 GLU A C 1
ATOM 2730 O O . GLU A 1 341 ? -0.415 14.392 16.509 1.00 93.56 341 GLU A O 1
ATOM 2735 N N . ALA A 1 342 ? -1.308 15.752 18.048 1.00 93.06 342 ALA A N 1
ATOM 2736 C CA . ALA A 1 342 ? -1.195 16.961 17.235 1.00 93.06 342 ALA A CA 1
ATOM 2737 C C . ALA A 1 342 ? 0.272 17.340 16.956 1.00 93.06 342 ALA A C 1
ATOM 2739 O O . ALA A 1 342 ? 0.608 17.735 15.838 1.00 93.06 342 ALA A O 1
ATOM 2740 N N . GLN A 1 343 ? 1.165 17.189 17.940 1.00 95.56 343 GLN A N 1
ATOM 2741 C CA . GLN A 1 343 ? 2.603 17.411 17.752 1.00 95.56 343 GLN A CA 1
ATOM 2742 C C . GLN A 1 343 ? 3.222 16.391 16.790 1.00 95.56 343 GLN A C 1
ATOM 2744 O O . GLN A 1 343 ? 4.029 16.766 15.939 1.00 95.56 343 GLN A O 1
ATOM 2749 N N . ASP A 1 344 ? 2.840 15.120 16.891 1.00 93.81 344 ASP A N 1
ATOM 2750 C CA . ASP A 1 344 ? 3.326 14.074 15.994 1.00 93.81 344 ASP A CA 1
ATOM 2751 C C . ASP A 1 344 ? 2.793 14.265 14.569 1.00 93.81 344 ASP A C 1
ATOM 2753 O O . ASP A 1 344 ? 3.556 14.128 13.613 1.00 93.81 344 ASP A O 1
ATOM 2757 N N . GLN A 1 345 ? 1.535 14.688 14.406 1.00 91.50 345 GLN A N 1
ATOM 2758 C CA . GLN A 1 345 ? 0.983 15.083 13.105 1.00 91.50 345 GLN A CA 1
ATOM 2759 C C . GLN A 1 345 ? 1.731 16.281 12.506 1.00 91.50 345 GLN A C 1
ATOM 2761 O O . GLN A 1 345 ? 2.075 16.258 11.325 1.00 91.50 345 GLN A O 1
ATOM 2766 N N . ALA A 1 346 ? 2.055 17.300 13.308 1.00 92.94 346 ALA A N 1
ATOM 2767 C CA . ALA A 1 346 ? 2.842 18.444 12.849 1.00 92.94 346 ALA A CA 1
ATOM 2768 C C . ALA A 1 346 ? 4.265 18.037 12.421 1.00 92.94 346 ALA A C 1
ATOM 2770 O O . ALA A 1 346 ? 4.766 18.508 11.401 1.00 92.94 346 ALA A O 1
ATOM 2771 N N . ARG A 1 347 ? 4.908 17.120 13.157 1.00 95.12 347 ARG A N 1
ATOM 2772 C CA . ARG A 1 347 ? 6.217 16.557 12.780 1.00 95.12 347 ARG A CA 1
ATOM 2773 C C . ARG A 1 347 ? 6.143 15.751 11.487 1.00 95.12 347 ARG A C 1
ATOM 2775 O O . ARG A 1 347 ? 7.035 15.874 10.654 1.00 95.12 347 ARG A O 1
ATOM 2782 N N . GLN A 1 348 ? 5.095 14.947 11.311 1.00 92.44 348 GLN A N 1
ATOM 2783 C CA . GLN A 1 348 ? 4.873 14.188 10.080 1.00 92.44 348 GLN A CA 1
ATOM 2784 C C . GLN A 1 348 ? 4.651 15.115 8.884 1.00 92.44 348 GLN A C 1
ATOM 2786 O O . GLN A 1 348 ? 5.269 14.902 7.845 1.00 92.44 348 GLN A O 1
ATOM 2791 N N . ALA A 1 349 ? 3.847 16.170 9.038 1.00 91.81 349 ALA A N 1
ATOM 2792 C CA . ALA A 1 349 ? 3.630 17.164 7.990 1.00 91.81 349 ALA A CA 1
ATOM 2793 C C . ALA A 1 349 ? 4.940 17.860 7.583 1.00 91.81 349 ALA A C 1
ATOM 2795 O O . ALA A 1 349 ? 5.251 17.929 6.398 1.00 91.81 349 ALA A O 1
ATOM 2796 N N . ALA A 1 350 ? 5.757 18.280 8.557 1.00 92.56 350 ALA A N 1
ATOM 2797 C CA . ALA A 1 350 ? 7.061 18.887 8.287 1.00 92.56 350 ALA A CA 1
ATOM 2798 C C . ALA A 1 350 ? 8.036 17.922 7.584 1.00 92.56 350 ALA A C 1
ATOM 2800 O O . ALA A 1 350 ? 8.827 18.335 6.738 1.00 92.56 350 ALA A O 1
ATOM 2801 N N . LEU A 1 351 ? 7.985 16.627 7.916 1.00 93.50 351 LEU A N 1
ATOM 2802 C CA . LEU A 1 351 ? 8.809 15.609 7.263 1.00 93.50 351 LEU A CA 1
ATOM 2803 C C . LEU A 1 351 ? 8.358 15.353 5.818 1.00 93.50 351 LEU A C 1
ATOM 2805 O O . LEU A 1 351 ? 9.210 15.207 4.946 1.00 93.50 351 LEU A O 1
ATOM 2809 N N . ILE A 1 352 ? 7.048 15.342 5.554 1.00 92.50 352 ILE A N 1
ATOM 2810 C CA . ILE A 1 352 ? 6.501 15.242 4.192 1.00 92.50 352 ILE A CA 1
ATOM 2811 C C . ILE A 1 352 ? 6.946 16.445 3.357 1.00 92.50 352 ILE A C 1
ATOM 2813 O O . ILE A 1 352 ? 7.499 16.248 2.280 1.00 92.50 352 ILE A O 1
ATOM 2817 N N . GLU A 1 353 ? 6.807 17.667 3.875 1.00 93.31 353 GLU A N 1
ATOM 2818 C CA . GLU A 1 353 ? 7.236 18.888 3.177 1.00 93.31 353 GLU A CA 1
ATOM 2819 C C . GLU A 1 353 ? 8.747 18.869 2.865 1.00 93.31 353 GLU A C 1
ATOM 2821 O O . GLU A 1 353 ? 9.177 19.209 1.760 1.00 93.31 353 GLU A O 1
ATOM 2826 N N . ALA A 1 354 ? 9.571 18.387 3.802 1.00 93.25 354 ALA A N 1
ATOM 2827 C CA . ALA A 1 354 ? 11.006 18.222 3.578 1.00 93.25 354 ALA A CA 1
ATOM 2828 C C . ALA A 1 354 ? 11.323 17.179 2.487 1.00 93.25 354 ALA A C 1
ATOM 2830 O O . ALA A 1 354 ? 12.219 17.401 1.667 1.00 93.25 354 ALA A O 1
ATOM 2831 N N . LEU A 1 355 ? 10.599 16.054 2.455 1.00 91.94 355 LEU A N 1
ATOM 2832 C CA . LEU A 1 355 ? 10.759 15.022 1.425 1.00 91.94 355 LEU A CA 1
ATOM 2833 C C . LEU A 1 355 ? 10.293 15.508 0.049 1.00 91.94 355 LEU A C 1
ATOM 2835 O O . LEU A 1 355 ? 10.975 15.255 -0.942 1.00 91.94 355 LEU A O 1
ATOM 2839 N N . GLU A 1 356 ? 9.188 16.249 -0.029 1.00 92.62 356 GLU A N 1
ATOM 2840 C CA . GLU A 1 356 ? 8.724 16.870 -1.274 1.00 92.62 356 GLU A CA 1
ATOM 2841 C C . GLU A 1 356 ? 9.779 17.830 -1.839 1.00 92.62 356 GLU A C 1
ATOM 2843 O O . GLU A 1 356 ? 10.101 17.767 -3.028 1.00 92.62 356 GLU A O 1
ATOM 2848 N N . GLY A 1 357 ? 10.412 18.638 -0.980 1.00 92.12 357 GLY A N 1
ATOM 2849 C CA . GLY A 1 357 ? 11.541 19.485 -1.370 1.00 92.12 357 GLY A CA 1
ATOM 2850 C C . GLY A 1 357 ? 12.726 18.692 -1.943 1.00 92.12 357 GLY A C 1
ATOM 2851 O O . GLY A 1 357 ? 13.315 19.096 -2.949 1.00 92.12 357 GLY A O 1
ATOM 2852 N N . GLN A 1 358 ? 13.054 17.536 -1.354 1.00 92.31 358 GLN A N 1
ATOM 2853 C CA . GLN A 1 358 ? 14.113 16.652 -1.861 1.00 92.31 358 GLN A CA 1
ATOM 2854 C C . GLN A 1 358 ? 13.746 16.004 -3.201 1.00 92.31 358 GLN A C 1
ATOM 2856 O O . GLN A 1 358 ? 14.596 15.929 -4.088 1.00 92.31 358 GLN A O 1
ATOM 2861 N N . ILE A 1 359 ? 12.492 15.579 -3.380 1.00 89.75 359 ILE A N 1
ATOM 2862 C CA . ILE A 1 359 ? 12.006 15.000 -4.640 1.00 89.75 359 ILE A CA 1
ATOM 2863 C C . ILE A 1 359 ? 12.077 16.036 -5.762 1.00 89.75 359 ILE A C 1
ATOM 2865 O O . ILE A 1 359 ? 12.586 15.727 -6.838 1.00 89.75 359 ILE A O 1
ATOM 2869 N N . ILE A 1 360 ? 11.642 17.275 -5.514 1.00 91.12 360 ILE A N 1
ATOM 2870 C CA . ILE A 1 360 ? 11.728 18.363 -6.499 1.00 91.12 360 ILE A CA 1
ATOM 2871 C C . ILE A 1 360 ? 13.192 18.628 -6.880 1.00 91.12 360 ILE A C 1
ATOM 2873 O O . ILE A 1 360 ? 13.513 18.757 -8.064 1.00 91.12 360 ILE A O 1
ATOM 2877 N N . ALA A 1 361 ? 14.103 18.655 -5.902 1.00 88.50 361 ALA A N 1
ATOM 2878 C CA . ALA A 1 361 ? 15.532 18.823 -6.164 1.00 88.50 361 ALA A CA 1
ATOM 2879 C C . ALA A 1 361 ? 16.119 17.657 -6.985 1.00 88.50 361 ALA A C 1
ATOM 2881 O O . ALA A 1 361 ? 16.872 17.887 -7.935 1.00 88.50 361 ALA A O 1
ATOM 2882 N N . ALA A 1 362 ? 15.743 16.414 -6.673 1.00 86.25 362 ALA A N 1
ATOM 2883 C CA . ALA A 1 362 ? 16.167 15.230 -7.417 1.00 86.25 362 ALA A CA 1
ATOM 2884 C C . ALA A 1 362 ? 15.611 15.217 -8.852 1.00 86.25 362 ALA A C 1
ATOM 2886 O O . ALA A 1 362 ? 16.335 14.904 -9.797 1.00 86.25 362 ALA A O 1
ATOM 2887 N N . GLN A 1 363 ? 14.354 15.625 -9.049 1.00 87.06 363 GLN A N 1
ATOM 2888 C CA . GLN A 1 363 ? 13.751 15.775 -10.376 1.00 87.06 363 GLN A CA 1
ATOM 2889 C C . GLN A 1 363 ? 14.459 16.856 -11.200 1.00 87.06 363 GLN A C 1
ATOM 2891 O O . GLN A 1 363 ? 14.725 16.649 -12.386 1.00 87.06 363 GLN A O 1
ATOM 2896 N N . ALA A 1 364 ? 14.841 17.975 -10.577 1.00 87.56 364 ALA A N 1
ATOM 2897 C CA . ALA A 1 364 ? 15.645 19.001 -11.234 1.00 87.56 364 ALA A CA 1
ATOM 2898 C C . ALA A 1 364 ? 17.008 18.442 -11.682 1.00 87.56 364 ALA A C 1
ATOM 2900 O O . ALA A 1 364 ? 17.392 18.632 -12.837 1.00 87.56 364 ALA A O 1
ATOM 2901 N N . GLN A 1 365 ? 17.702 17.677 -10.832 1.00 87.06 365 GLN A N 1
ATOM 2902 C CA . GLN A 1 365 ? 18.955 17.006 -11.205 1.00 87.06 365 GLN A CA 1
ATOM 2903 C C . GLN A 1 365 ? 18.759 15.984 -12.334 1.00 87.06 365 GLN A C 1
ATOM 2905 O O . GLN A 1 365 ? 19.528 15.972 -13.293 1.00 87.06 365 GLN A O 1
ATOM 2910 N N . SER A 1 366 ? 17.700 15.174 -12.280 1.00 86.44 366 SER A N 1
ATOM 2911 C CA . SER A 1 366 ? 17.369 14.222 -13.345 1.00 86.44 366 SER A CA 1
ATOM 2912 C C . SER A 1 366 ? 17.100 14.919 -14.681 1.00 86.44 366 SER A C 1
ATOM 2914 O O . SER A 1 366 ? 17.514 14.414 -15.724 1.00 86.44 366 SER A O 1
ATOM 2916 N N . SER A 1 367 ? 16.455 16.090 -14.668 1.00 84.50 367 SER A N 1
ATOM 2917 C CA . SER A 1 367 ? 16.213 16.869 -15.887 1.00 84.50 367 SER A CA 1
ATOM 2918 C C . SER A 1 367 ? 17.508 17.402 -16.512 1.00 84.50 367 SER A C 1
ATOM 2920 O O . SER A 1 367 ? 17.640 17.400 -17.737 1.00 84.50 367 SER A O 1
ATOM 2922 N N . LEU A 1 368 ? 18.493 17.777 -15.684 1.00 86.50 368 LEU A N 1
ATOM 2923 C CA . LEU A 1 368 ? 19.827 18.164 -16.146 1.00 86.50 368 LEU A CA 1
ATOM 2924 C C . LEU A 1 368 ? 20.549 16.973 -16.788 1.00 86.50 368 LEU A C 1
ATOM 2926 O O . LEU A 1 368 ? 21.041 17.104 -17.907 1.00 86.50 368 LEU A O 1
ATOM 2930 N N . PHE A 1 369 ? 20.523 15.802 -16.141 1.00 83.56 369 PHE A N 1
ATOM 2931 C CA . PHE A 1 369 ? 21.087 14.568 -16.701 1.00 83.56 369 PHE A CA 1
ATOM 2932 C C . PHE A 1 369 ? 20.437 14.174 -18.028 1.00 83.56 369 PHE A C 1
ATOM 2934 O O . PHE A 1 369 ? 21.134 13.788 -18.963 1.00 83.56 3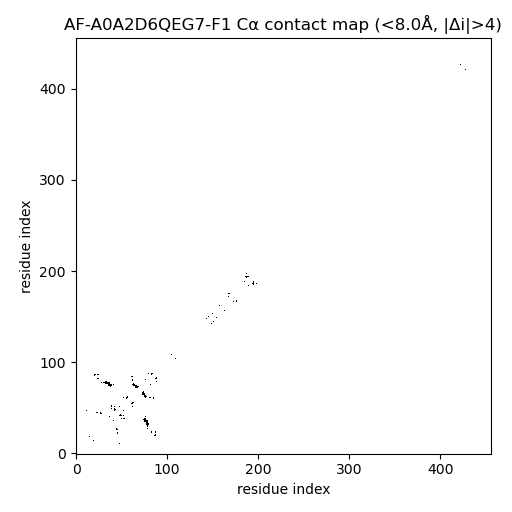69 PHE A O 1
ATOM 2941 N N . LYS A 1 370 ? 19.111 14.305 -18.146 1.00 86.50 370 LYS A N 1
ATOM 2942 C CA . LYS A 1 370 ? 18.408 14.048 -19.406 1.00 86.50 370 LYS A CA 1
ATOM 2943 C C . LYS A 1 370 ? 18.893 14.985 -20.515 1.00 86.50 370 LYS A C 1
ATOM 2945 O O . LYS A 1 370 ? 19.190 14.522 -21.609 1.00 86.50 370 LYS A O 1
ATOM 2950 N N . GLY A 1 371 ? 19.053 16.274 -20.214 1.00 87.81 371 GLY A N 1
ATOM 2951 C CA . GLY A 1 371 ? 19.602 17.239 -21.167 1.00 87.81 371 GLY A CA 1
ATOM 2952 C C . GLY A 1 371 ? 21.042 16.925 -21.595 1.00 87.81 371 GLY A C 1
ATOM 2953 O O . GLY A 1 371 ? 21.398 17.148 -22.751 1.00 87.81 371 GLY A O 1
ATOM 2954 N N . GLU A 1 372 ? 21.876 16.392 -20.700 1.00 87.00 372 GLU A N 1
ATOM 2955 C CA . GLU A 1 372 ? 23.225 15.926 -21.051 1.00 87.00 372 GLU A CA 1
ATOM 2956 C C . GLU A 1 372 ? 23.202 14.661 -21.914 1.00 87.00 372 GLU A C 1
ATOM 2958 O O . GLU A 1 372 ? 23.942 14.587 -22.895 1.00 87.00 372 GLU A O 1
ATOM 2963 N N . LEU A 1 373 ? 22.321 13.703 -21.613 1.00 82.06 373 LEU A N 1
ATOM 2964 C CA . LEU A 1 373 ? 22.125 12.504 -22.431 1.00 82.06 373 LEU A CA 1
ATOM 2965 C C . LEU A 1 373 ? 21.646 12.853 -23.843 1.00 82.06 373 LEU A C 1
ATOM 2967 O O . LEU A 1 373 ? 22.200 12.333 -24.809 1.00 82.06 373 LEU A O 1
ATOM 2971 N N . ASP A 1 374 ? 20.698 13.783 -23.975 1.00 87.44 374 ASP A N 1
ATOM 2972 C CA . ASP A 1 374 ? 20.216 14.257 -25.276 1.00 87.44 374 ASP A CA 1
ATOM 2973 C C . ASP A 1 374 ? 21.352 14.919 -26.084 1.00 87.44 374 ASP A C 1
ATOM 2975 O O . ASP A 1 374 ? 21.478 14.705 -27.292 1.00 87.44 374 ASP A O 1
ATOM 2979 N N . ARG A 1 375 ? 22.246 15.674 -25.422 1.00 88.88 375 ARG A N 1
ATOM 2980 C CA . ARG A 1 375 ? 23.447 16.244 -26.064 1.00 88.88 375 ARG A CA 1
ATOM 2981 C C . ARG A 1 375 ? 24.441 15.170 -26.497 1.00 88.88 375 ARG A C 1
ATOM 2983 O O . ARG A 1 375 ? 24.998 15.281 -27.587 1.00 88.88 375 ARG A O 1
ATOM 2990 N N . MET A 1 376 ? 24.682 14.154 -25.669 1.00 84.81 376 MET A N 1
ATOM 2991 C CA . MET A 1 376 ? 25.562 13.039 -26.033 1.00 84.81 376 MET A CA 1
ATOM 2992 C C . MET A 1 376 ? 24.987 12.223 -27.195 1.00 84.81 376 MET A C 1
ATOM 2994 O O . MET A 1 376 ? 25.742 11.858 -28.092 1.00 84.81 376 MET A O 1
ATOM 2998 N N . GLY A 1 377 ? 23.667 12.011 -27.228 1.00 87.38 377 GLY A N 1
ATOM 2999 C CA . GLY A 1 377 ? 22.970 11.387 -28.354 1.00 87.38 377 GLY A CA 1
ATOM 3000 C C . GLY A 1 377 ? 23.172 12.166 -29.653 1.00 87.38 377 GLY A C 1
ATOM 3001 O O . GLY A 1 377 ? 23.648 11.607 -30.634 1.00 87.38 377 GLY A O 1
ATOM 3002 N N . ALA A 1 378 ? 22.952 13.485 -29.633 1.00 90.25 378 ALA A N 1
ATOM 3003 C CA . ALA A 1 378 ? 23.173 14.330 -30.809 1.00 90.25 378 ALA A CA 1
ATOM 3004 C C . ALA A 1 378 ? 24.636 14.319 -31.303 1.00 90.25 378 ALA A C 1
ATOM 3006 O O . ALA A 1 378 ? 24.891 14.383 -32.507 1.00 90.25 378 ALA A O 1
ATOM 3007 N N . LEU A 1 379 ? 25.611 14.236 -30.389 1.00 89.19 379 LEU A N 1
ATOM 3008 C CA . LEU A 1 379 ? 27.024 14.088 -30.752 1.00 89.19 379 LEU A CA 1
ATOM 3009 C C . LEU A 1 379 ? 27.322 12.715 -31.366 1.00 89.19 379 LEU A C 1
ATOM 3011 O O . LEU A 1 379 ? 28.102 12.644 -32.316 1.00 89.19 379 LEU A O 1
ATOM 3015 N N . ALA A 1 380 ? 26.707 11.647 -30.854 1.00 84.69 380 ALA A N 1
ATOM 3016 C CA . ALA A 1 380 ? 26.837 10.304 -31.412 1.00 84.69 380 ALA A CA 1
ATOM 3017 C C . ALA A 1 380 ? 26.263 10.239 -32.836 1.00 84.69 380 ALA A C 1
ATOM 3019 O O . ALA A 1 380 ? 26.967 9.799 -33.744 1.00 84.69 380 ALA A O 1
ATOM 3020 N N . ASP A 1 381 ? 25.068 10.794 -33.058 1.00 88.38 381 ASP A N 1
ATOM 3021 C CA . ASP A 1 381 ? 24.445 10.883 -34.386 1.00 88.38 381 ASP A CA 1
ATOM 3022 C C . ASP A 1 381 ? 25.324 11.681 -35.365 1.00 88.38 381 ASP A C 1
ATOM 3024 O O . ASP A 1 381 ? 25.506 11.308 -36.527 1.00 88.38 381 ASP A O 1
ATOM 3028 N N . GLN A 1 382 ? 25.943 12.773 -34.894 1.00 91.62 382 GLN A N 1
ATOM 3029 C CA . GLN A 1 382 ? 26.875 13.557 -35.704 1.00 91.62 382 GLN A CA 1
ATOM 3030 C C . GLN A 1 382 ? 28.144 12.766 -36.062 1.00 91.62 382 GLN A C 1
ATOM 3032 O O . GLN A 1 382 ? 28.668 12.913 -37.171 1.00 91.62 382 GLN A O 1
ATOM 3037 N N . GLN A 1 383 ? 28.668 11.950 -35.144 1.00 87.69 383 GLN A N 1
ATOM 3038 C CA . GLN A 1 383 ? 29.810 11.082 -35.432 1.00 87.69 383 GLN A CA 1
ATOM 3039 C C . GLN A 1 383 ? 29.437 9.967 -36.410 1.00 87.69 383 GLN A C 1
ATOM 3041 O O . GLN A 1 383 ? 30.197 9.720 -37.345 1.00 87.69 383 GLN A O 1
ATOM 3046 N N . GLU A 1 384 ? 28.264 9.354 -36.260 1.00 88.56 384 GLU A N 1
ATOM 3047 C CA . GLU A 1 384 ? 27.762 8.334 -37.183 1.00 88.56 384 GLU A CA 1
ATOM 3048 C C . GLU A 1 384 ? 27.592 8.891 -38.604 1.00 88.56 384 GLU A C 1
ATOM 3050 O O . GLU A 1 384 ? 28.029 8.261 -39.571 1.00 88.56 384 GLU A O 1
ATOM 3055 N N . ALA A 1 385 ? 27.066 10.113 -38.739 1.00 90.62 385 ALA A N 1
ATOM 3056 C CA . ALA A 1 385 ? 26.967 10.796 -40.028 1.00 90.62 385 ALA A CA 1
ATOM 3057 C C . ALA A 1 385 ? 28.347 11.023 -40.670 1.00 90.62 385 ALA A C 1
ATOM 3059 O O . ALA A 1 385 ? 28.540 10.727 -41.849 1.00 90.62 385 ALA A O 1
ATOM 3060 N N . ARG A 1 386 ? 29.346 11.474 -39.895 1.00 91.75 386 ARG A N 1
ATOM 3061 C CA . ARG A 1 386 ? 30.723 11.667 -40.394 1.00 91.75 386 ARG A CA 1
ATOM 3062 C C . ARG A 1 386 ? 31.387 10.359 -40.813 1.00 91.75 386 ARG A C 1
ATOM 3064 O O . ARG A 1 386 ? 32.105 10.335 -41.810 1.00 91.75 386 ARG A O 1
ATOM 3071 N N . ILE A 1 387 ? 31.170 9.286 -40.053 1.00 88.62 387 ILE A N 1
ATOM 3072 C CA . ILE A 1 387 ? 31.692 7.955 -40.382 1.00 88.62 387 ILE A CA 1
ATOM 3073 C C . ILE A 1 387 ? 31.044 7.452 -41.675 1.00 88.62 387 ILE A C 1
ATOM 3075 O O . ILE A 1 387 ? 31.752 6.967 -42.556 1.00 88.62 387 ILE A O 1
ATOM 3079 N N . SER A 1 388 ? 29.730 7.630 -41.822 1.00 88.50 388 SER A N 1
ATOM 3080 C CA . SER A 1 388 ? 28.983 7.239 -43.023 1.00 88.50 388 SER A CA 1
ATOM 3081 C C . SER A 1 388 ? 29.464 7.998 -44.263 1.00 88.50 388 SER A C 1
ATOM 3083 O O . SER A 1 388 ? 29.801 7.371 -45.264 1.00 88.50 388 SER A O 1
ATOM 3085 N N . GLU A 1 389 ? 29.628 9.323 -44.177 1.00 92.88 389 GLU A N 1
ATOM 3086 C CA . GLU A 1 389 ? 30.221 10.121 -45.263 1.00 92.88 389 GLU A CA 1
ATOM 3087 C C . GLU A 1 389 ? 31.652 9.669 -45.604 1.00 92.88 389 GLU A C 1
ATOM 3089 O O . GLU A 1 389 ? 32.046 9.637 -46.772 1.00 92.88 389 GLU A O 1
ATOM 3094 N N . GLY A 1 390 ? 32.454 9.321 -44.592 1.00 91.06 390 GLY A N 1
ATOM 3095 C CA . GLY A 1 390 ? 33.804 8.795 -44.785 1.00 91.06 390 GLY A CA 1
ATOM 3096 C C . GLY A 1 390 ? 33.812 7.459 -45.533 1.00 91.06 390 GLY A C 1
ATOM 3097 O O . GLY A 1 390 ? 34.606 7.279 -46.458 1.00 91.06 390 GLY A O 1
ATOM 3098 N N . LEU A 1 391 ? 32.903 6.548 -45.175 1.00 89.69 391 LEU A N 1
ATOM 3099 C CA . LEU A 1 391 ? 32.728 5.253 -45.835 1.00 89.69 391 LEU A CA 1
ATOM 3100 C C . LEU A 1 391 ? 32.280 5.416 -47.292 1.00 89.69 391 LEU A C 1
ATOM 3102 O O . LEU A 1 391 ? 32.879 4.799 -48.171 1.00 89.69 391 LEU A O 1
ATOM 3106 N N . GLU A 1 392 ? 31.317 6.298 -47.569 1.00 92.62 392 GLU A N 1
ATOM 3107 C CA . GLU A 1 392 ? 30.873 6.594 -48.939 1.00 92.62 392 GLU A CA 1
ATOM 3108 C C . GLU A 1 392 ? 32.014 7.151 -49.803 1.00 92.62 392 GLU A C 1
ATOM 3110 O O . GLU A 1 392 ? 32.188 6.747 -50.955 1.00 92.62 392 GLU A O 1
ATOM 3115 N N . ARG A 1 393 ? 32.849 8.044 -49.251 1.00 92.81 393 ARG A N 1
ATOM 3116 C CA . ARG A 1 393 ? 34.035 8.553 -49.960 1.00 92.81 393 ARG A CA 1
ATOM 3117 C C . ARG A 1 393 ? 35.047 7.447 -50.245 1.00 92.81 393 ARG A C 1
ATOM 3119 O O . ARG A 1 393 ? 35.614 7.418 -51.336 1.00 92.81 393 ARG A O 1
ATOM 3126 N N . MET A 1 394 ? 35.279 6.536 -49.298 1.00 87.75 394 MET A N 1
ATOM 3127 C CA . MET A 1 394 ? 36.166 5.390 -49.522 1.00 87.75 394 MET A CA 1
ATOM 3128 C C . MET A 1 394 ? 35.627 4.450 -50.601 1.00 87.75 394 MET A C 1
ATOM 3130 O O . MET A 1 394 ? 36.394 4.034 -51.466 1.00 87.75 394 MET A O 1
ATOM 3134 N N . GLU A 1 395 ? 34.324 4.169 -50.604 1.00 92.88 395 GLU A N 1
ATOM 3135 C CA . GLU A 1 395 ? 33.683 3.349 -51.636 1.00 92.88 395 GLU A CA 1
ATOM 3136 C C . GLU A 1 395 ? 33.798 4.006 -53.021 1.00 92.88 395 GLU A C 1
ATOM 3138 O O . GLU A 1 395 ? 34.177 3.356 -53.996 1.00 92.88 395 GLU A O 1
ATOM 3143 N N . GLN A 1 396 ? 33.579 5.322 -53.117 1.00 92.38 396 GLN A N 1
ATOM 3144 C CA . GLN A 1 396 ? 33.778 6.067 -54.364 1.00 92.38 396 GLN A CA 1
ATOM 3145 C C . GLN A 1 396 ? 35.235 6.027 -54.846 1.00 92.38 396 GLN A C 1
ATOM 3147 O O . GLN A 1 396 ? 35.481 5.861 -56.044 1.00 92.38 396 GLN A O 1
ATOM 3152 N N . MET A 1 397 ? 36.206 6.147 -53.934 1.00 91.88 397 MET A N 1
ATOM 3153 C CA . MET A 1 397 ? 37.626 6.012 -54.271 1.00 91.88 397 MET A CA 1
ATOM 3154 C C . MET A 1 397 ? 37.965 4.599 -54.758 1.00 91.88 397 MET A C 1
ATOM 3156 O O . MET A 1 397 ? 38.676 4.469 -55.755 1.00 91.88 397 MET A O 1
ATOM 3160 N N . GLN A 1 398 ? 37.432 3.556 -54.115 1.00 89.75 398 GLN A N 1
ATOM 3161 C CA . GLN A 1 398 ? 37.611 2.166 -54.549 1.00 89.75 398 GLN A CA 1
ATOM 3162 C C . GLN A 1 398 ? 37.016 1.935 -55.940 1.00 89.75 398 GLN A C 1
ATOM 3164 O O . GLN A 1 398 ? 37.715 1.455 -56.828 1.00 89.75 398 GLN A O 1
ATOM 3169 N N . LEU A 1 399 ? 35.785 2.388 -56.190 1.00 92.94 399 LEU A N 1
ATOM 3170 C CA . LEU A 1 399 ? 35.159 2.299 -57.513 1.00 92.94 399 LEU A CA 1
ATOM 3171 C C . LEU A 1 399 ? 35.959 3.052 -58.588 1.00 92.94 399 LEU A C 1
ATOM 3173 O O . LEU A 1 399 ? 36.049 2.599 -59.732 1.00 92.94 399 LEU A O 1
ATOM 3177 N N . ALA A 1 400 ? 36.554 4.198 -58.248 1.00 91.38 400 ALA A N 1
ATOM 3178 C CA . ALA A 1 400 ? 37.427 4.933 -59.159 1.00 91.38 400 ALA A CA 1
ATOM 3179 C C . ALA A 1 400 ? 38.740 4.179 -59.441 1.00 91.38 400 ALA A C 1
ATOM 3181 O O . ALA A 1 400 ? 39.195 4.160 -60.588 1.00 91.38 400 ALA A O 1
ATOM 3182 N N . GLN A 1 401 ? 39.338 3.540 -58.431 1.00 90.12 401 GLN A N 1
ATOM 3183 C CA . GLN A 1 401 ? 40.519 2.688 -58.597 1.00 90.12 401 GLN A CA 1
ATOM 3184 C C . GLN A 1 401 ? 40.208 1.454 -59.450 1.00 90.12 401 GLN A C 1
ATOM 3186 O O . GLN A 1 401 ? 40.947 1.177 -60.394 1.00 90.12 401 GLN A O 1
ATOM 3191 N N . ASP A 1 402 ? 39.085 0.781 -59.206 1.00 91.25 402 ASP A N 1
ATOM 3192 C CA . ASP A 1 402 ? 38.649 -0.384 -59.978 1.00 91.25 402 ASP A CA 1
ATOM 3193 C C . ASP A 1 402 ? 38.415 -0.036 -61.449 1.00 91.25 402 ASP A C 1
ATOM 3195 O O . ASP A 1 402 ? 38.852 -0.768 -62.338 1.00 91.25 402 ASP A O 1
ATOM 3199 N N . ARG A 1 403 ? 37.802 1.120 -61.739 1.00 93.12 403 ARG A N 1
ATOM 3200 C CA . ARG A 1 403 ? 37.662 1.611 -63.121 1.00 93.12 403 ARG A CA 1
ATOM 3201 C C . ARG A 1 403 ? 39.017 1.839 -63.783 1.00 93.12 403 ARG A C 1
ATOM 3203 O O . ARG A 1 403 ? 39.211 1.419 -64.921 1.00 93.12 403 ARG A O 1
ATOM 3210 N N . ARG A 1 404 ? 39.976 2.447 -63.075 1.00 89.94 404 ARG A N 1
ATOM 3211 C CA . ARG A 1 404 ? 41.343 2.642 -63.592 1.00 89.94 404 ARG A CA 1
ATOM 3212 C C . ARG A 1 404 ? 42.044 1.308 -63.854 1.00 89.94 404 ARG A C 1
ATOM 3214 O O . ARG A 1 404 ? 42.715 1.173 -64.876 1.00 89.94 404 ARG A O 1
ATOM 3221 N N . LEU A 1 405 ? 41.869 0.322 -62.973 1.00 88.75 405 LEU A N 1
ATOM 3222 C CA . LEU A 1 405 ? 42.405 -1.027 -63.159 1.00 88.75 405 LEU A CA 1
ATOM 3223 C C . LEU A 1 405 ? 41.768 -1.726 -64.366 1.00 88.75 405 LEU A C 1
ATOM 3225 O O . LEU A 1 405 ? 42.492 -2.288 -65.185 1.00 88.75 405 LEU A O 1
ATOM 3229 N N . GLN A 1 406 ? 40.448 -1.628 -64.540 1.00 90.69 406 GLN A N 1
ATOM 3230 C CA . GLN A 1 406 ? 39.746 -2.170 -65.709 1.00 90.69 406 GLN A CA 1
ATOM 3231 C C . GLN A 1 406 ? 40.187 -1.500 -67.017 1.00 90.69 406 GLN A C 1
ATOM 3233 O O . GLN A 1 406 ? 40.396 -2.182 -68.020 1.00 90.69 406 GLN A O 1
ATOM 3238 N N . GLU A 1 407 ? 40.369 -0.177 -67.025 1.00 91.88 407 GLU A N 1
ATOM 3239 C CA . GLU A 1 407 ? 40.907 0.550 -68.180 1.00 91.88 407 GLU A CA 1
ATOM 3240 C C . GLU A 1 407 ? 42.337 0.107 -68.511 1.00 91.88 407 GLU A C 1
ATOM 3242 O O . GLU A 1 407 ? 42.659 -0.121 -69.681 1.00 91.88 407 GLU A O 1
ATOM 3247 N N . ALA A 1 408 ? 43.192 -0.054 -67.497 1.00 85.81 408 ALA A N 1
ATOM 3248 C CA . ALA A 1 408 ? 44.551 -0.556 -67.669 1.00 85.81 408 ALA A CA 1
ATOM 3249 C C . ALA A 1 408 ? 44.557 -1.994 -68.215 1.00 85.81 408 ALA A C 1
ATOM 3251 O O . ALA A 1 408 ? 45.302 -2.294 -69.150 1.00 85.81 408 ALA A O 1
ATOM 3252 N N . GLU A 1 409 ? 43.685 -2.865 -67.701 1.00 90.69 409 GLU A N 1
ATOM 3253 C CA . GLU A 1 409 ? 43.533 -4.239 -68.178 1.00 90.69 409 GLU A CA 1
ATOM 3254 C C . GLU A 1 409 ? 43.025 -4.282 -69.628 1.00 90.69 409 GLU A C 1
ATOM 3256 O O . GLU A 1 409 ? 43.543 -5.038 -70.452 1.00 90.69 409 GLU A O 1
ATOM 3261 N N . MET A 1 410 ? 42.055 -3.434 -69.986 1.00 91.25 410 MET A N 1
ATOM 3262 C CA . MET A 1 410 ? 41.549 -3.330 -71.356 1.00 91.25 410 MET A CA 1
ATOM 3263 C C . MET A 1 410 ? 42.643 -2.856 -72.320 1.00 91.25 410 MET A C 1
ATOM 3265 O O . MET A 1 410 ? 42.823 -3.458 -73.381 1.00 91.25 410 MET A O 1
ATOM 3269 N N . ARG A 1 411 ? 43.416 -1.827 -71.940 1.00 87.19 411 ARG A N 1
ATOM 3270 C CA . ARG A 1 411 ? 44.579 -1.357 -72.714 1.00 87.19 411 ARG A CA 1
ATOM 3271 C C . ARG A 1 411 ? 45.606 -2.470 -72.893 1.00 87.19 411 ARG A C 1
ATOM 3273 O O . ARG A 1 411 ? 46.077 -2.676 -74.010 1.00 87.19 411 ARG A O 1
ATOM 3280 N N . PHE A 1 412 ? 45.903 -3.223 -71.834 1.00 86.25 412 PHE A N 1
ATOM 3281 C CA . PHE A 1 412 ? 46.809 -4.367 -71.902 1.00 86.25 412 PHE A CA 1
ATOM 3282 C C . PHE A 1 412 ? 46.297 -5.439 -72.873 1.00 86.25 412 PHE A C 1
ATOM 3284 O O . PHE A 1 412 ? 47.034 -5.836 -73.770 1.00 86.25 412 PHE A O 1
ATOM 3291 N N . ARG A 1 413 ? 45.018 -5.839 -72.790 1.00 86.94 413 ARG A N 1
ATOM 3292 C CA . ARG A 1 413 ? 44.413 -6.821 -73.715 1.00 86.94 413 ARG A CA 1
ATOM 3293 C C . ARG A 1 413 ? 44.459 -6.366 -75.177 1.00 86.94 413 ARG A C 1
ATOM 3295 O O . ARG A 1 413 ? 44.718 -7.188 -76.056 1.00 86.94 413 ARG A O 1
ATOM 3302 N N . ILE A 1 414 ? 44.206 -5.083 -75.450 1.00 87.12 414 ILE A N 1
ATOM 3303 C CA . ILE A 1 414 ? 44.306 -4.511 -76.803 1.00 87.12 414 ILE A CA 1
ATOM 3304 C C . ILE A 1 414 ? 45.750 -4.603 -77.309 1.00 87.12 414 ILE A C 1
ATOM 3306 O O . ILE A 1 414 ? 45.975 -5.082 -78.421 1.00 87.12 414 ILE A O 1
ATOM 3310 N N . LEU A 1 415 ? 46.725 -4.205 -76.487 1.00 82.12 415 LEU A N 1
ATOM 3311 C CA . LEU A 1 415 ? 48.146 -4.280 -76.834 1.00 82.12 415 LEU A CA 1
ATOM 3312 C C . LEU A 1 415 ? 48.614 -5.724 -77.056 1.00 82.12 415 LEU A C 1
ATOM 3314 O O . LEU A 1 415 ? 49.324 -5.976 -78.026 1.00 82.12 415 LEU A O 1
ATOM 3318 N N . SER A 1 416 ? 48.180 -6.682 -76.229 1.00 77.50 416 SER A N 1
ATOM 3319 C CA . SER A 1 416 ? 48.487 -8.105 -76.423 1.00 77.50 416 SER A CA 1
ATOM 3320 C C . SER A 1 416 ? 47.949 -8.622 -77.758 1.00 77.50 416 SER A C 1
ATOM 3322 O O . SER A 1 416 ? 48.704 -9.210 -78.525 1.00 77.50 416 SER A O 1
ATOM 3324 N N . ARG A 1 417 ? 46.687 -8.320 -78.101 1.00 86.00 417 ARG A N 1
ATOM 3325 C CA . ARG A 1 417 ? 46.099 -8.725 -79.392 1.00 86.00 417 ARG A CA 1
ATOM 3326 C C . ARG A 1 417 ? 46.803 -8.093 -80.591 1.00 86.00 417 ARG A C 1
ATOM 3328 O O . ARG A 1 417 ? 46.952 -8.746 -81.620 1.00 86.00 417 ARG A O 1
ATOM 3335 N N . LEU A 1 418 ? 47.233 -6.835 -80.475 1.00 80.94 418 LEU A N 1
ATOM 3336 C CA . LEU A 1 418 ? 48.045 -6.180 -81.504 1.00 80.94 418 LEU A CA 1
ATOM 3337 C C . LEU A 1 418 ? 49.434 -6.824 -81.632 1.00 80.94 418 LEU A C 1
ATOM 3339 O O . LEU A 1 418 ? 49.943 -6.941 -82.745 1.00 80.94 418 LEU A O 1
ATOM 3343 N N . GLY A 1 419 ? 50.025 -7.272 -80.522 1.00 76.44 419 GLY A N 1
ATOM 3344 C CA . GLY A 1 419 ? 51.254 -8.068 -80.508 1.00 76.44 419 GLY A CA 1
ATOM 3345 C C . GLY A 1 419 ? 51.099 -9.419 -81.215 1.00 76.44 419 GLY A C 1
ATOM 3346 O O . GLY A 1 419 ? 51.950 -9.788 -82.021 1.00 76.44 419 GLY A O 1
ATOM 3347 N N . ASP A 1 420 ? 49.988 -10.118 -80.987 1.00 80.12 420 ASP A N 1
ATOM 3348 C CA . ASP A 1 420 ? 49.689 -11.389 -81.660 1.00 80.12 420 ASP A CA 1
ATOM 3349 C C . ASP A 1 420 ? 49.457 -11.193 -83.169 1.00 80.12 420 ASP A C 1
ATOM 3351 O O . ASP A 1 420 ? 49.964 -11.955 -83.992 1.00 80.12 420 ASP A O 1
ATOM 3355 N N . LEU A 1 421 ? 48.743 -10.127 -83.554 1.00 77.56 421 LEU A N 1
ATOM 3356 C CA . LEU A 1 421 ? 48.539 -9.738 -84.955 1.00 77.56 421 LEU A CA 1
ATOM 3357 C C . LEU A 1 421 ? 49.851 -9.367 -85.652 1.00 77.56 421 LEU A C 1
ATOM 3359 O O . LEU A 1 421 ? 50.072 -9.760 -86.797 1.00 77.56 421 LEU A O 1
ATOM 3363 N N . SER A 1 422 ? 50.731 -8.621 -84.981 1.00 70.81 422 SER A N 1
ATOM 3364 C CA . SER A 1 422 ? 52.021 -8.223 -85.552 1.00 70.81 422 SER A CA 1
ATOM 3365 C C . SER A 1 422 ? 52.971 -9.413 -85.715 1.00 70.81 422 SER A C 1
ATOM 3367 O O . SER A 1 422 ? 53.709 -9.469 -86.702 1.00 70.81 422 SER A O 1
ATOM 336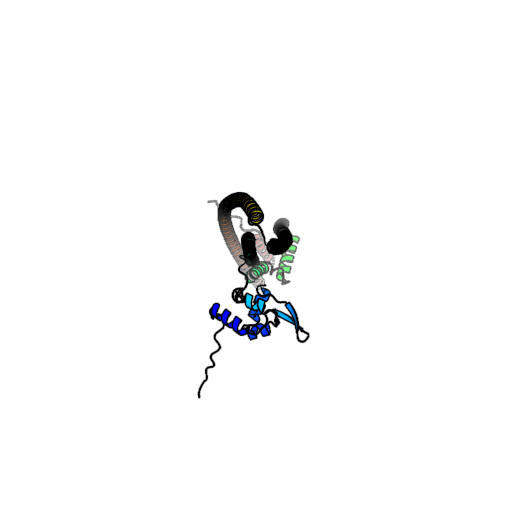9 N N . HIS A 1 423 ? 52.890 -10.394 -84.807 1.00 71.19 423 HIS A N 1
ATOM 3370 C CA . HIS A 1 423 ? 53.557 -11.686 -84.935 1.00 71.19 423 HIS A CA 1
ATOM 3371 C C . HIS A 1 423 ? 53.010 -12.488 -86.127 1.00 71.19 423 HIS A C 1
ATOM 3373 O O . HIS A 1 423 ? 53.791 -12.976 -86.941 1.00 71.19 423 HIS A O 1
ATOM 3379 N N . TRP A 1 424 ? 51.682 -12.560 -86.286 1.00 73.75 424 TRP A N 1
ATOM 3380 C CA . TRP A 1 424 ? 51.033 -13.271 -87.397 1.00 73.75 424 TRP A CA 1
ATOM 3381 C C . TRP A 1 424 ? 51.360 -12.663 -88.771 1.00 73.75 424 TRP A C 1
ATOM 3383 O O . TRP A 1 424 ? 51.557 -13.389 -89.741 1.00 73.75 424 TRP A O 1
ATOM 3393 N N . LEU A 1 425 ? 51.481 -11.334 -88.850 1.00 74.00 425 LEU A N 1
ATOM 3394 C CA . LEU A 1 425 ? 51.846 -10.609 -90.073 1.00 74.00 425 LEU A CA 1
ATOM 3395 C C . LEU A 1 425 ? 53.355 -10.631 -90.387 1.00 74.00 425 LEU A C 1
ATOM 3397 O O . LEU A 1 425 ? 53.766 -10.071 -91.402 1.00 74.00 425 LEU A O 1
ATOM 3401 N N . GLY A 1 426 ? 54.192 -11.245 -89.540 1.00 68.12 426 GLY A N 1
ATOM 3402 C CA . GLY A 1 426 ? 55.641 -11.353 -89.762 1.00 68.12 426 GLY A CA 1
ATOM 3403 C C . GLY A 1 426 ? 56.394 -10.019 -89.711 1.00 68.12 426 GLY A C 1
ATOM 3404 O O . GLY A 1 426 ? 57.519 -9.926 -90.197 1.00 68.12 426 GLY A O 1
ATOM 3405 N N . LEU A 1 427 ? 55.789 -8.977 -89.131 1.00 65.12 427 LEU A N 1
ATOM 3406 C CA . LEU A 1 427 ? 56.319 -7.608 -89.162 1.00 65.12 427 LEU A CA 1
ATOM 3407 C C . LEU A 1 427 ? 57.467 -7.371 -88.167 1.00 65.12 427 LEU A C 1
ATOM 3409 O O . LEU A 1 427 ? 58.130 -6.339 -88.240 1.00 65.12 427 LEU A O 1
ATOM 3413 N N . TRP A 1 428 ? 57.724 -8.306 -87.247 1.00 56.41 428 TRP A N 1
ATOM 3414 C CA . TRP A 1 428 ? 58.707 -8.135 -86.177 1.00 56.41 428 TRP A CA 1
ATOM 3415 C C . TRP A 1 428 ? 59.550 -9.401 -85.992 1.00 56.41 428 TRP A C 1
ATOM 3417 O O . TRP A 1 428 ? 59.040 -10.465 -85.651 1.00 56.41 428 TRP A O 1
ATOM 3427 N N . GLY A 1 429 ? 60.865 -9.283 -86.203 1.00 56.22 429 GLY A N 1
ATOM 3428 C CA . GLY A 1 429 ? 61.822 -10.341 -85.877 1.00 56.22 429 GLY A CA 1
ATOM 3429 C C . GLY A 1 429 ? 61.969 -10.534 -84.355 1.00 56.22 429 GLY A C 1
ATOM 3430 O O . GLY A 1 429 ? 61.773 -9.579 -83.596 1.00 56.22 429 GLY A O 1
ATOM 3431 N N . PRO A 1 430 ? 62.379 -11.729 -83.885 1.00 58.31 430 PRO A N 1
ATOM 3432 C CA . PRO A 1 430 ? 62.306 -12.160 -82.478 1.00 58.31 430 PRO A CA 1
ATOM 3433 C C . PRO A 1 430 ? 63.064 -11.283 -81.461 1.00 58.31 430 PRO A C 1
ATOM 3435 O O . PRO A 1 430 ? 62.858 -11.420 -80.260 1.00 58.31 430 PRO A O 1
ATOM 3438 N N . ARG A 1 431 ? 63.916 -10.351 -81.909 1.00 54.94 431 ARG A N 1
ATOM 3439 C CA . ARG A 1 431 ? 64.639 -9.417 -81.029 1.00 54.94 431 ARG A CA 1
ATOM 3440 C C . ARG A 1 431 ? 63.783 -8.277 -80.468 1.00 54.94 431 ARG A C 1
ATOM 3442 O O . ARG A 1 431 ? 64.063 -7.829 -79.365 1.00 54.94 431 ARG A O 1
ATOM 3449 N N . PHE A 1 432 ? 62.733 -7.837 -81.161 1.00 55.00 432 PHE A N 1
ATOM 3450 C CA . PHE A 1 432 ? 61.941 -6.681 -80.714 1.00 55.00 432 PHE A CA 1
ATOM 3451 C C . PHE A 1 432 ? 60.817 -7.025 -79.718 1.00 55.00 432 PHE A C 1
ATOM 3453 O O . PHE A 1 432 ? 60.350 -6.147 -78.994 1.00 55.00 432 PHE A O 1
ATOM 3460 N N . GLN A 1 433 ? 60.396 -8.293 -79.628 1.00 56.31 433 GLN A N 1
ATOM 3461 C CA . GLN A 1 433 ? 59.343 -8.717 -78.690 1.00 56.31 433 GLN A CA 1
ATOM 3462 C C . GLN A 1 433 ? 59.781 -8.638 -77.217 1.00 56.31 433 GLN A C 1
ATOM 3464 O O . GLN A 1 433 ? 58.950 -8.394 -76.344 1.00 56.31 433 GLN A O 1
ATOM 3469 N N . VAL A 1 434 ? 61.076 -8.799 -76.925 1.00 59.09 434 VAL A N 1
ATOM 3470 C CA . VAL A 1 434 ? 61.585 -8.821 -75.543 1.00 59.09 434 VAL A CA 1
ATOM 3471 C C . VAL A 1 434 ? 61.707 -7.408 -74.958 1.00 59.09 434 VAL A C 1
ATOM 3473 O O . VAL A 1 434 ? 61.339 -7.192 -73.805 1.00 59.09 434 VAL A O 1
ATOM 3476 N N . GLU A 1 435 ? 62.139 -6.421 -75.749 1.00 58.34 435 GLU A N 1
ATOM 3477 C CA . GLU A 1 435 ? 62.290 -5.034 -75.278 1.00 58.34 435 GLU A CA 1
ATOM 3478 C C . GLU A 1 435 ? 60.941 -4.328 -75.069 1.00 58.34 435 GLU A C 1
ATOM 3480 O O . GLU A 1 435 ? 60.772 -3.613 -74.080 1.00 58.34 435 GLU A O 1
ATOM 3485 N N . ALA A 1 436 ? 59.942 -4.584 -75.923 1.00 58.62 436 ALA A N 1
ATOM 3486 C CA . ALA A 1 436 ? 58.606 -4.002 -75.769 1.00 58.62 436 ALA A CA 1
ATOM 3487 C C . ALA A 1 436 ? 57.868 -4.529 -74.520 1.00 58.62 436 ALA A C 1
ATOM 3489 O O . ALA A 1 436 ? 57.222 -3.760 -73.806 1.00 58.62 436 ALA A O 1
ATOM 3490 N N . LEU A 1 437 ? 58.007 -5.825 -74.208 1.00 57.56 437 LEU A N 1
ATOM 3491 C CA . LEU A 1 437 ? 57.420 -6.421 -73.001 1.00 57.56 437 LEU A CA 1
ATOM 3492 C C . LEU A 1 437 ? 58.148 -5.990 -71.717 1.00 57.56 437 LEU A C 1
ATOM 3494 O O . LEU A 1 437 ? 57.500 -5.806 -70.685 1.00 57.56 437 LEU A O 1
ATOM 3498 N N . LEU A 1 438 ? 59.467 -5.771 -71.767 1.00 58.94 438 LEU A N 1
ATOM 3499 C CA . LEU A 1 438 ? 60.230 -5.248 -70.628 1.00 58.94 438 LEU A CA 1
ATOM 3500 C C . LEU A 1 438 ? 59.963 -3.753 -70.378 1.00 58.94 438 LEU A C 1
ATOM 3502 O O . LEU A 1 438 ? 59.874 -3.350 -69.219 1.00 58.94 438 LEU A O 1
ATOM 3506 N N . GLY A 1 439 ? 59.754 -2.946 -71.425 1.00 58.28 439 GLY A N 1
ATOM 3507 C CA . GLY A 1 439 ? 59.397 -1.525 -71.298 1.00 58.28 439 GLY A CA 1
ATOM 3508 C C . GLY A 1 439 ? 57.980 -1.282 -70.759 1.00 58.28 439 GLY A C 1
ATOM 3509 O O . GLY A 1 439 ? 57.757 -0.359 -69.977 1.00 58.28 439 GLY A O 1
ATOM 3510 N N . ALA A 1 440 ? 57.015 -2.139 -71.109 1.00 57.28 440 ALA A N 1
ATOM 3511 C CA . ALA A 1 440 ? 55.653 -2.045 -70.577 1.00 57.28 440 ALA A CA 1
ATOM 3512 C C . ALA A 1 440 ? 55.573 -2.425 -69.086 1.00 57.28 440 ALA A C 1
ATOM 3514 O O . ALA A 1 440 ? 54.764 -1.868 -68.346 1.00 57.28 440 ALA A O 1
ATOM 3515 N N . ARG A 1 441 ? 56.433 -3.341 -68.619 1.00 51.50 441 ARG A N 1
ATOM 3516 C CA . ARG A 1 441 ? 56.428 -3.817 -67.226 1.00 51.50 441 ARG A CA 1
ATOM 3517 C C . ARG A 1 441 ? 57.085 -2.833 -66.252 1.00 51.50 441 ARG A C 1
ATOM 3519 O O . ARG A 1 441 ? 56.674 -2.764 -65.098 1.00 51.50 441 ARG A O 1
ATOM 3526 N N . THR A 1 442 ? 58.061 -2.044 -66.701 1.00 54.12 442 THR A N 1
ATOM 3527 C CA . THR A 1 442 ? 58.731 -1.030 -65.865 1.00 54.12 442 THR A CA 1
ATOM 3528 C C . THR A 1 442 ? 57.912 0.253 -65.701 1.00 54.12 442 THR A C 1
ATOM 3530 O O . THR A 1 442 ? 57.994 0.882 -64.648 1.00 54.12 442 THR A O 1
ATOM 3533 N N . ASN A 1 443 ? 57.054 0.602 -66.666 1.00 51.25 443 ASN A N 1
ATOM 3534 C CA . ASN A 1 443 ? 56.162 1.764 -66.554 1.00 51.25 443 ASN A CA 1
ATOM 3535 C C . ASN A 1 443 ? 54.943 1.536 -65.643 1.00 51.25 443 ASN A C 1
ATOM 3537 O O . ASN A 1 443 ? 54.379 2.505 -65.155 1.00 51.25 443 ASN A O 1
ATOM 3541 N N . VAL A 1 444 ? 54.561 0.285 -65.360 1.00 54.09 444 VAL A N 1
ATOM 3542 C CA . VAL A 1 444 ? 53.504 -0.031 -64.375 1.00 54.09 444 VAL A CA 1
ATOM 3543 C C . VAL A 1 444 ? 54.044 -0.018 -62.934 1.00 54.09 444 VAL A C 1
ATOM 3545 O O . VAL A 1 444 ? 53.287 0.205 -61.997 1.00 54.09 444 VAL A O 1
ATOM 3548 N N . ALA A 1 445 ? 55.356 -0.203 -62.742 1.00 49.94 445 ALA A N 1
ATOM 3549 C CA . ALA A 1 445 ? 55.994 -0.182 -61.420 1.00 49.94 445 ALA A CA 1
ATOM 3550 C C . ALA A 1 445 ? 56.393 1.228 -60.940 1.00 49.94 445 ALA A C 1
ATOM 3552 O O . ALA A 1 445 ? 56.637 1.424 -59.751 1.00 49.94 445 ALA A O 1
ATOM 3553 N N . ARG A 1 446 ? 56.448 2.223 -61.836 1.00 51.78 446 ARG A N 1
ATOM 3554 C CA . ARG A 1 446 ? 56.525 3.635 -61.446 1.00 51.78 446 ARG A CA 1
ATOM 3555 C C . ARG A 1 446 ? 55.102 4.152 -61.265 1.00 51.78 446 ARG A C 1
ATOM 3557 O O . ARG A 1 446 ? 54.474 4.586 -62.226 1.00 51.78 446 ARG A O 1
ATOM 3564 N N . GLY A 1 447 ? 54.600 4.069 -60.033 1.00 50.69 447 GLY A N 1
ATOM 3565 C CA . GLY A 1 447 ? 53.419 4.831 -59.625 1.00 50.69 447 GLY A CA 1
ATOM 3566 C C . GLY A 1 447 ? 53.588 6.317 -59.979 1.00 50.69 447 GLY A C 1
ATOM 3567 O O . GLY A 1 447 ? 54.728 6.766 -60.154 1.00 50.69 447 GLY A O 1
ATOM 3568 N N . PRO A 1 448 ? 52.485 7.069 -60.146 1.00 48.94 448 PRO A N 1
ATOM 3569 C CA . PRO A 1 448 ? 52.561 8.492 -60.455 1.00 48.94 448 PRO A CA 1
ATOM 3570 C C . PRO A 1 448 ? 53.459 9.159 -59.412 1.00 48.94 448 PRO A C 1
ATOM 3572 O O . PRO A 1 448 ? 53.221 9.026 -58.216 1.00 48.94 448 PRO A O 1
ATOM 3575 N N . ALA A 1 449 ? 54.536 9.793 -59.874 1.00 49.16 449 ALA A N 1
ATOM 3576 C CA . ALA A 1 449 ? 55.345 10.639 -59.020 1.00 49.16 449 ALA A CA 1
ATOM 3577 C C . ALA A 1 449 ? 54.420 11.726 -58.471 1.00 49.16 449 ALA A C 1
ATOM 3579 O O . ALA A 1 449 ? 53.780 12.419 -59.262 1.00 49.16 449 ALA A O 1
ATOM 3580 N N . ASP A 1 450 ? 54.329 11.804 -57.145 1.00 48.50 450 ASP A N 1
ATOM 3581 C CA . ASP A 1 450 ? 53.599 12.839 -56.427 1.00 48.50 450 ASP A CA 1
ATOM 3582 C C . ASP A 1 450 ? 53.970 14.212 -57.005 1.00 48.50 450 ASP A C 1
ATOM 3584 O O . ASP A 1 450 ? 55.102 14.685 -56.867 1.00 48.50 450 ASP A O 1
ATOM 3588 N N . GLU A 1 451 ? 53.018 14.847 -57.689 1.00 45.34 451 GLU A N 1
ATOM 3589 C CA . GLU A 1 451 ? 53.058 16.290 -57.875 1.00 45.34 451 GLU A CA 1
ATOM 3590 C C . GLU A 1 451 ? 52.843 16.904 -56.486 1.00 45.34 451 GLU A C 1
ATOM 3592 O O . GLU A 1 451 ? 51.840 16.595 -55.839 1.00 45.34 451 GLU A O 1
ATOM 3597 N N . PRO A 1 452 ? 53.767 17.737 -55.978 1.00 52.94 452 PRO A N 1
ATOM 3598 C CA . PRO A 1 452 ? 53.564 18.394 -54.699 1.00 52.94 452 PRO A CA 1
ATOM 3599 C C . PRO A 1 452 ? 52.397 19.375 -54.842 1.00 52.94 452 PRO A C 1
ATOM 3601 O O . PRO A 1 452 ? 52.536 20.433 -55.460 1.00 52.94 452 PRO A O 1
ATOM 3604 N N . GLU A 1 453 ? 51.243 19.023 -54.273 1.00 48.50 453 GLU A N 1
ATOM 3605 C CA . GLU A 1 453 ? 50.137 19.955 -54.090 1.00 48.50 453 GLU A CA 1
ATOM 3606 C C . GLU A 1 453 ? 50.630 21.129 -53.239 1.00 48.50 453 GLU A C 1
ATOM 3608 O O . GLU A 1 453 ? 51.018 20.999 -52.076 1.00 48.50 453 GLU A O 1
ATOM 3613 N N . ALA A 1 454 ? 50.659 22.303 -53.863 1.00 48.00 454 ALA A N 1
ATOM 3614 C CA . ALA A 1 454 ? 50.968 23.547 -53.196 1.00 48.00 454 ALA A CA 1
ATOM 3615 C C . ALA A 1 454 ? 49.819 23.890 -52.240 1.00 48.00 454 ALA A C 1
ATOM 3617 O O . ALA A 1 454 ? 48.701 24.163 -52.675 1.00 48.00 454 ALA A O 1
ATOM 3618 N N . HIS A 1 455 ? 50.116 23.905 -50.941 1.00 43.38 455 HIS A N 1
ATOM 3619 C CA . HIS A 1 455 ? 49.221 24.405 -49.905 1.00 43.38 455 HIS A CA 1
ATOM 3620 C C . HIS A 1 455 ? 48.668 25.800 -50.246 1.00 43.38 455 HIS A C 1
ATOM 3622 O O . HIS A 1 455 ? 49.430 26.760 -50.411 1.00 43.38 455 HIS A O 1
ATOM 3628 N N . ARG A 1 456 ? 47.337 25.913 -50.250 1.00 41.31 456 ARG A N 1
ATOM 3629 C CA . ARG A 1 456 ? 46.597 27.093 -49.794 1.00 41.31 456 ARG A CA 1
ATOM 3630 C C . ARG A 1 456 ? 45.403 26.664 -48.968 1.00 41.31 456 ARG A C 1
ATOM 3632 O O . ARG A 1 456 ? 44.701 25.736 -49.420 1.00 41.31 456 ARG A O 1
#